Protein AF-0000000076747155 (afdb_homodimer)

Nearest PDB structures (foldseek):
  7u9k-assembly1_B  TM=6.143E-01  e=4.375E-09  Staphylococcus aureus subsp. aureus NCTC 8325
  5dou-assembly1_A  TM=6.707E-01  e=1.818E-07  Homo sapiens
  5dou-assembly1_B  TM=6.317E-01  e=6.961E-08  Homo sapiens
  5dou-assembly2_C  TM=6.311E-01  e=9.769E-08  Homo sapiens
  5dou-assembly2_D  TM=6.463E-01  e=2.699E-07  Homo sapiens

Structure (mmCIF, N/CA/C/O backbone):
data_AF-0000000076747155-model_v1
#
loop_
_entity.id
_entity.type
_entity.pdbx_description
1 polymer 'D-alanine--D-alanine ligase'
#
loop_
_atom_site.group_PDB
_atom_site.id
_atom_site.type_symbol
_atom_site.label_atom_id
_atom_site.label_alt_id
_atom_site.label_comp_id
_atom_site.label_asym_id
_atom_site.label_entity_id
_atom_site.label_seq_id
_atom_site.pdbx_PDB_ins_code
_atom_site.Cartn_x
_atom_site.Cartn_y
_atom_site.Cartn_z
_atom_site.occupancy
_atom_site.B_iso_or_equiv
_atom_site.auth_seq_id
_atom_site.auth_comp_id
_atom_site.auth_asym_id
_atom_site.auth_atom_id
_atom_site.pdbx_PDB_model_num
ATOM 1 N N . MET A 1 1 ? -10.875 -39.125 1.447 1 32.69 1 MET A N 1
ATOM 2 C CA . MET A 1 1 ? -10.25 -39.188 0.128 1 32.69 1 MET A CA 1
ATOM 3 C C . MET A 1 1 ? -11.305 -39.125 -0.975 1 32.69 1 MET A C 1
ATOM 5 O O . MET A 1 1 ? -12.125 -40.031 -1.113 1 32.69 1 MET A O 1
ATOM 9 N N . THR A 1 2 ? -11.859 -37.906 -1.202 1 40.81 2 THR A N 1
ATOM 10 C CA . THR A 1 2 ? -13.016 -37.844 -2.096 1 40.81 2 THR A CA 1
ATOM 11 C C . THR A 1 2 ? -12.758 -38.688 -3.352 1 40.81 2 THR A C 1
ATOM 13 O O . THR A 1 2 ? -11.695 -38.562 -3.969 1 40.81 2 THR A O 1
ATOM 16 N N . GLN A 1 3 ? -13.211 -39.75 -3.434 1 43.75 3 GLN A N 1
ATOM 17 C CA . GLN A 1 3 ? -13.328 -40.5 -4.691 1 43.75 3 GLN A CA 1
ATOM 18 C C . GLN A 1 3 ? -13.461 -39.531 -5.875 1 43.75 3 GLN A C 1
ATOM 20 O O . GLN A 1 3 ? -14.555 -39.062 -6.164 1 43.75 3 GLN A O 1
ATOM 25 N N . LEU A 1 4 ? -12.5 -38.594 -6.105 1 50.91 4 LEU A N 1
ATOM 26 C CA . LEU A 1 4 ? -12.555 -37.375 -6.875 1 50.91 4 LEU A CA 1
ATOM 27 C C . LEU A 1 4 ? -12.672 -37.656 -8.367 1 50.91 4 LEU A C 1
ATOM 29 O O . LEU A 1 4 ? -12.039 -37 -9.188 1 50.91 4 LEU A O 1
ATOM 33 N N . ALA A 1 5 ? -12.992 -38.875 -8.898 1 58.16 5 ALA A N 1
ATOM 34 C CA . ALA A 1 5 ? -12.906 -39.281 -10.289 1 58.16 5 ALA A CA 1
ATOM 35 C C . ALA A 1 5 ? -13.758 -38.406 -11.195 1 58.16 5 ALA A C 1
ATOM 37 O O . ALA A 1 5 ? -13.43 -38.219 -12.367 1 58.16 5 ALA A O 1
ATOM 38 N N . ASN A 1 6 ? -14.633 -37.688 -10.625 1 78.25 6 ASN A N 1
ATOM 39 C CA . ASN A 1 6 ? -15.32 -36.969 -11.688 1 78.25 6 ASN A CA 1
ATOM 40 C C . ASN A 1 6 ? -15.867 -35.625 -11.188 1 78.25 6 ASN A C 1
ATOM 42 O O . ASN A 1 6 ? -17.078 -35.5 -10.992 1 78.25 6 ASN A O 1
ATOM 46 N N . VAL A 1 7 ? -14.875 -34.719 -10.969 1 90.38 7 VAL A N 1
ATOM 47 C CA . VAL A 1 7 ? -15.281 -33.375 -10.547 1 90.38 7 VAL A CA 1
ATOM 48 C C . VAL A 1 7 ? -15.883 -32.625 -11.727 1 90.38 7 VAL A C 1
ATOM 50 O O . VAL A 1 7 ? -15.328 -32.656 -12.828 1 90.38 7 VAL A O 1
ATOM 53 N N . GLU A 1 8 ? -17.062 -32.156 -11.516 1 94.31 8 GLU A N 1
ATOM 54 C CA . GLU A 1 8 ? -17.641 -31.297 -12.547 1 94.31 8 GLU A CA 1
ATOM 55 C C . GLU A 1 8 ? -16.766 -30.094 -12.844 1 94.31 8 GLU A C 1
ATOM 57 O O . GLU A 1 8 ? -16.266 -29.438 -11.922 1 94.31 8 GLU A O 1
ATOM 62 N N . MET A 1 9 ? -16.562 -29.906 -14.133 1 95.56 9 MET A N 1
ATOM 63 C CA . MET A 1 9 ? -15.641 -28.844 -14.523 1 95.56 9 MET A CA 1
ATOM 64 C C . MET A 1 9 ? -16.328 -27.844 -15.453 1 95.56 9 MET A C 1
ATOM 66 O O . MET A 1 9 ? -17.297 -28.203 -16.125 1 95.56 9 MET A O 1
ATOM 70 N N . ILE A 1 10 ? -15.875 -26.672 -15.484 1 96.19 10 ILE A N 1
ATOM 71 C CA . ILE A 1 10 ? -16.328 -25.656 -16.438 1 96.19 10 ILE A CA 1
ATOM 72 C C . ILE A 1 10 ? -15.906 -26.062 -17.844 1 96.19 10 ILE A C 1
ATOM 74 O O . ILE A 1 10 ? -14.742 -26.391 -18.078 1 96.19 10 ILE A O 1
ATOM 78 N N . PRO A 1 11 ? -16.766 -26 -18.781 1 94.5 11 PRO A N 1
ATOM 79 C CA . PRO A 1 11 ? -16.484 -26.531 -20.109 1 94.5 11 PRO A CA 1
ATOM 80 C C . PRO A 1 11 ? -15.477 -25.703 -20.891 1 94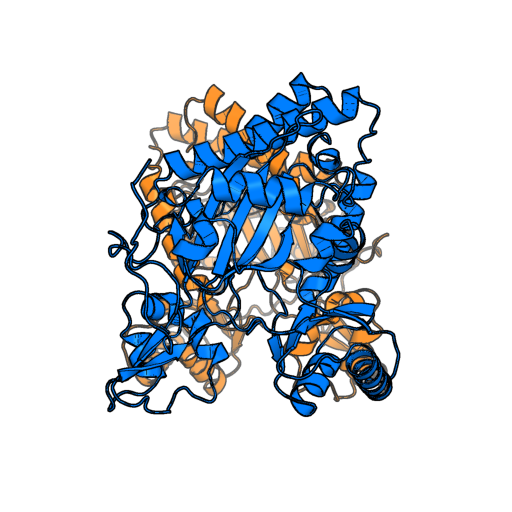.5 11 PRO A C 1
ATOM 82 O O . PRO A 1 11 ? -15.266 -24.531 -20.578 1 94.5 11 PRO A O 1
ATOM 85 N N . GLN A 1 12 ? -14.922 -26.297 -21.891 1 92.62 12 GLN A N 1
ATOM 86 C CA . GLN A 1 12 ? -13.984 -25.641 -22.797 1 92.62 12 GLN A CA 1
ATOM 87 C C . GLN A 1 12 ? -14.656 -24.469 -23.516 1 92.62 12 GLN A C 1
ATOM 89 O O . GLN A 1 12 ? -15.852 -24.5 -23.797 1 92.62 12 GLN A O 1
ATOM 94 N N . GLY A 1 13 ? -13.859 -23.422 -23.766 1 90.62 13 GLY A N 1
ATOM 95 C CA . GLY A 1 13 ? -14.383 -22.25 -24.453 1 90.62 13 GLY A CA 1
ATOM 96 C C . GLY A 1 13 ? -14.805 -21.156 -23.484 1 90.62 13 GLY A C 1
ATOM 97 O O . GLY A 1 13 ? -14.984 -20 -23.906 1 90.62 13 GLY A O 1
ATOM 98 N N . LYS A 1 14 ? -14.977 -21.5 -22.281 1 94.38 14 LYS A N 1
ATOM 99 C CA . LYS A 1 14 ? -15.305 -20.516 -21.266 1 94.38 14 LYS A CA 1
ATOM 100 C C . LYS A 1 14 ? -14.039 -19.891 -20.672 1 94.38 14 LYS A C 1
ATOM 102 O O . LYS A 1 14 ? -12.945 -20.438 -20.828 1 94.38 14 LYS A O 1
ATOM 107 N N . VAL A 1 15 ? -14.172 -18.844 -20 1 95.19 15 VAL A N 1
ATOM 108 C CA . VAL A 1 15 ? -13.062 -18.062 -19.453 1 95.19 15 VAL A CA 1
ATOM 109 C C . VAL A 1 15 ? -12.281 -18.906 -18.453 1 95.19 15 VAL A C 1
ATOM 111 O O . VAL A 1 15 ? -11.047 -18.891 -18.422 1 95.19 15 VAL A O 1
ATOM 114 N N . ASN A 1 16 ? -13.008 -19.688 -17.656 1 97.56 16 ASN A N 1
ATOM 115 C CA . ASN A 1 16 ? -12.398 -20.516 -16.625 1 97.56 16 ASN A CA 1
ATOM 116 C C . ASN A 1 16 ? -12.5 -22 -16.953 1 97.56 16 ASN A C 1
ATOM 118 O O . ASN A 1 16 ? -12.766 -22.828 -16.078 1 97.56 16 ASN A O 1
ATOM 122 N N . ALA A 1 17 ? -12.273 -22.328 -18.188 1 97.19 17 ALA A N 1
ATOM 123 C CA . ALA A 1 17 ? -12.352 -23.719 -18.625 1 97.19 17 ALA A CA 1
ATOM 124 C C . ALA A 1 17 ? -11.383 -24.594 -17.844 1 97.19 17 ALA A C 1
ATOM 126 O O . ALA A 1 17 ? -10.234 -24.203 -17.625 1 97.19 17 ALA A O 1
ATOM 127 N N . GLY A 1 18 ? -11.883 -25.797 -17.438 1 97.44 18 GLY A N 1
ATOM 128 C CA . GLY A 1 18 ? -11.055 -26.766 -16.734 1 97.44 18 GLY A CA 1
ATOM 129 C C . GLY A 1 18 ? -11.102 -26.609 -15.234 1 97.44 18 GLY A C 1
ATOM 130 O O . GLY A 1 18 ? -10.703 -27.531 -14.5 1 97.44 18 GLY A O 1
ATOM 131 N N . MET A 1 19 ? -11.57 -25.453 -14.727 1 98.25 19 MET A N 1
ATOM 132 C CA . MET A 1 19 ? -11.727 -25.234 -13.289 1 98.25 19 MET A CA 1
ATOM 133 C C . MET A 1 19 ? -12.891 -26.047 -12.742 1 98.25 19 MET A C 1
ATOM 135 O O . MET A 1 19 ? -13.883 -26.281 -13.438 1 98.25 19 MET A O 1
ATOM 139 N N . PRO A 1 20 ? -12.828 -26.5 -11.547 1 97.44 20 PRO A N 1
ATOM 140 C CA . PRO A 1 20 ? -13.984 -27.188 -10.961 1 97.44 20 PRO A CA 1
ATOM 141 C C . PRO A 1 20 ? -15.164 -26.25 -10.727 1 97.44 20 PRO A C 1
ATOM 143 O O . PRO A 1 20 ? -14.977 -25.078 -10.383 1 97.44 20 PRO A O 1
ATOM 146 N N . VAL A 1 21 ? -16.344 -26.734 -10.945 1 95.19 21 VAL A N 1
ATOM 147 C CA . VAL A 1 21 ? -17.562 -26 -10.586 1 95.19 21 VAL A CA 1
ATOM 148 C C . VAL A 1 21 ? -17.766 -26.062 -9.07 1 95.19 21 VAL A C 1
ATOM 150 O O . VAL A 1 21 ? -17.953 -27.156 -8.508 1 95.19 21 VAL A O 1
ATOM 153 N N . LEU A 1 22 ? -17.672 -24.922 -8.445 1 91.88 22 LEU A N 1
ATOM 154 C CA . LEU A 1 22 ? -17.812 -24.859 -6.992 1 91.88 22 LEU A CA 1
ATOM 155 C C . LEU A 1 22 ? -19.156 -24.219 -6.613 1 91.88 22 LEU A C 1
ATOM 157 O O . LEU A 1 22 ? -19.766 -23.516 -7.426 1 91.88 22 LEU A O 1
ATOM 161 N N . HIS A 1 23 ? -19.5 -24.5 -5.441 1 89.62 23 HIS A N 1
ATOM 162 C CA . HIS A 1 23 ? -20.688 -23.844 -4.914 1 89.62 23 HIS A CA 1
ATOM 163 C C . HIS A 1 23 ? -20.438 -22.344 -4.742 1 89.62 23 HIS A C 1
ATOM 165 O O . HIS A 1 23 ? -19.312 -21.922 -4.438 1 89.62 23 HIS A O 1
ATOM 171 N N . GLU A 1 24 ? -21.5 -21.594 -4.914 1 89 24 GLU A N 1
ATOM 172 C CA . GLU A 1 24 ? -21.406 -20.156 -4.691 1 89 24 GLU A CA 1
ATOM 173 C C . GLU A 1 24 ? -21.047 -19.844 -3.238 1 89 24 GLU A C 1
ATOM 175 O O . GLU A 1 24 ? -21.594 -20.453 -2.318 1 89 24 GLU A O 1
ATOM 180 N N . PRO A 1 25 ? -20.141 -19.062 -3.109 1 88.81 25 PRO A N 1
ATOM 181 C CA . PRO A 1 25 ? -19.797 -18.703 -1.728 1 88.81 25 PRO A CA 1
ATOM 182 C C . PRO A 1 25 ? -20.938 -17.984 -1.01 1 88.81 25 PRO A C 1
ATOM 184 O O . PRO A 1 25 ? -21.844 -17.438 -1.659 1 88.81 25 PRO A O 1
ATOM 187 N N . LYS A 1 26 ? -20.906 -18.094 0.301 1 87.62 26 LYS A N 1
ATOM 188 C CA . LYS A 1 26 ? -21.891 -17.391 1.114 1 87.62 26 LYS A CA 1
ATOM 189 C C . LYS A 1 26 ? -21.734 -15.875 0.982 1 87.62 26 LYS A C 1
ATOM 191 O O . LYS A 1 26 ? -22.719 -15.133 1.061 1 87.62 26 LYS A O 1
ATOM 196 N N . ARG A 1 27 ? -20.516 -15.438 0.771 1 85.69 27 ARG A N 1
ATOM 197 C CA . ARG A 1 27 ? -20.203 -14.023 0.634 1 85.69 27 ARG A CA 1
ATOM 198 C C . ARG A 1 27 ? -19.547 -13.734 -0.714 1 85.69 27 ARG A C 1
ATOM 200 O O . ARG A 1 27 ? -18.656 -14.477 -1.154 1 85.69 27 ARG A O 1
ATOM 207 N N . VAL A 1 28 ? -19.969 -12.602 -1.253 1 80.56 28 VAL A N 1
ATOM 208 C CA . VAL A 1 28 ? -19.438 -12.219 -2.551 1 80.56 28 VAL A CA 1
ATOM 209 C C . VAL A 1 28 ? -18.016 -11.656 -2.375 1 80.56 28 VAL A C 1
ATOM 211 O O . VAL A 1 28 ? -17.125 -11.969 -3.162 1 80.56 28 VAL A O 1
ATOM 214 N N . ILE A 1 29 ? -17.859 -10.922 -1.313 1 80.12 29 ILE A N 1
ATOM 215 C CA . ILE A 1 29 ? -16.547 -10.367 -0.972 1 80.12 29 ILE A CA 1
ATOM 216 C C . ILE A 1 29 ? -16.234 -10.672 0.49 1 80.12 29 ILE A C 1
ATOM 218 O O . ILE A 1 29 ? -17.094 -10.562 1.358 1 80.12 29 ILE A O 1
ATOM 222 N N . SER A 1 30 ? -15.008 -11.102 0.656 1 82.12 30 SER A N 1
ATOM 223 C CA . SER A 1 30 ? -14.586 -11.383 2.023 1 82.12 30 SER A CA 1
ATOM 224 C C . SER A 1 30 ? -14.578 -10.109 2.873 1 82.12 30 SER A C 1
ATOM 226 O O . SER A 1 30 ? -14.133 -9.055 2.42 1 82.12 30 SER A O 1
ATOM 228 N N . PRO A 1 31 ? -15.156 -10.234 4.059 1 74.25 31 PRO A N 1
ATOM 229 C CA . PRO A 1 31 ? -15.039 -9.078 4.953 1 74.25 31 PRO A CA 1
ATOM 230 C C . PRO A 1 31 ? -13.602 -8.781 5.359 1 74.25 31 PRO A C 1
ATOM 232 O O . PRO A 1 31 ? -13.312 -7.711 5.898 1 74.25 31 PRO A O 1
ATOM 235 N N . PHE A 1 32 ? -12.703 -9.703 5.035 1 76.44 32 PHE A N 1
ATOM 236 C CA . PHE A 1 32 ? -11.336 -9.586 5.527 1 76.44 32 PHE A CA 1
ATOM 237 C C . PHE A 1 32 ? -10.383 -9.219 4.398 1 76.44 32 PHE A C 1
ATOM 239 O O . PHE A 1 32 ? -9.188 -9.031 4.625 1 76.44 32 PHE A O 1
ATOM 246 N N . GLU A 1 33 ? -10.953 -9.203 3.227 1 74.5 33 GLU A N 1
ATOM 247 C CA . GLU A 1 33 ? -10.117 -8.883 2.072 1 74.5 33 GLU A CA 1
ATOM 248 C C . GLU A 1 33 ? -9.57 -7.457 2.16 1 74.5 33 GLU A C 1
ATOM 250 O O . GLU A 1 33 ? -8.562 -7.137 1.537 1 74.5 33 GLU A O 1
ATOM 255 N N . PHE A 1 34 ? -10.211 -6.684 3.059 1 71.12 34 PHE A N 1
ATOM 256 C CA . PHE A 1 34 ? -9.828 -5.277 3.098 1 71.12 34 PHE A CA 1
ATOM 257 C C . PHE A 1 34 ? -9.141 -4.941 4.414 1 71.12 34 PHE A C 1
ATOM 259 O O . PHE A 1 34 ? -8.867 -3.771 4.695 1 71.12 34 PHE A O 1
ATOM 266 N N . LEU A 1 35 ? -8.891 -6.023 5.125 1 76.19 35 LEU A N 1
ATOM 267 C CA . LEU A 1 35 ? -8.148 -5.781 6.355 1 76.19 35 LEU A CA 1
ATOM 268 C C . LEU A 1 35 ? -6.746 -5.27 6.051 1 76.19 35 LEU A C 1
ATOM 270 O O . LEU A 1 35 ? -6.109 -5.723 5.098 1 76.19 35 LEU A O 1
ATOM 274 N N . PRO A 1 36 ? -6.34 -4.328 6.891 1 73 36 PRO A N 1
ATOM 275 C CA . PRO A 1 36 ? -4.953 -3.904 6.688 1 73 36 PRO A CA 1
ATOM 276 C C . PRO A 1 36 ? -3.951 -5.031 6.93 1 73 36 PRO A C 1
ATOM 278 O O . PRO A 1 36 ? -4.16 -5.871 7.812 1 73 36 PRO A O 1
ATOM 281 N N . ALA A 1 37 ? -2.941 -4.984 6.16 1 76.06 37 ALA A N 1
ATOM 282 C CA . ALA A 1 37 ? -1.93 -6.039 6.207 1 76.06 37 ALA A CA 1
ATOM 283 C C . ALA A 1 37 ? -1.33 -6.156 7.605 1 76.06 37 ALA A C 1
ATOM 285 O O . ALA A 1 37 ? -1.067 -7.266 8.086 1 76.06 37 ALA A O 1
ATOM 286 N N . TRP A 1 38 ? -1.154 -5.023 8.273 1 72.81 38 TRP A N 1
ATOM 287 C CA . TRP A 1 38 ? -0.52 -5.074 9.586 1 72.81 38 TRP A CA 1
ATOM 288 C C . TRP A 1 38 ? -1.377 -5.852 10.578 1 72.81 38 TRP A C 1
ATOM 290 O O . TRP A 1 38 ? -0.851 -6.523 11.469 1 72.81 38 TRP A O 1
ATOM 300 N N . PHE A 1 39 ? -2.691 -5.73 10.523 1 77.31 39 PHE A N 1
ATOM 301 C CA . PHE A 1 39 ? -3.584 -6.457 11.414 1 77.31 39 PHE A CA 1
ATOM 302 C C . PHE A 1 39 ? -3.531 -7.953 11.133 1 77.31 39 PHE A C 1
ATOM 304 O O . PHE A 1 39 ? -3.447 -8.766 12.062 1 77.31 39 PHE A O 1
ATOM 311 N N . VAL A 1 40 ? -3.514 -8.211 9.844 1 84.62 40 VAL A N 1
ATOM 312 C CA . VAL A 1 40 ? -3.537 -9.609 9.438 1 84.62 40 VAL A CA 1
ATOM 313 C C . VAL A 1 40 ? -2.232 -10.289 9.844 1 84.62 40 VAL A C 1
ATOM 315 O O . VAL A 1 40 ? -2.234 -11.453 10.258 1 84.62 40 VAL A O 1
ATOM 318 N N . TYR A 1 41 ? -1.173 -9.531 9.867 1 89.19 41 TYR A N 1
ATOM 319 C CA . TYR A 1 41 ? 0.127 -10.156 10.078 1 89.19 41 TYR A CA 1
ATOM 320 C C . TYR A 1 41 ? 0.636 -9.891 11.492 1 89.19 41 TYR A C 1
ATOM 322 O O . TYR A 1 41 ? 1.714 -10.359 11.867 1 89.19 41 TYR A O 1
ATOM 330 N N . ALA A 1 42 ? -0.103 -9.164 12.242 1 87.31 42 ALA A N 1
ATOM 331 C CA . ALA A 1 42 ? 0.329 -8.844 13.602 1 87.31 42 ALA A CA 1
ATOM 332 C C . ALA A 1 42 ? 0.668 -10.117 14.383 1 87.31 42 ALA A C 1
ATOM 334 O O . ALA A 1 42 ? 1.747 -10.219 14.969 1 87.31 42 ALA A O 1
ATOM 335 N N . PRO A 1 43 ? -0.22 -11.141 14.383 1 91.75 43 PRO A N 1
ATOM 336 C CA . PRO A 1 43 ? 0.136 -12.367 15.102 1 91.75 43 PRO A CA 1
ATOM 337 C C . PRO A 1 43 ? 1.399 -13.023 14.555 1 91.75 43 PRO A C 1
ATOM 339 O O . PRO A 1 43 ? 2.172 -13.609 15.312 1 91.75 43 PRO A O 1
ATOM 342 N N . VAL A 1 44 ? 1.608 -12.922 13.289 1 93.69 44 VAL A N 1
ATOM 343 C CA . VAL A 1 44 ? 2.787 -13.492 12.648 1 93.69 44 VAL A CA 1
ATOM 344 C C . VAL A 1 44 ? 4.043 -12.773 13.133 1 93.69 44 VAL A C 1
ATOM 346 O O . VAL A 1 44 ? 5.055 -13.414 13.43 1 93.69 44 VAL A O 1
ATOM 349 N N . VAL A 1 45 ? 3.934 -11.477 13.273 1 91.56 45 VAL A N 1
ATOM 350 C CA . VAL A 1 45 ? 5.066 -10.68 13.734 1 91.56 45 VAL A CA 1
ATOM 351 C C . VAL A 1 45 ? 5.406 -11.055 15.172 1 91.56 45 VAL A C 1
ATOM 353 O O . VAL A 1 45 ? 6.578 -11.25 15.508 1 91.56 45 VAL A O 1
ATOM 356 N N . VAL A 1 46 ? 4.461 -11.234 15.992 1 92.06 46 VAL A N 1
ATOM 357 C CA . VAL A 1 46 ? 4.66 -11.586 17.391 1 92.06 46 VAL A CA 1
ATOM 358 C C . VAL A 1 46 ? 5.273 -12.984 17.484 1 92.06 46 VAL A C 1
ATOM 360 O O . VAL A 1 46 ? 6.258 -13.188 18.203 1 92.06 46 VAL A O 1
ATOM 363 N N . GLN A 1 47 ? 4.715 -13.867 16.766 1 94.88 47 GLN A N 1
ATOM 364 C CA . GLN A 1 47 ? 5.266 -15.219 16.75 1 94.88 47 GLN A CA 1
ATOM 365 C C . GLN A 1 47 ? 6.699 -15.219 16.219 1 94.88 47 GLN A C 1
ATOM 367 O O . GLN A 1 47 ? 7.559 -15.922 16.766 1 94.88 47 GLN A O 1
ATOM 372 N N . SER A 1 48 ? 6.898 -14.516 15.172 1 93.75 48 SER A N 1
ATOM 373 C CA . SER A 1 48 ? 8.234 -14.453 14.586 1 93.75 48 SER A CA 1
ATOM 374 C C . SER A 1 48 ? 9.25 -13.891 15.578 1 93.75 48 SER A C 1
ATOM 376 O O . SER A 1 48 ? 10.398 -14.344 15.625 1 93.75 48 SER A O 1
ATOM 378 N N . ALA A 1 49 ? 8.844 -12.922 16.359 1 91.19 49 ALA A N 1
ATOM 379 C CA . ALA A 1 49 ? 9.711 -12.391 17.406 1 91.19 49 ALA A CA 1
ATOM 380 C C . ALA A 1 49 ? 10.039 -13.461 18.453 1 91.19 49 ALA A C 1
ATOM 382 O O . ALA A 1 49 ? 11.195 -13.625 18.844 1 91.19 49 ALA A O 1
ATOM 383 N N . ALA A 1 50 ? 9.055 -14.195 18.844 1 94 50 ALA A N 1
ATOM 384 C CA . ALA A 1 50 ? 9.25 -15.266 19.828 1 94 50 ALA A CA 1
ATOM 385 C C . ALA A 1 50 ? 10.164 -16.359 19.266 1 94 50 ALA A C 1
ATOM 387 O O . ALA A 1 50 ? 11.078 -16.812 19.953 1 94 50 ALA A O 1
ATOM 388 N N . LEU A 1 51 ? 9.922 -16.734 18.031 1 96.31 51 LEU A N 1
ATOM 389 C CA . LEU A 1 51 ? 10.727 -17.766 17.391 1 96.31 51 LEU A CA 1
ATOM 390 C C . LEU A 1 51 ? 12.164 -17.281 17.188 1 96.31 51 LEU A C 1
ATOM 392 O O . LEU A 1 51 ? 13.109 -18.062 17.328 1 96.31 51 LEU A O 1
ATOM 396 N N . SER A 1 52 ? 12.266 -16.062 16.859 1 94.44 52 SER A N 1
ATOM 397 C CA . SER A 1 52 ? 13.594 -15.484 16.719 1 94.44 52 SER A CA 1
ATOM 398 C C . SER A 1 52 ? 14.375 -15.555 18.031 1 94.44 52 SER A C 1
ATOM 400 O O . SER A 1 52 ? 15.57 -15.859 18.031 1 94.44 52 SER A O 1
ATOM 402 N N . LEU A 1 53 ? 13.727 -15.258 19.094 1 93.56 53 LEU A N 1
ATOM 403 C CA . LEU A 1 53 ? 14.352 -15.336 20.406 1 93.56 53 LEU A CA 1
ATOM 404 C C . LEU A 1 53 ? 14.695 -16.781 20.766 1 93.56 53 LEU A C 1
ATOM 406 O O . LEU A 1 53 ? 15.797 -17.062 21.25 1 93.56 53 LEU A O 1
ATOM 410 N N . TYR A 1 54 ? 13.789 -17.656 20.484 1 95.69 54 TYR A N 1
ATOM 411 C CA . TYR A 1 54 ? 13.969 -19.062 20.797 1 95.69 54 TYR A CA 1
ATOM 412 C C . TYR A 1 54 ? 15.156 -19.641 20.047 1 95.69 54 TYR A C 1
ATOM 414 O O . TYR A 1 54 ? 15.984 -20.344 20.641 1 95.69 54 TYR A O 1
ATOM 422 N N . HIS A 1 55 ? 15.258 -19.328 18.75 1 96.12 55 HIS A N 1
ATOM 423 C CA . HIS A 1 55 ? 16.312 -19.875 17.922 1 96.12 55 HIS A CA 1
ATOM 424 C C . HIS A 1 55 ? 17.562 -19 17.953 1 96.12 55 HIS A C 1
ATOM 426 O O . HIS A 1 55 ? 18.594 -19.359 17.359 1 96.12 55 HIS A O 1
ATOM 432 N N . ARG A 1 56 ? 17.375 -17.766 18.562 1 95.06 56 ARG A N 1
ATOM 433 C CA . ARG A 1 56 ? 18.453 -16.797 18.656 1 95.06 56 ARG A CA 1
ATOM 434 C C . ARG A 1 56 ? 18.953 -16.359 17.281 1 95.06 56 ARG A C 1
ATOM 436 O O . ARG A 1 56 ? 20.156 -16.219 17.062 1 95.06 56 ARG A O 1
ATOM 443 N N . ASP A 1 57 ? 18.031 -16.375 16.359 1 95.88 57 ASP A N 1
ATOM 444 C CA . ASP A 1 57 ? 18.328 -15.977 15 1 95.88 57 ASP A CA 1
ATOM 445 C C . ASP A 1 57 ? 17.078 -15.5 14.273 1 95.88 57 ASP A C 1
ATOM 447 O O . ASP A 1 57 ? 16.219 -16.297 13.906 1 95.88 57 ASP A O 1
ATOM 451 N N . TRP A 1 58 ? 17 -14.25 13.945 1 91.75 58 TRP A N 1
ATOM 452 C CA . TRP A 1 58 ? 15.812 -13.648 13.336 1 91.75 58 TRP A CA 1
ATOM 453 C C . TRP A 1 58 ? 15.773 -13.93 11.836 1 91.75 58 TRP A C 1
ATOM 455 O O . TRP A 1 58 ? 14.727 -13.797 11.203 1 91.75 58 TRP A O 1
ATOM 465 N N . ALA A 1 59 ? 16.891 -14.352 11.219 1 95.88 59 ALA A N 1
ATOM 466 C CA . ALA A 1 59 ? 17.031 -14.391 9.766 1 95.88 59 ALA A CA 1
ATOM 467 C C . ALA A 1 59 ? 16.859 -15.812 9.242 1 95.88 59 ALA A C 1
ATOM 469 O O . ALA A 1 59 ? 17.156 -16.094 8.078 1 95.88 59 ALA A O 1
ATOM 470 N N . LEU A 1 60 ? 16.344 -16.703 10.07 1 97.19 60 LEU A N 1
ATOM 471 C CA . LEU A 1 60 ? 16.188 -18.109 9.688 1 97.19 60 LEU A CA 1
ATOM 472 C C . LEU A 1 60 ? 15.305 -18.25 8.461 1 97.19 60 LEU A C 1
ATOM 474 O O . LEU A 1 60 ? 15.617 -19.016 7.547 1 97.19 60 LEU A O 1
ATOM 478 N N . PRO A 1 61 ? 14.203 -17.438 8.328 1 96.94 61 PRO A N 1
ATOM 479 C CA . PRO A 1 61 ? 13.359 -17.547 7.141 1 96.94 61 PRO A CA 1
ATOM 480 C C . PRO A 1 61 ? 14.109 -17.219 5.848 1 96.94 61 PRO A C 1
ATOM 482 O O . PRO A 1 61 ? 13.695 -17.656 4.77 1 96.94 61 PRO A O 1
ATOM 485 N N . LEU A 1 62 ? 15.242 -16.578 5.934 1 96.81 62 LEU A N 1
ATOM 486 C CA . LEU A 1 62 ? 15.969 -16.109 4.762 1 96.81 62 LEU A CA 1
ATOM 487 C C . LEU A 1 62 ? 16.891 -17.188 4.215 1 96.81 62 LEU A C 1
ATOM 489 O O . LEU A 1 62 ? 17.531 -17 3.184 1 96.81 62 LEU A O 1
ATOM 493 N N . ILE A 1 63 ? 16.844 -18.328 4.855 1 97.69 63 ILE A N 1
ATOM 494 C CA . ILE A 1 63 ? 17.656 -19.438 4.344 1 97.69 63 ILE A CA 1
ATOM 495 C C . ILE A 1 63 ? 16.797 -20.688 4.234 1 97.69 63 ILE A C 1
ATOM 497 O O . ILE A 1 63 ? 17.312 -21.812 4.223 1 97.69 63 ILE A O 1
ATOM 501 N N . ALA A 1 64 ? 15.484 -20.531 4.195 1 97.94 64 ALA A N 1
ATOM 502 C CA . ALA A 1 64 ? 14.57 -21.672 4.062 1 97.94 64 ALA A CA 1
ATOM 503 C C . ALA A 1 64 ? 14.703 -22.312 2.686 1 97.94 64 ALA A C 1
ATOM 505 O O . ALA A 1 64 ? 14.383 -23.484 2.512 1 97.94 64 ALA A O 1
ATOM 506 N N . ASN A 1 65 ? 15.008 -21.531 1.68 1 97.81 65 ASN A N 1
ATOM 507 C CA . ASN A 1 65 ? 15.359 -21.984 0.337 1 97.81 65 ASN A CA 1
ATOM 508 C C . ASN A 1 65 ? 16.781 -21.562 -0.034 1 97.81 65 ASN A C 1
ATOM 510 O O . ASN A 1 65 ? 16.984 -20.578 -0.738 1 97.81 65 ASN A O 1
ATOM 514 N N . PRO A 1 66 ? 17.734 -22.359 0.282 1 96.19 66 PRO A N 1
ATOM 515 C CA . PRO A 1 66 ? 19.109 -21.969 0.014 1 96.19 66 PRO A CA 1
ATOM 516 C C . PRO A 1 66 ? 19.375 -21.703 -1.467 1 96.19 66 PRO A C 1
ATOM 518 O O . PRO A 1 66 ? 20.297 -20.969 -1.811 1 96.19 66 PRO A O 1
ATOM 521 N N . ALA A 1 67 ? 18.609 -22.266 -2.334 1 94.56 67 ALA A N 1
ATOM 522 C CA . ALA A 1 67 ? 18.797 -22.125 -3.775 1 94.56 67 ALA A CA 1
ATOM 523 C C . ALA A 1 67 ? 18.359 -20.734 -4.246 1 94.56 67 ALA A C 1
ATOM 525 O O . ALA A 1 67 ? 18.688 -20.312 -5.363 1 94.56 67 ALA A O 1
ATOM 526 N N . ILE A 1 68 ? 17.609 -20.016 -3.449 1 94.88 68 ILE A N 1
ATOM 527 C CA . ILE A 1 68 ? 17.016 -18.75 -3.832 1 94.88 68 ILE A CA 1
ATOM 528 C C . ILE A 1 68 ? 17.562 -17.641 -2.936 1 94.88 68 ILE A C 1
ATOM 530 O O . ILE A 1 68 ? 17.594 -17.781 -1.712 1 94.88 68 ILE A O 1
ATOM 534 N N . LYS A 1 69 ? 17.984 -16.531 -3.559 1 93.31 69 LYS A N 1
ATOM 535 C CA . LYS A 1 69 ? 18.484 -15.383 -2.795 1 93.31 69 LYS A CA 1
ATOM 536 C C . LYS A 1 69 ? 17.484 -14.969 -1.714 1 93.31 69 LYS A C 1
ATOM 538 O O . LYS A 1 69 ? 16.312 -14.727 -2 1 93.31 69 LYS A O 1
ATOM 543 N N . LEU A 1 70 ? 17.953 -14.93 -0.45 1 95.12 70 LEU A N 1
ATOM 544 C CA . LEU A 1 70 ? 17.141 -14.578 0.71 1 95.12 70 LEU A CA 1
ATOM 545 C C . LEU A 1 70 ? 15.891 -15.445 0.781 1 95.12 70 LEU A C 1
ATOM 547 O O . LEU A 1 70 ? 14.836 -14.992 1.234 1 95.12 70 LEU A O 1
ATOM 551 N N . SER A 1 71 ? 15.953 -16.594 0.199 1 96.44 71 SER A N 1
ATOM 552 C CA . SER A 1 71 ? 14.891 -17.594 0.162 1 96.44 71 SER A CA 1
ATOM 553 C C . SER A 1 71 ? 13.68 -17.094 -0.608 1 96.44 71 SER A C 1
ATOM 555 O O . SER A 1 71 ? 12.617 -17.719 -0.583 1 96.44 71 SER A O 1
ATOM 557 N N . GLY A 1 72 ? 13.812 -15.922 -1.236 1 93.81 72 GLY A N 1
ATOM 558 C CA . GLY A 1 72 ? 12.688 -15.359 -1.961 1 93.81 72 GLY A CA 1
ATOM 559 C C . GLY A 1 72 ? 11.781 -14.508 -1.089 1 93.81 72 GLY A C 1
ATOM 560 O O . GLY A 1 72 ? 10.617 -14.289 -1.421 1 93.81 72 GLY A O 1
ATOM 561 N N . MET A 1 73 ? 12.312 -14.07 0.004 1 91.38 73 MET A N 1
ATOM 562 C CA . MET A 1 73 ? 11.531 -13.219 0.9 1 91.38 73 MET A CA 1
ATOM 563 C C . MET A 1 73 ? 11.375 -11.82 0.321 1 91.38 73 MET A C 1
ATOM 565 O O . MET A 1 73 ? 10.32 -11.195 0.461 1 91.38 73 MET A O 1
ATOM 569 N N . VAL A 1 74 ? 12.477 -11.375 -0.281 1 86.94 74 VAL A N 1
ATOM 570 C CA . VAL A 1 74 ? 12.484 -10.039 -0.872 1 86.94 74 VAL A CA 1
ATOM 571 C C . VAL A 1 74 ? 13.273 -10.062 -2.178 1 86.94 74 VAL A C 1
ATOM 573 O O . VAL A 1 74 ? 14.25 -10.805 -2.309 1 86.94 74 VAL A O 1
ATOM 576 N N . GLY A 1 75 ? 12.805 -9.25 -3.088 1 82.94 75 GLY A N 1
ATOM 577 C CA . GLY A 1 75 ? 13.562 -9.117 -4.32 1 82.94 75 GLY A CA 1
ATOM 578 C C . GLY A 1 75 ? 13.664 -10.406 -5.105 1 82.94 75 GLY A C 1
ATOM 579 O O . GLY A 1 75 ? 14.742 -10.773 -5.582 1 82.94 75 GLY A O 1
ATOM 580 N N . GLU A 1 76 ? 12.609 -11.07 -5.148 1 88.19 76 GLU A N 1
ATOM 581 C CA . GLU A 1 76 ? 12.578 -12.352 -5.855 1 88.19 76 GLU A CA 1
ATOM 582 C C . GLU A 1 76 ? 12.695 -12.148 -7.363 1 88.19 76 GLU A C 1
ATOM 584 O O . GLU A 1 76 ? 11.828 -11.523 -7.98 1 88.19 76 GLU A O 1
ATOM 589 N N . SER A 1 77 ? 13.766 -12.664 -7.895 1 91.62 77 SER A N 1
ATOM 590 C CA . SER A 1 77 ? 13.977 -12.641 -9.336 1 91.62 77 SER A CA 1
ATOM 591 C C . SER A 1 77 ? 13.367 -13.867 -10.008 1 91.62 77 SER A C 1
ATOM 593 O O . SER A 1 77 ? 13.828 -14.992 -9.781 1 91.62 77 SER A O 1
ATOM 595 N N . LYS A 1 78 ? 12.43 -13.641 -10.867 1 94.5 78 LYS A N 1
ATOM 596 C CA . LYS A 1 78 ? 11.812 -14.742 -11.594 1 94.5 78 LYS A CA 1
ATOM 597 C C . LYS A 1 78 ? 12.844 -15.492 -12.43 1 94.5 78 LYS A C 1
ATOM 599 O O . LYS A 1 78 ? 12.883 -16.719 -12.422 1 94.5 78 LYS A O 1
ATOM 604 N N . HIS A 1 79 ? 13.68 -14.766 -13.039 1 93.44 79 HIS A N 1
ATOM 605 C CA . HIS A 1 79 ? 14.734 -15.344 -13.859 1 93.44 79 HIS A CA 1
ATOM 606 C C . HIS A 1 79 ? 15.688 -16.188 -13.023 1 93.44 79 HIS A C 1
ATOM 608 O O . HIS A 1 79 ? 16.016 -17.312 -13.398 1 93.44 79 HIS A O 1
ATOM 614 N N . ASP A 1 80 ? 16.109 -15.672 -11.922 1 92.88 80 ASP A N 1
ATOM 615 C CA . ASP A 1 80 ? 17.078 -16.375 -11.094 1 92.88 80 ASP A CA 1
ATOM 616 C C . ASP A 1 80 ? 16.484 -17.672 -10.531 1 92.88 80 ASP A C 1
ATOM 618 O O . ASP A 1 80 ? 17.188 -18.688 -10.453 1 92.88 80 ASP A O 1
ATOM 622 N N . ILE A 1 81 ? 15.281 -17.609 -10.188 1 94.56 81 ILE A N 1
ATOM 623 C CA . ILE A 1 81 ? 14.633 -18.797 -9.656 1 94.56 81 ILE A CA 1
ATOM 624 C C . ILE A 1 81 ? 14.492 -19.844 -10.75 1 94.56 81 ILE A C 1
ATOM 626 O O . ILE A 1 81 ? 14.805 -21.031 -10.539 1 94.56 81 ILE A O 1
ATOM 630 N N . PHE A 1 82 ? 14.023 -19.438 -11.922 1 94.81 82 PHE A N 1
ATOM 631 C CA . PHE A 1 82 ? 13.898 -20.359 -13.047 1 94.81 82 PHE A CA 1
ATOM 632 C C . PHE A 1 82 ? 15.258 -20.953 -13.414 1 94.81 82 PHE A C 1
ATOM 634 O O . PHE A 1 82 ? 15.359 -22.141 -13.727 1 94.81 82 PHE A O 1
ATOM 641 N N . SER A 1 83 ? 16.25 -20.172 -13.328 1 91 83 SER A N 1
ATOM 642 C CA . SER A 1 83 ? 17.594 -20.609 -13.695 1 91 83 SER A CA 1
ATOM 643 C C . SER A 1 83 ? 18.172 -21.562 -12.648 1 91 83 SER A C 1
ATOM 645 O O . SER A 1 83 ? 19 -22.422 -12.969 1 91 83 SER A O 1
ATOM 647 N N . ALA A 1 84 ? 17.734 -21.391 -11.445 1 92.62 84 ALA A N 1
ATOM 648 C CA . ALA A 1 84 ? 18.219 -22.234 -10.352 1 92.62 84 ALA A CA 1
ATOM 649 C C . ALA A 1 84 ? 17.531 -23.594 -10.359 1 92.62 84 ALA A C 1
ATOM 651 O O . ALA A 1 84 ? 17.984 -24.531 -9.711 1 92.62 84 ALA A O 1
ATOM 652 N N . ALA A 1 85 ? 16.516 -23.625 -11.133 1 93.5 85 ALA A N 1
ATOM 653 C CA . ALA A 1 85 ? 15.742 -24.875 -11.172 1 93.5 85 ALA A CA 1
ATOM 654 C C . ALA A 1 85 ? 16.516 -25.969 -11.906 1 93.5 85 ALA A C 1
ATOM 656 O O . ALA A 1 85 ? 17.312 -25.672 -12.797 1 93.5 85 ALA A O 1
ATOM 657 N N . GLY A 1 86 ? 16.375 -27.219 -11.523 1 91.5 86 GLY A N 1
ATOM 658 C CA . GLY A 1 86 ? 16.984 -28.344 -12.195 1 91.5 86 GLY A CA 1
ATOM 659 C C . GLY A 1 86 ? 16.406 -28.625 -13.562 1 91.5 86 GLY A C 1
ATOM 660 O O . GLY A 1 86 ? 15.398 -28.016 -13.953 1 91.5 86 GLY A O 1
ATOM 661 N N . ASP A 1 87 ? 16.984 -29.516 -14.234 1 93.88 87 ASP A N 1
ATOM 662 C CA . ASP A 1 87 ? 16.594 -29.844 -15.609 1 93.88 87 ASP A CA 1
ATOM 663 C C . ASP A 1 87 ? 15.172 -30.375 -15.672 1 93.88 87 ASP A C 1
ATOM 665 O O . ASP A 1 87 ? 14.406 -30.016 -16.578 1 93.88 87 ASP A O 1
ATOM 669 N N . ILE A 1 88 ? 14.875 -31.156 -14.75 1 95.5 88 ILE A N 1
ATOM 670 C CA . ILE A 1 88 ? 13.539 -31.75 -14.742 1 95.5 88 ILE A CA 1
ATOM 671 C C . ILE A 1 88 ? 12.492 -30.656 -14.516 1 95.5 88 ILE A C 1
ATOM 673 O O . ILE A 1 88 ? 11.5 -30.578 -15.25 1 95.5 88 ILE A O 1
ATOM 677 N N . THR A 1 89 ? 12.75 -29.828 -13.531 1 96 89 THR A N 1
ATOM 678 C CA . THR A 1 89 ? 11.82 -28.75 -13.211 1 96 89 THR A CA 1
ATOM 679 C C . THR A 1 89 ? 11.648 -27.812 -14.406 1 96 89 THR A C 1
ATOM 681 O O . THR A 1 89 ? 10.531 -27.375 -14.711 1 96 89 THR A O 1
ATOM 684 N N . ARG A 1 90 ? 12.68 -27.531 -15.094 1 95.12 90 ARG A N 1
ATOM 685 C CA . ARG A 1 90 ? 12.672 -26.594 -16.203 1 95.12 90 ARG A CA 1
ATOM 686 C C . ARG A 1 90 ? 11.758 -27.062 -17.328 1 95.12 90 ARG A C 1
ATOM 688 O O . ARG A 1 90 ? 11.18 -26.266 -18.047 1 95.12 90 ARG A O 1
ATOM 695 N N . GLN A 1 91 ? 11.625 -28.359 -17.438 1 95.06 91 GLN A N 1
ATOM 696 C CA . GLN A 1 91 ? 10.773 -28.922 -18.469 1 95.06 91 GLN A CA 1
ATOM 697 C C . GLN A 1 91 ? 9.305 -28.594 -18.219 1 95.06 91 GLN A C 1
ATOM 699 O O . GLN A 1 91 ? 8.484 -28.641 -19.141 1 95.06 91 GLN A O 1
ATOM 704 N N . TRP A 1 92 ? 9.039 -28.281 -17.047 1 97.06 92 TRP A N 1
ATOM 705 C CA . TRP A 1 92 ? 7.656 -28.016 -16.672 1 97.06 92 TRP A CA 1
ATOM 706 C C . TRP A 1 92 ? 7.387 -26.516 -16.641 1 97.06 92 TRP A C 1
ATOM 708 O O . TRP A 1 92 ? 6.238 -26.078 -16.5 1 97.06 92 TRP A O 1
ATOM 718 N N . ILE A 1 93 ? 8.422 -25.672 -16.703 1 97.31 93 ILE A N 1
ATOM 719 C CA . ILE A 1 93 ? 8.289 -24.219 -16.766 1 97.31 93 ILE A CA 1
ATOM 720 C C . ILE A 1 93 ? 8.047 -23.797 -18.203 1 97.31 93 ILE A C 1
ATOM 722 O O . ILE A 1 93 ? 8.758 -24.219 -19.125 1 97.31 93 ILE A O 1
ATOM 726 N N . LEU A 1 94 ? 7.098 -22.969 -18.453 1 97.38 94 LEU A N 1
ATOM 727 C CA . LEU A 1 94 ? 6.855 -22.469 -19.797 1 97.38 94 LEU A CA 1
ATOM 728 C C . LEU A 1 94 ? 8.078 -21.734 -20.328 1 97.38 94 LEU A C 1
ATOM 730 O O . LEU A 1 94 ? 8.719 -20.969 -19.594 1 97.38 94 LEU A O 1
ATOM 734 N N . PRO A 1 95 ? 8.414 -21.953 -21.562 1 96.94 95 PRO A N 1
ATOM 735 C CA . PRO A 1 95 ? 9.586 -21.281 -22.141 1 96.94 95 PRO A CA 1
ATOM 736 C C . PRO A 1 95 ? 9.5 -19.766 -22.031 1 96.94 95 PRO A C 1
ATOM 738 O O . PRO A 1 95 ? 8.414 -19.188 -22.141 1 96.94 95 PRO A O 1
ATOM 741 N N . PHE A 1 96 ? 10.648 -19.188 -21.844 1 97.62 96 PHE A N 1
ATOM 742 C CA . PHE A 1 96 ? 10.703 -17.734 -21.719 1 97.62 96 PHE A CA 1
ATOM 743 C C . PHE A 1 96 ? 12.07 -17.203 -22.141 1 97.62 96 PHE A C 1
ATOM 745 O O . PHE A 1 96 ? 13.023 -17.984 -22.281 1 97.62 96 PHE A O 1
ATOM 752 N N . ILE A 1 97 ? 12.156 -15.922 -22.391 1 97.69 97 ILE A N 1
ATOM 753 C CA . ILE A 1 97 ? 13.422 -15.203 -22.531 1 97.69 97 ILE A CA 1
ATOM 754 C C . ILE A 1 97 ? 13.461 -14.047 -21.531 1 97.69 97 ILE A C 1
ATOM 756 O O . ILE A 1 97 ? 12.43 -13.625 -21.016 1 97.69 97 ILE A O 1
ATOM 760 N N . THR A 1 98 ? 14.648 -13.594 -21.234 1 96.75 98 THR A N 1
ATOM 761 C CA . THR A 1 98 ? 14.852 -12.469 -20.328 1 96.75 98 THR A CA 1
ATOM 762 C C . THR A 1 98 ? 15.57 -11.32 -21.031 1 96.75 98 THR A C 1
ATOM 764 O O . THR A 1 98 ? 16.547 -11.547 -21.75 1 96.75 98 THR A O 1
ATOM 767 N N . LEU A 1 99 ? 15.023 -10.141 -20.844 1 95.69 99 LEU A N 1
ATOM 768 C CA . LEU A 1 99 ? 15.602 -8.945 -21.438 1 95.69 99 LEU A CA 1
ATOM 769 C C . LEU A 1 99 ? 15.906 -7.895 -20.375 1 95.69 99 LEU A C 1
ATOM 771 O O . LEU A 1 99 ? 15.156 -7.758 -19.406 1 95.69 99 LEU A O 1
ATOM 775 N N . GLU A 1 100 ? 16.969 -7.219 -20.562 1 92.31 100 GLU A N 1
ATOM 776 C CA . GLU A 1 100 ? 17.344 -6.098 -19.703 1 92.31 100 GLU A CA 1
ATOM 777 C C . GLU A 1 100 ? 17.328 -4.785 -20.484 1 92.31 100 GLU A C 1
ATOM 779 O O . GLU A 1 100 ? 17.938 -4.684 -21.547 1 92.31 100 GLU A O 1
ATOM 784 N N . LYS A 1 101 ? 16.562 -3.889 -19.953 1 88.62 101 LYS A N 1
ATOM 785 C CA . LYS A 1 101 ? 16.531 -2.588 -20.625 1 88.62 101 LYS A CA 1
ATOM 786 C C . LYS A 1 101 ? 17.656 -1.687 -20.125 1 88.62 101 LYS A C 1
ATOM 788 O O . LYS A 1 101 ? 17.719 -1.358 -18.938 1 88.62 101 LYS A O 1
ATOM 793 N N . SER A 1 102 ? 18.625 -1.531 -20.844 1 77.75 102 SER A N 1
ATOM 794 C CA . SER A 1 102 ? 19.688 -0.582 -20.562 1 77.75 102 SER A CA 1
ATOM 795 C C . SER A 1 102 ? 19.422 0.765 -21.219 1 77.75 102 SER A C 1
ATOM 797 O O . SER A 1 102 ? 18.375 0.963 -21.828 1 77.75 102 SER A O 1
ATOM 799 N N . ASP A 1 103 ? 20.344 1.699 -20.984 1 71 103 ASP A N 1
ATOM 800 C CA . ASP A 1 103 ? 20.25 3.002 -21.641 1 71 103 ASP A CA 1
ATOM 801 C C . ASP A 1 103 ? 20.25 2.855 -23.156 1 71 103 ASP A C 1
ATOM 803 O O . ASP A 1 103 ? 20.391 3.844 -23.875 1 71 103 ASP A O 1
ATOM 807 N N . THR A 1 104 ? 20 1.697 -23.547 1 66.44 104 THR A N 1
ATOM 808 C CA . THR A 1 104 ? 19.984 1.433 -24.969 1 66.44 104 THR A CA 1
ATOM 809 C C . THR A 1 104 ? 18.719 1.978 -25.625 1 66.44 104 THR A C 1
ATOM 811 O O . THR A 1 104 ? 17.766 2.324 -24.922 1 66.44 104 THR A O 1
ATOM 814 N N . ASN A 1 105 ? 18.75 2.025 -26.891 1 80.5 105 ASN A N 1
ATOM 815 C CA . ASN A 1 105 ? 17.656 2.447 -27.75 1 80.5 105 ASN A CA 1
ATOM 816 C C . ASN A 1 105 ? 16.516 1.421 -27.75 1 80.5 105 ASN A C 1
ATOM 818 O O . ASN A 1 105 ? 16.766 0.223 -27.891 1 80.5 105 ASN A O 1
ATOM 822 N N . GLU A 1 106 ? 15.375 1.726 -27.469 1 89.94 106 GLU A N 1
ATOM 823 C CA . GLU A 1 106 ? 14.164 0.907 -27.484 1 89.94 106 GLU A CA 1
ATOM 824 C C . GLU A 1 106 ? 14.086 0.039 -28.734 1 89.94 106 GLU A C 1
ATOM 826 O O . GLU A 1 106 ? 13.672 -1.121 -28.672 1 89.94 106 GLU A O 1
ATOM 831 N N . GLU A 1 107 ? 14.562 0.529 -29.781 1 92.88 107 GLU A N 1
ATOM 832 C CA . GLU A 1 107 ? 14.531 -0.216 -31.047 1 92.88 107 GLU A CA 1
ATOM 833 C C . GLU A 1 107 ? 15.531 -1.372 -31.031 1 92.88 107 GLU A C 1
ATOM 835 O O . GLU A 1 107 ? 15.25 -2.447 -31.562 1 92.88 107 GLU A O 1
ATOM 840 N N . GLN A 1 108 ? 16.625 -1.155 -30.5 1 94 108 GLN A N 1
ATOM 841 C CA . GLN A 1 108 ? 17.625 -2.207 -30.391 1 94 108 GLN A CA 1
ATOM 842 C C . GLN A 1 108 ? 17.141 -3.34 -29.5 1 94 108 GLN A C 1
ATOM 844 O O . GLN A 1 108 ? 17.375 -4.516 -29.797 1 94 108 GLN A O 1
ATOM 849 N N . LEU A 1 109 ? 16.531 -2.951 -28.469 1 94.94 109 LEU A N 1
ATOM 850 C CA . LEU A 1 109 ? 16.016 -3.961 -27.547 1 94.94 109 LEU A CA 1
ATOM 851 C C . LEU A 1 109 ? 14.914 -4.781 -28.203 1 94.94 109 LEU A C 1
ATOM 853 O O . LEU A 1 109 ? 14.82 -5.992 -27.984 1 94.94 109 LEU A O 1
ATOM 857 N N . PHE A 1 110 ? 14.094 -4.125 -28.984 1 96.88 110 PHE A N 1
ATOM 858 C CA . PHE A 1 110 ? 13.047 -4.828 -29.719 1 96.88 110 PHE A CA 1
ATOM 859 C C . PHE A 1 110 ? 13.648 -5.852 -30.672 1 96.88 110 PHE A C 1
ATOM 861 O O . PHE A 1 110 ? 13.203 -6.996 -30.734 1 96.88 110 PHE A O 1
ATOM 868 N N . THR A 1 111 ? 14.633 -5.418 -31.359 1 96.56 111 THR A N 1
ATOM 869 C CA . THR A 1 111 ? 15.305 -6.305 -32.312 1 96.56 111 THR A CA 1
ATOM 870 C C . THR A 1 111 ? 15.93 -7.492 -31.594 1 96.56 111 THR A C 1
ATOM 872 O O . THR A 1 111 ? 15.828 -8.633 -32.031 1 96.56 111 THR A O 1
ATOM 875 N N . GLN A 1 112 ? 16.531 -7.234 -30.547 1 96.19 112 GLN A N 1
ATOM 876 C CA . GLN A 1 112 ? 17.109 -8.289 -29.734 1 96.19 112 GLN A CA 1
ATOM 877 C C . GLN A 1 112 ? 16.062 -9.281 -29.25 1 96.19 112 GLN A C 1
ATOM 879 O O . GLN A 1 112 ? 16.281 -10.492 -29.266 1 96.19 112 GLN A O 1
ATOM 884 N N . ALA A 1 113 ? 14.984 -8.742 -28.812 1 97.62 113 ALA A N 1
ATOM 885 C CA . ALA A 1 113 ? 13.883 -9.586 -28.359 1 97.62 113 ALA A CA 1
ATOM 886 C C . ALA A 1 113 ? 13.406 -10.516 -29.469 1 97.62 113 ALA A C 1
ATOM 888 O O . ALA A 1 113 ? 13.258 -11.719 -29.266 1 97.62 113 ALA A O 1
ATOM 889 N N . LYS A 1 114 ? 13.25 -9.969 -30.609 1 97.88 114 LYS A N 1
ATOM 890 C CA . LYS A 1 114 ? 12.773 -10.742 -31.75 1 97.88 114 LYS A CA 1
ATOM 891 C C . LYS A 1 114 ? 13.766 -11.844 -32.125 1 97.88 114 LYS A C 1
ATOM 893 O O . LYS A 1 114 ? 13.359 -12.961 -32.438 1 97.88 114 LYS A O 1
ATOM 898 N N . GLU A 1 115 ? 14.953 -11.516 -32.125 1 97.81 115 GLU A N 1
ATOM 899 C CA . GLU A 1 115 ? 15.992 -12.484 -32.438 1 97.81 115 GLU A CA 1
ATOM 900 C C . GLU A 1 115 ? 16.016 -13.633 -31.438 1 97.81 115 GLU A C 1
ATOM 902 O O . GLU A 1 115 ? 16.078 -14.805 -31.828 1 97.81 115 GLU A O 1
ATOM 907 N N . GLN A 1 116 ? 15.938 -13.305 -30.234 1 97.69 116 GLN A N 1
ATOM 908 C CA . GLN A 1 116 ? 15.961 -14.328 -29.188 1 97.69 116 GLN A CA 1
ATOM 909 C C . GLN A 1 116 ? 14.711 -15.203 -29.25 1 97.69 116 GLN A C 1
ATOM 911 O O . GLN A 1 116 ? 14.797 -16.422 -29.078 1 97.69 116 GLN A O 1
ATOM 916 N N . LEU A 1 117 ? 13.625 -14.57 -29.422 1 98 117 LEU A N 1
ATOM 917 C CA . LEU A 1 117 ? 12.383 -15.32 -29.562 1 98 117 LEU A CA 1
ATOM 918 C C . LEU A 1 117 ? 12.469 -16.312 -30.719 1 98 117 LEU A C 1
ATOM 920 O O . LEU A 1 117 ? 12.102 -17.484 -30.578 1 98 117 LEU A O 1
ATOM 924 N N . LYS A 1 118 ? 12.977 -15.852 -31.812 1 97.31 118 LYS A N 1
ATOM 925 C CA . LYS A 1 118 ? 13.141 -16.703 -33 1 97.31 118 LYS A CA 1
ATOM 926 C C . LYS A 1 118 ? 14.086 -17.859 -32.688 1 97.31 118 LYS A C 1
ATOM 928 O O . LYS A 1 118 ? 13.797 -19 -33.062 1 97.31 118 LYS A O 1
ATOM 933 N N . GLN A 1 119 ? 15.117 -17.594 -32.094 1 97.38 119 GLN A N 1
ATOM 934 C CA . GLN A 1 119 ? 16.109 -18.609 -31.766 1 97.38 119 GLN A CA 1
ATOM 935 C C . GLN A 1 119 ? 15.523 -19.688 -30.875 1 97.38 119 GLN A C 1
ATOM 937 O O . GLN A 1 119 ? 15.898 -20.859 -30.984 1 97.38 119 GLN A O 1
ATOM 942 N N . GLN A 1 120 ? 14.562 -19.312 -30.047 1 96.06 120 GLN A N 1
ATOM 943 C CA . GLN A 1 120 ? 13.977 -20.266 -29.109 1 96.06 120 GLN A CA 1
ATOM 944 C C . GLN A 1 120 ? 12.68 -20.844 -29.656 1 96.06 120 GLN A C 1
ATOM 946 O O . GLN A 1 120 ? 12.031 -21.656 -28.984 1 96.06 120 GLN A O 1
ATOM 951 N N . GLY A 1 121 ? 12.297 -20.375 -30.75 1 96.25 121 GLY A N 1
ATOM 952 C CA . GLY A 1 121 ? 11.07 -20.859 -31.359 1 96.25 121 GLY A CA 1
ATOM 953 C C . GLY A 1 121 ? 9.82 -20.422 -30.625 1 96.25 121 GLY A C 1
ATOM 954 O O . GLY A 1 121 ? 8.836 -21.156 -30.562 1 96.25 121 GLY A O 1
ATOM 955 N N . ILE A 1 122 ? 9.844 -19.312 -29.953 1 96.94 122 ILE A N 1
ATOM 956 C CA . ILE A 1 122 ? 8.719 -18.766 -29.203 1 96.94 122 ILE A CA 1
ATOM 957 C C . ILE A 1 122 ? 7.98 -17.75 -30.062 1 96.94 122 ILE A C 1
ATOM 959 O O . ILE A 1 122 ? 8.602 -16.875 -30.672 1 96.94 122 ILE A O 1
ATOM 963 N N . THR A 1 123 ? 6.68 -17.891 -30.094 1 96.88 123 THR A N 1
ATOM 964 C CA . THR A 1 123 ? 5.855 -16.984 -30.891 1 96.88 123 THR A CA 1
ATOM 965 C C . THR A 1 123 ? 4.754 -16.359 -30.047 1 96.88 123 THR A C 1
ATOM 967 O O . THR A 1 123 ? 4.547 -16.766 -28.891 1 96.88 123 THR A O 1
ATOM 970 N N . TYR A 1 124 ? 4.102 -15.344 -30.609 1 96.94 124 TYR A N 1
ATOM 971 C CA . TYR A 1 124 ? 2.949 -14.742 -29.953 1 96.94 124 TYR A CA 1
ATOM 972 C C . TYR A 1 124 ? 1.812 -15.742 -29.812 1 96.94 124 TYR A C 1
ATOM 974 O O . TYR A 1 124 ? 1.684 -16.672 -30.609 1 96.94 124 TYR A O 1
ATOM 982 N N . PRO A 1 125 ? 0.993 -15.586 -28.828 1 96.94 125 PRO A N 1
ATOM 983 C CA . PRO A 1 125 ? 0.99 -14.555 -27.781 1 96.94 125 PRO A CA 1
ATOM 984 C C . PRO A 1 125 ? 2.008 -14.82 -26.688 1 96.94 125 PRO A C 1
ATOM 986 O O . PRO A 1 125 ? 2.385 -15.977 -26.453 1 96.94 125 PRO A O 1
ATOM 989 N N . LEU A 1 126 ? 2.453 -13.766 -26.031 1 97.62 126 LEU A N 1
ATOM 990 C CA . LEU A 1 126 ? 3.428 -13.828 -24.953 1 97.62 126 LEU A CA 1
ATOM 991 C C . LEU A 1 126 ? 2.896 -13.125 -23.703 1 97.62 126 LEU A C 1
ATOM 993 O O . LEU A 1 126 ? 1.976 -12.312 -23.781 1 97.62 126 LEU A O 1
ATOM 997 N N . VAL A 1 127 ? 3.395 -13.5 -22.625 1 96.31 127 VAL A N 1
ATOM 998 C CA . VAL A 1 127 ? 3.17 -12.773 -21.391 1 96.31 127 VAL A CA 1
ATOM 999 C C . VAL A 1 127 ? 4.438 -12.016 -21 1 96.31 127 VAL A C 1
ATOM 1001 O O . VAL A 1 127 ? 5.48 -12.633 -20.75 1 96.31 127 VAL A O 1
ATOM 1004 N N . ALA A 1 128 ? 4.367 -10.742 -20.984 1 95.94 128 ALA A N 1
ATOM 1005 C CA . ALA A 1 128 ? 5.465 -9.906 -20.5 1 95.94 128 ALA A CA 1
ATOM 1006 C C . ALA A 1 128 ? 5.324 -9.617 -19.016 1 95.94 128 ALA A C 1
ATOM 1008 O O . ALA A 1 128 ? 4.258 -9.211 -18.547 1 95.94 128 ALA A O 1
ATOM 1009 N N . LYS A 1 129 ? 6.34 -9.875 -18.266 1 94.38 129 LYS A N 1
ATOM 1010 C CA . LYS A 1 129 ? 6.281 -9.625 -16.828 1 94.38 129 LYS A CA 1
ATOM 1011 C C . LYS A 1 129 ? 7.633 -9.164 -16.297 1 94.38 129 LYS A C 1
ATOM 1013 O O . LYS A 1 129 ? 8.672 -9.688 -16.703 1 94.38 129 LYS A O 1
ATOM 1018 N N . PRO A 1 130 ? 7.668 -8.227 -15.414 1 93.38 130 PRO A N 1
ATOM 1019 C CA . PRO A 1 130 ? 8.922 -7.789 -14.805 1 93.38 130 PRO A CA 1
ATOM 1020 C C . PRO A 1 130 ? 9.625 -8.906 -14.039 1 93.38 130 PRO A C 1
ATOM 1022 O O . PRO A 1 130 ? 8.969 -9.766 -13.453 1 93.38 130 PRO A O 1
ATOM 1025 N N . ASP A 1 131 ? 10.914 -8.859 -14.055 1 93.56 131 ASP A N 1
ATOM 1026 C CA . ASP A 1 131 ? 11.711 -9.852 -13.328 1 93.56 131 ASP A CA 1
ATOM 1027 C C . ASP A 1 131 ? 11.508 -9.727 -11.82 1 93.56 131 ASP A C 1
ATOM 1029 O O . ASP A 1 131 ? 11.266 -10.719 -11.133 1 93.56 131 ASP A O 1
ATOM 1033 N N . LEU A 1 132 ? 11.586 -8.453 -11.414 1 87.75 132 LEU A N 1
ATOM 1034 C CA . LEU A 1 132 ? 11.297 -8.148 -10.016 1 87.75 132 LEU A CA 1
ATOM 1035 C C . LEU A 1 132 ? 9.891 -7.594 -9.867 1 87.75 132 LEU A C 1
ATOM 1037 O O . LEU A 1 132 ? 9.461 -6.75 -10.656 1 87.75 132 LEU A O 1
ATOM 1041 N N . GLY A 1 133 ? 9.203 -8.055 -8.945 1 80.31 133 GLY A N 1
ATOM 1042 C CA . GLY A 1 133 ? 7.852 -7.562 -8.711 1 80.31 133 GLY A CA 1
ATOM 1043 C C . GLY A 1 133 ? 6.93 -8.609 -8.125 1 80.31 133 GLY A C 1
ATOM 1044 O O . GLY A 1 133 ? 7.199 -9.812 -8.219 1 80.31 133 GLY A O 1
ATOM 1045 N N . CYS A 1 134 ? 5.848 -8.102 -7.539 1 74.88 134 CYS A N 1
ATOM 1046 C CA . CYS A 1 134 ? 4.863 -8.969 -6.895 1 74.88 134 CYS A CA 1
ATOM 1047 C C . CYS A 1 134 ? 3.445 -8.562 -7.273 1 74.88 134 CYS A C 1
ATOM 1049 O O . CYS A 1 134 ? 3.244 -7.547 -7.941 1 74.88 134 CYS A O 1
ATOM 1051 N N . ARG A 1 135 ? 2.598 -9.422 -7.105 1 77.88 135 ARG A N 1
ATOM 1052 C CA . ARG A 1 135 ? 1.17 -9.133 -7.184 1 77.88 135 ARG A CA 1
ATOM 1053 C C . ARG A 1 135 ? 0.765 -8.773 -8.609 1 77.88 135 ARG A C 1
ATOM 1055 O O . ARG A 1 135 ? -0.056 -7.875 -8.812 1 77.88 135 ARG A O 1
ATOM 1062 N N . GLY A 1 136 ? 1.498 -9.242 -9.516 1 80.88 136 GLY A N 1
ATOM 1063 C CA . GLY A 1 136 ? 1.095 -9.094 -10.906 1 80.88 136 GLY A CA 1
ATOM 1064 C C . GLY A 1 136 ? 1.456 -7.742 -11.492 1 80.88 136 GLY A C 1
ATOM 1065 O O . GLY A 1 136 ? 1.032 -7.41 -12.602 1 80.88 136 GLY A O 1
ATOM 1066 N N . VAL A 1 137 ? 2.223 -6.945 -10.82 1 80.12 137 VAL A N 1
ATOM 1067 C CA . VAL A 1 137 ? 2.562 -5.605 -11.281 1 80.12 137 VAL A CA 1
ATOM 1068 C C . VAL A 1 137 ? 3.344 -5.695 -12.594 1 80.12 137 VAL A C 1
ATOM 1070 O O . VAL A 1 137 ? 4.289 -6.48 -12.703 1 80.12 137 VAL A O 1
ATOM 1073 N N . GLY A 1 138 ? 2.863 -5.047 -13.602 1 85.56 138 GLY A N 1
ATOM 1074 C CA . GLY A 1 138 ? 3.576 -4.91 -14.859 1 85.56 138 GLY A CA 1
ATOM 1075 C C . GLY A 1 138 ? 3.344 -6.074 -15.805 1 85.56 138 GLY A C 1
ATOM 1076 O O . GLY A 1 138 ? 3.953 -6.145 -16.875 1 85.56 138 GLY A O 1
ATOM 1077 N N . VAL A 1 139 ? 2.482 -6.984 -15.445 1 90.38 139 VAL A N 1
ATOM 1078 C CA . VAL A 1 139 ? 2.223 -8.141 -16.297 1 90.38 139 VAL A CA 1
ATOM 1079 C C . VAL A 1 139 ? 1.269 -7.754 -17.422 1 90.38 139 VAL A C 1
ATOM 1081 O O . VAL A 1 139 ? 0.228 -7.137 -17.188 1 90.38 139 VAL A O 1
ATOM 1084 N N . LYS A 1 140 ? 1.612 -8.109 -18.672 1 90.94 140 LYS A N 1
ATOM 1085 C CA . LYS A 1 140 ? 0.778 -7.797 -19.828 1 90.94 140 LYS A CA 1
ATOM 1086 C C . LYS A 1 140 ? 0.771 -8.945 -20.828 1 90.94 140 LYS A C 1
ATOM 1088 O O . LYS A 1 140 ? 1.782 -9.633 -21 1 90.94 140 LYS A O 1
ATOM 1093 N N . LEU A 1 141 ? -0.362 -9.078 -21.453 1 92.12 141 LEU A N 1
ATOM 1094 C CA . LEU A 1 141 ? -0.461 -9.961 -22.609 1 92.12 141 LEU A CA 1
ATOM 1095 C C . LEU A 1 141 ? -0.006 -9.242 -23.875 1 92.12 141 LEU A C 1
ATOM 1097 O O . LEU A 1 141 ? -0.439 -8.125 -24.156 1 92.12 141 LEU A O 1
ATOM 1101 N N . VAL A 1 142 ? 0.875 -9.828 -24.641 1 94.88 142 VAL A N 1
ATOM 1102 C CA . VAL A 1 142 ? 1.449 -9.258 -25.844 1 94.88 142 VAL A CA 1
ATOM 1103 C C . VAL A 1 142 ? 1.072 -10.125 -27.047 1 94.88 142 VAL A C 1
ATOM 1105 O O . VAL A 1 142 ? 1.552 -11.25 -27.188 1 94.88 142 VAL A O 1
ATOM 1108 N N . ASN A 1 143 ? 0.345 -9.57 -27.953 1 95.62 143 ASN A N 1
ATOM 1109 C CA . ASN A 1 143 ? -0.19 -10.352 -29.047 1 95.62 143 ASN A CA 1
ATOM 1110 C C . ASN A 1 143 ? 0.557 -10.07 -30.359 1 95.62 143 ASN A C 1
ATOM 1112 O O . ASN A 1 143 ? 0.315 -10.734 -31.359 1 95.62 143 ASN A O 1
ATOM 1116 N N . GLY A 1 144 ? 1.482 -9.102 -30.312 1 97.06 144 GLY A N 1
ATOM 1117 C CA . GLY A 1 144 ? 2.188 -8.758 -31.531 1 97.06 144 GLY A CA 1
ATOM 1118 C C . GLY A 1 144 ? 3.297 -7.742 -31.328 1 97.06 144 GLY A C 1
ATOM 1119 O O . GLY A 1 144 ? 3.578 -7.352 -30.188 1 97.06 144 GLY A O 1
ATOM 1120 N N . ASP A 1 145 ? 3.84 -7.312 -32.438 1 97.44 145 ASP A N 1
ATOM 1121 C CA . ASP A 1 145 ? 5.035 -6.473 -32.406 1 97.44 145 ASP A CA 1
ATOM 1122 C C . ASP A 1 145 ? 4.738 -5.113 -31.781 1 97.44 145 ASP A C 1
ATOM 1124 O O . ASP A 1 145 ? 5.523 -4.609 -30.969 1 97.44 145 ASP A O 1
ATOM 1128 N N . GLN A 1 146 ? 3.67 -4.574 -32.156 1 96.62 146 GLN A N 1
ATOM 1129 C CA . GLN A 1 146 ? 3.369 -3.232 -31.672 1 96.62 146 GLN A CA 1
ATOM 1130 C C . GLN A 1 146 ? 3.209 -3.223 -30.141 1 96.62 146 GLN A C 1
ATOM 1132 O O . GLN A 1 146 ? 3.732 -2.338 -29.469 1 96.62 146 GLN A O 1
ATOM 1137 N N . GLN A 1 147 ? 2.498 -4.188 -29.641 1 94.31 147 GLN A N 1
ATOM 1138 C CA . GLN A 1 147 ? 2.316 -4.277 -28.203 1 94.31 147 GLN A CA 1
ATOM 1139 C C . GLN A 1 147 ? 3.648 -4.512 -27.484 1 94.31 147 GLN A C 1
ATOM 1141 O O . GLN A 1 147 ? 3.861 -4.02 -26.375 1 94.31 147 GLN A O 1
ATOM 1146 N N . LEU A 1 148 ? 4.473 -5.305 -28.125 1 96.81 148 LEU A N 1
ATOM 1147 C CA . LEU A 1 148 ? 5.797 -5.531 -27.562 1 96.81 148 LEU A CA 1
ATOM 1148 C C . LEU A 1 148 ? 6.598 -4.238 -27.516 1 96.81 148 LEU A C 1
ATOM 1150 O O . LEU A 1 148 ? 7.223 -3.92 -26.5 1 96.81 148 LEU A O 1
ATOM 1154 N N . LYS A 1 149 ? 6.543 -3.477 -28.562 1 95.81 149 LYS A N 1
ATOM 1155 C CA . LYS A 1 149 ? 7.223 -2.188 -28.609 1 95.81 149 LYS A CA 1
ATOM 1156 C C . LYS A 1 149 ? 6.699 -1.244 -27.531 1 95.81 149 LYS A C 1
ATOM 1158 O O . LYS A 1 149 ? 7.477 -0.558 -26.875 1 95.81 149 LYS A O 1
ATOM 1163 N N . ASP A 1 150 ? 5.395 -1.259 -27.391 1 91.62 150 ASP A N 1
ATOM 1164 C CA . ASP A 1 150 ? 4.777 -0.42 -26.375 1 91.62 150 ASP A CA 1
ATOM 1165 C C . ASP A 1 150 ? 5.266 -0.807 -24.984 1 91.62 150 ASP A C 1
ATOM 1167 O O . ASP A 1 150 ? 5.551 0.062 -24.156 1 91.62 150 ASP A O 1
ATOM 1171 N N . TYR A 1 151 ? 5.324 -2.07 -24.75 1 91.88 151 TYR A N 1
ATOM 1172 C CA . TYR A 1 151 ? 5.777 -2.549 -23.438 1 91.88 151 TYR A CA 1
ATOM 1173 C C . TYR A 1 151 ? 7.211 -2.109 -23.172 1 91.88 151 TYR A C 1
ATOM 1175 O O . TYR A 1 151 ? 7.523 -1.631 -22.078 1 91.88 151 TYR A O 1
ATOM 1183 N N . ILE A 1 152 ? 8.055 -2.291 -24.172 1 92.94 152 ILE A N 1
ATOM 1184 C CA . ILE A 1 152 ? 9.453 -1.916 -24.047 1 92.94 152 ILE A CA 1
ATOM 1185 C C . ILE A 1 152 ? 9.57 -0.418 -23.766 1 92.94 152 ILE A C 1
ATOM 1187 O O . ILE A 1 152 ? 10.344 0.004 -22.906 1 92.94 152 ILE A O 1
ATOM 1191 N N . ALA A 1 153 ? 8.758 0.299 -24.406 1 87 153 ALA A N 1
ATOM 1192 C CA . ALA A 1 153 ? 8.805 1.752 -24.266 1 87 153 ALA A CA 1
ATOM 1193 C C . ALA A 1 153 ? 8.383 2.186 -22.859 1 87 153 ALA A C 1
ATOM 1195 O O . ALA A 1 153 ? 8.945 3.127 -22.297 1 87 153 ALA A O 1
ATOM 1196 N N . GLN A 1 154 ? 7.457 1.511 -22.328 1 82.94 154 GLN A N 1
ATOM 1197 C CA . GLN A 1 154 ? 6.895 1.9 -21.031 1 82.94 154 GLN A CA 1
ATOM 1198 C C . GLN A 1 154 ? 7.723 1.347 -19.875 1 82.94 154 GLN A C 1
ATOM 1200 O O . GLN A 1 154 ? 7.621 1.829 -18.75 1 82.94 154 GLN A O 1
ATOM 1205 N N . PHE A 1 155 ? 8.453 0.347 -20.125 1 87.19 155 PHE A N 1
ATOM 1206 C CA . PHE A 1 155 ? 9.219 -0.309 -19.062 1 87.19 155 PHE A CA 1
ATOM 1207 C C . PHE A 1 155 ? 10.375 0.567 -18.609 1 87.19 155 PHE A C 1
ATOM 1209 O O . PHE A 1 155 ? 11.016 1.235 -19.422 1 87.19 155 PHE A O 1
ATOM 1216 N N . PRO A 1 156 ? 10.68 0.575 -17.359 1 79.81 156 PRO A N 1
ATOM 1217 C CA . PRO A 1 156 ? 11.734 1.46 -16.859 1 79.81 156 PRO A CA 1
ATOM 1218 C C . PRO A 1 156 ? 13.125 1.043 -17.328 1 79.81 156 PRO A C 1
ATOM 1220 O O . PRO A 1 156 ? 13.391 -0.149 -17.5 1 79.81 156 PRO A O 1
ATOM 1223 N N . SER A 1 157 ? 13.93 2.041 -17.375 1 79.19 157 SER A N 1
ATOM 1224 C CA . SER A 1 157 ? 15.328 1.773 -17.688 1 79.19 157 SER A CA 1
ATOM 1225 C C . SER A 1 157 ? 16.016 1.036 -16.547 1 79.19 157 SER A C 1
ATOM 1227 O O . SER A 1 157 ? 15.68 1.231 -15.375 1 79.19 157 SER A O 1
ATOM 1229 N N . GLN A 1 158 ? 16.906 0.137 -16.891 1 77.12 158 GLN A N 1
ATOM 1230 C CA . GLN A 1 158 ? 17.719 -0.658 -15.977 1 77.12 158 GLN A CA 1
ATOM 1231 C C . GLN A 1 158 ? 16.906 -1.777 -15.336 1 77.12 158 GLN A C 1
ATOM 1233 O O . GLN A 1 158 ? 17.344 -2.412 -14.383 1 77.12 158 GLN A O 1
ATOM 1238 N N . GLY A 1 159 ? 15.734 -1.839 -15.773 1 86.38 159 GLY A N 1
ATOM 1239 C CA . GLY A 1 159 ? 14.938 -2.973 -15.328 1 86.38 159 GLY A CA 1
ATOM 1240 C C . GLY A 1 159 ? 15.062 -4.18 -16.234 1 86.38 159 GLY A C 1
ATOM 1241 O O . GLY A 1 159 ? 15.555 -4.07 -17.359 1 86.38 159 GLY A O 1
ATOM 1242 N N . ARG A 1 160 ? 14.734 -5.355 -15.75 1 93.06 160 ARG A N 1
ATOM 1243 C CA . ARG A 1 160 ? 14.703 -6.625 -16.469 1 93.06 160 ARG A CA 1
ATOM 1244 C C . ARG A 1 160 ? 13.289 -7.195 -16.516 1 93.06 160 ARG A C 1
ATOM 1246 O O . ARG A 1 160 ? 12.547 -7.105 -15.539 1 93.06 160 ARG A O 1
ATOM 1253 N N . PHE A 1 161 ? 12.898 -7.66 -17.672 1 94.75 161 PHE A N 1
ATOM 1254 C CA . PHE A 1 161 ? 11.594 -8.297 -17.781 1 94.75 161 PHE A CA 1
ATOM 1255 C C . PHE A 1 161 ? 11.695 -9.594 -18.578 1 94.75 161 PHE A C 1
ATOM 1257 O O . PHE A 1 161 ? 12.695 -9.836 -19.266 1 94.75 161 PHE A O 1
ATOM 1264 N N . LEU A 1 162 ? 10.719 -10.438 -18.422 1 96.94 162 LEU A N 1
ATOM 1265 C CA . LEU A 1 162 ? 10.617 -11.719 -19.109 1 96.94 162 LEU A CA 1
ATOM 1266 C C . LEU A 1 162 ? 9.516 -11.68 -20.172 1 96.94 162 LEU A C 1
ATOM 1268 O O . LEU A 1 162 ? 8.484 -11.031 -19.969 1 96.94 162 LEU A O 1
ATOM 1272 N N . LEU A 1 163 ? 9.758 -12.328 -21.25 1 97.88 163 LEU A N 1
ATOM 1273 C CA . LEU A 1 163 ? 8.742 -12.719 -22.234 1 97.88 163 LEU A CA 1
ATOM 1274 C C . LEU A 1 163 ? 8.531 -14.227 -22.219 1 97.88 163 LEU A C 1
ATOM 1276 O O . LEU A 1 163 ? 9.422 -14.984 -22.594 1 97.88 163 LEU A O 1
ATOM 1280 N N . GLN A 1 164 ? 7.348 -14.602 -21.812 1 97.69 164 GLN A N 1
ATOM 1281 C CA . GLN A 1 164 ? 7.051 -16.016 -21.625 1 97.69 164 GLN A CA 1
ATOM 1282 C C . GLN A 1 164 ? 5.898 -16.453 -22.531 1 97.69 164 GLN A C 1
ATOM 1284 O O . GLN A 1 164 ? 4.945 -15.711 -22.734 1 97.69 164 GLN A O 1
ATOM 1289 N N . VAL A 1 165 ? 6.02 -17.672 -22.984 1 97.56 165 VAL A N 1
ATOM 1290 C CA . VAL A 1 165 ? 4.934 -18.266 -23.75 1 97.56 165 VAL A CA 1
ATOM 1291 C C . VAL A 1 165 ? 3.645 -18.25 -22.938 1 97.56 165 VAL A C 1
ATOM 1293 O O . VAL A 1 165 ? 3.658 -18.547 -21.734 1 97.56 165 VAL A O 1
ATOM 1296 N N . ARG A 1 166 ? 2.586 -17.859 -23.594 1 96.62 166 ARG A N 1
ATOM 1297 C CA . ARG A 1 166 ? 1.287 -17.969 -22.938 1 96.62 166 ARG A CA 1
ATOM 1298 C C . ARG A 1 166 ? 0.828 -19.422 -22.891 1 96.62 166 ARG A C 1
ATOM 1300 O O . ARG A 1 166 ? 0.849 -20.125 -23.906 1 96.62 166 ARG A O 1
ATOM 1307 N N . SER A 1 167 ? 0.411 -19.875 -21.75 1 97.06 167 SER A N 1
ATOM 1308 C CA . SER A 1 167 ? -0.115 -21.234 -21.641 1 97.06 167 SER A CA 1
ATOM 1309 C C . SER A 1 167 ? -1.365 -21.422 -22.5 1 97.06 167 SER A C 1
ATOM 1311 O O . SER A 1 167 ? -2.18 -20.5 -22.609 1 97.06 167 SER A O 1
ATOM 1313 N N . ASP A 1 168 ? -1.575 -22.609 -22.938 1 95.38 168 ASP A N 1
ATOM 1314 C CA . ASP A 1 168 ? -2.783 -22.938 -23.688 1 95.38 168 ASP A CA 1
ATOM 1315 C C . ASP A 1 168 ? -3.943 -23.25 -22.75 1 95.38 168 ASP A C 1
ATOM 1317 O O . ASP A 1 168 ? -5.09 -23.359 -23.188 1 95.38 168 ASP A O 1
ATOM 1321 N N . TYR A 1 169 ? -3.645 -23.375 -21.484 1 96.88 169 TYR A N 1
ATOM 1322 C CA . TYR A 1 169 ? -4.676 -23.719 -20.516 1 96.88 169 TYR A CA 1
ATOM 1323 C C . TYR A 1 169 ? -5.293 -22.453 -19.922 1 96.88 169 TYR A C 1
ATOM 1325 O O . TYR A 1 169 ? -4.621 -21.438 -19.781 1 96.88 169 TYR A O 1
ATOM 1333 N N . SER A 1 170 ? -6.559 -22.547 -19.547 1 96.44 170 SER A N 1
ATOM 1334 C CA . SER A 1 170 ? -7.27 -21.438 -18.922 1 96.44 170 SER A CA 1
ATOM 1335 C C . SER A 1 170 ? -7.238 -21.531 -17.406 1 96.44 170 SER A C 1
ATOM 1337 O O . SER A 1 170 ? -7.125 -20.516 -16.719 1 96.44 170 SER A O 1
ATOM 1339 N N . ALA A 1 171 ? -7.289 -22.766 -16.922 1 98 171 ALA A N 1
ATOM 1340 C CA . ALA A 1 171 ? -7.379 -22.969 -15.477 1 98 171 ALA A CA 1
ATOM 1341 C C . ALA A 1 171 ? -6.062 -22.625 -14.789 1 98 171 ALA A C 1
ATOM 1343 O O . ALA A 1 171 ? -4.984 -22.922 -15.312 1 98 171 ALA A O 1
ATOM 1344 N N . GLU A 1 172 ? -6.18 -21.984 -13.617 1 98.25 172 GLU A N 1
ATOM 1345 C CA . GLU A 1 172 ? -5 -21.516 -12.898 1 98.25 172 GLU A CA 1
ATOM 1346 C C . GLU A 1 172 ? -5.117 -21.781 -11.406 1 98.25 172 GLU A C 1
ATOM 1348 O O . GLU A 1 172 ? -6.215 -21.75 -10.844 1 98.25 172 GLU A O 1
ATOM 1353 N N . ALA A 1 173 ? -4.004 -22.141 -10.766 1 98.62 173 ALA A N 1
ATOM 1354 C CA . ALA A 1 173 ? -3.963 -22.359 -9.328 1 98.62 173 ALA A CA 1
ATOM 1355 C C . ALA A 1 173 ? -2.596 -22 -8.758 1 98.62 173 ALA A C 1
ATOM 1357 O O . ALA A 1 173 ? -1.597 -21.984 -9.477 1 98.62 173 ALA A O 1
ATOM 1358 N N . GLY A 1 174 ? -2.605 -21.594 -7.547 1 98.5 174 GLY A N 1
ATOM 1359 C CA . GLY A 1 174 ? -1.399 -21.562 -6.734 1 98.5 174 GLY A CA 1
ATOM 1360 C C . GLY A 1 174 ? -1.266 -22.781 -5.828 1 98.5 174 GLY A C 1
ATOM 1361 O O . GLY A 1 174 ? -2.15 -23.047 -5.016 1 98.5 174 GLY A O 1
ATOM 1362 N N . ILE A 1 175 ? -0.17 -23.5 -5.98 1 98.81 175 ILE A N 1
ATOM 1363 C CA . ILE A 1 175 ? 0.069 -24.703 -5.191 1 98.81 175 ILE A CA 1
ATOM 1364 C C . ILE A 1 175 ? 1.252 -24.484 -4.254 1 98.81 175 ILE A C 1
ATOM 1366 O O . ILE A 1 175 ? 2.385 -24.297 -4.703 1 98.81 175 ILE A O 1
ATOM 1370 N N . PHE A 1 176 ? 0.944 -24.531 -2.984 1 98.75 176 PHE A N 1
ATOM 1371 C CA . PHE A 1 176 ? 1.986 -24.312 -1.989 1 98.75 176 PHE A CA 1
ATOM 1372 C C . PHE A 1 176 ? 2.607 -25.641 -1.554 1 98.75 176 PHE A C 1
ATOM 1374 O O . PHE A 1 176 ? 1.927 -26.484 -0.982 1 98.75 176 PHE A O 1
ATOM 1381 N N . TYR A 1 177 ? 3.879 -25.797 -1.799 1 98.31 177 TYR A N 1
ATOM 1382 C CA . TYR A 1 177 ? 4.625 -27.031 -1.555 1 98.31 177 TYR A CA 1
ATOM 1383 C C . TYR A 1 177 ? 5.703 -26.812 -0.497 1 98.31 177 TYR A C 1
ATOM 1385 O O . TYR A 1 177 ? 6.395 -25.781 -0.508 1 98.31 177 TYR A O 1
ATOM 1393 N N . VAL A 1 178 ? 5.789 -27.75 0.426 1 98.38 178 VAL A N 1
ATOM 1394 C CA . VAL A 1 178 ? 6.805 -27.703 1.471 1 98.38 178 VAL A CA 1
ATOM 1395 C C . VAL A 1 178 ? 7.48 -29.078 1.589 1 98.38 178 VAL A C 1
ATOM 1397 O O . VAL A 1 178 ? 6.812 -30.109 1.554 1 98.38 178 VAL A O 1
ATOM 1400 N N . ARG A 1 179 ? 8.75 -29.031 1.689 1 97.62 179 ARG A N 1
ATOM 1401 C CA . ARG A 1 179 ? 9.531 -30.234 1.95 1 97.62 179 ARG A CA 1
ATOM 1402 C C . ARG A 1 179 ? 10.617 -29.969 2.988 1 97.62 179 ARG A C 1
ATOM 1404 O O . ARG A 1 179 ? 11.438 -29.062 2.816 1 97.62 179 ARG A O 1
ATOM 1411 N N . GLN A 1 180 ? 10.594 -30.75 4.023 1 96.75 180 GLN A N 1
ATOM 1412 C CA . GLN A 1 180 ? 11.602 -30.578 5.066 1 96.75 180 GLN A CA 1
ATOM 1413 C C . GLN A 1 180 ? 12.977 -31.016 4.57 1 96.75 180 GLN A C 1
ATOM 1415 O O . GLN A 1 180 ? 13.102 -31.984 3.838 1 96.75 180 GLN A O 1
ATOM 1420 N N . PRO A 1 181 ? 13.953 -30.234 5.023 1 96 181 PRO A N 1
ATOM 1421 C CA . PRO A 1 181 ? 15.297 -30.688 4.668 1 96 181 PRO A CA 1
ATOM 1422 C C . PRO A 1 181 ? 15.57 -32.125 5.094 1 96 181 PRO A C 1
ATOM 1424 O O . PRO A 1 181 ? 15.281 -32.5 6.234 1 96 181 PRO A O 1
ATOM 1427 N N . GLY A 1 182 ? 16.031 -32.906 4.211 1 90.38 182 GLY A N 1
ATOM 1428 C CA . GLY A 1 182 ? 16.375 -34.281 4.52 1 90.38 182 GLY A CA 1
ATOM 1429 C C . GLY A 1 182 ? 15.25 -35.25 4.215 1 90.38 182 GLY A C 1
ATOM 1430 O O . GLY A 1 182 ? 15.453 -36.469 4.246 1 90.38 182 GLY A O 1
ATOM 1431 N N . GLU A 1 183 ? 14.117 -34.75 3.928 1 93.44 183 GLU A N 1
ATOM 1432 C CA . GLU A 1 183 ? 12.992 -35.625 3.588 1 93.44 183 GLU A CA 1
ATOM 1433 C C . GLU A 1 183 ? 12.883 -35.812 2.08 1 93.44 183 GLU A C 1
ATOM 1435 O O . GLU A 1 183 ? 13.195 -34.906 1.306 1 93.44 183 GLU A O 1
ATOM 1440 N N . GLU A 1 184 ? 12.398 -36.969 1.706 1 90.5 184 GLU A N 1
ATOM 1441 C CA . GLU A 1 184 ? 12.266 -37.312 0.287 1 90.5 184 GLU A CA 1
ATOM 1442 C C . GLU A 1 184 ? 10.93 -36.812 -0.267 1 90.5 184 GLU A C 1
ATOM 1444 O O . GLU A 1 184 ? 10.82 -36.531 -1.457 1 90.5 184 GLU A O 1
ATOM 1449 N N . ARG A 1 185 ? 10.055 -36.781 0.632 1 95.44 185 ARG A N 1
ATOM 1450 C CA . ARG A 1 185 ? 8.711 -36.438 0.212 1 95.44 185 ARG A CA 1
ATOM 1451 C C . ARG A 1 185 ? 8.281 -35.094 0.837 1 95.44 185 ARG A C 1
ATOM 1453 O O . ARG A 1 185 ? 8.586 -34.844 2.002 1 95.44 185 ARG A O 1
ATOM 1460 N N . GLY A 1 186 ? 7.699 -34.25 0.032 1 97.31 186 GLY A N 1
ATOM 1461 C CA . GLY A 1 186 ? 7.102 -33.031 0.521 1 97.31 186 GLY A CA 1
ATOM 1462 C C . GLY A 1 186 ? 5.59 -33.094 0.626 1 97.31 186 GLY A C 1
ATOM 1463 O O . GLY A 1 186 ? 5.004 -34.156 0.5 1 97.31 186 GLY A O 1
ATOM 1464 N N . LYS A 1 187 ? 4.98 -32 0.984 1 97.88 187 LYS A N 1
ATOM 1465 C CA . LYS A 1 187 ? 3.533 -31.891 1.135 1 97.88 187 LYS A CA 1
ATOM 1466 C C . LYS A 1 187 ? 3.006 -30.609 0.493 1 97.88 187 LYS A C 1
ATOM 1468 O O . LYS A 1 187 ? 3.699 -29.594 0.468 1 97.88 187 LYS A O 1
ATOM 1473 N N . VAL A 1 188 ? 1.844 -30.766 -0.038 1 98.5 188 VAL A N 1
ATOM 1474 C CA . VAL A 1 188 ? 1.093 -29.594 -0.458 1 98.5 188 VAL A CA 1
ATOM 1475 C C . VAL A 1 188 ? 0.247 -29.078 0.704 1 98.5 188 VAL A C 1
ATOM 1477 O O . VAL A 1 188 ? -0.595 -29.797 1.237 1 98.5 188 VAL A O 1
ATOM 1480 N N . ILE A 1 189 ? 0.451 -27.812 1.045 1 98.19 189 ILE A N 1
ATOM 1481 C CA . ILE A 1 189 ? -0.248 -27.328 2.232 1 98.19 189 ILE A CA 1
ATOM 1482 C C . ILE A 1 189 ? -1.362 -26.375 1.82 1 98.19 189 ILE A C 1
ATOM 1484 O O . ILE A 1 189 ? -2.182 -25.969 2.65 1 98.19 189 ILE A O 1
ATOM 1488 N N . SER A 1 190 ? -1.388 -26 0.632 1 98.69 190 SER A N 1
ATOM 1489 C CA . SER A 1 190 ? -2.426 -25.094 0.143 1 98.69 190 SER A CA 1
ATOM 1490 C C . SER A 1 190 ? -2.6 -25.219 -1.366 1 98.69 190 SER A C 1
ATOM 1492 O O . SER A 1 190 ? -1.616 -25.297 -2.105 1 98.69 190 SER A O 1
ATOM 1494 N N . ILE A 1 191 ? -3.773 -25.312 -1.839 1 98.75 191 ILE A N 1
ATOM 1495 C CA . ILE A 1 191 ? -4.148 -25.078 -3.229 1 98.75 191 ILE A CA 1
ATOM 1496 C C . ILE A 1 191 ? -5.129 -23.906 -3.303 1 98.75 191 ILE A C 1
ATOM 1498 O O . ILE A 1 191 ? -6.184 -23.938 -2.664 1 98.75 191 ILE A O 1
ATOM 1502 N N . THR A 1 192 ? -4.766 -22.906 -3.957 1 98.62 192 THR A N 1
ATOM 1503 C CA . THR A 1 192 ? -5.641 -21.766 -4.227 1 98.62 192 THR A CA 1
ATOM 1504 C C . THR A 1 192 ? -6.113 -21.781 -5.68 1 98.62 192 THR A C 1
ATOM 1506 O O . THR A 1 192 ? -5.305 -21.672 -6.602 1 98.62 192 THR A O 1
ATOM 1509 N N . LEU A 1 193 ? -7.367 -21.938 -5.883 1 98.44 193 LEU A N 1
ATOM 1510 C CA . LEU A 1 193 ? -7.941 -21.828 -7.219 1 98.44 193 LEU A CA 1
ATOM 1511 C C . LEU A 1 193 ? -8.148 -20.359 -7.605 1 98.44 193 LEU A C 1
ATOM 1513 O O . LEU A 1 193 ? -8.75 -19.594 -6.848 1 98.44 193 LEU A O 1
ATOM 1517 N N . LYS A 1 194 ? -7.652 -20.031 -8.727 1 97.75 194 LYS A N 1
ATOM 1518 C CA . LYS A 1 194 ? -7.738 -18.656 -9.188 1 97.75 194 LYS A CA 1
ATOM 1519 C C . LYS A 1 194 ? -8.734 -18.516 -10.336 1 97.75 194 LYS A C 1
ATOM 1521 O O . LYS A 1 194 ? -8.438 -18.891 -11.469 1 97.75 194 LYS A O 1
ATOM 1526 N N . TYR A 1 195 ? -9.859 -17.984 -10.094 1 96.75 195 TYR A N 1
ATOM 1527 C CA . TYR A 1 195 ? -10.867 -17.781 -11.125 1 96.75 195 TYR A CA 1
ATOM 1528 C C . TYR A 1 195 ? -10.773 -16.359 -11.703 1 96.75 195 TYR A C 1
ATOM 1530 O O . TYR A 1 195 ? -10.758 -15.383 -10.953 1 96.75 195 TYR A O 1
ATOM 1538 N N . SER A 1 196 ? -10.695 -16.312 -12.977 1 95.31 196 SER A N 1
ATOM 1539 C CA . SER A 1 196 ? -10.734 -15.016 -13.633 1 95.31 196 SER A CA 1
ATOM 1540 C C . SER A 1 196 ? -12.117 -14.391 -13.531 1 95.31 196 SER A C 1
ATOM 1542 O O . SER A 1 196 ? -13.125 -15.031 -13.836 1 95.31 196 SER A O 1
ATOM 1544 N N . PRO A 1 197 ? -12.141 -13.148 -13.078 1 94.06 197 PRO A N 1
ATOM 1545 C CA . PRO A 1 197 ? -13.438 -12.469 -13.094 1 94.06 197 PRO A CA 1
ATOM 1546 C C . PRO A 1 197 ? -13.984 -12.266 -14.5 1 94.06 197 PRO A C 1
ATOM 1548 O O . PRO A 1 197 ? -13.219 -11.992 -15.43 1 94.06 197 PRO A O 1
ATOM 1551 N N . ARG A 1 198 ? -15.336 -12.422 -14.633 1 95 198 ARG A N 1
ATOM 1552 C CA . ARG A 1 198 ? -15.953 -12.32 -15.953 1 95 198 ARG A CA 1
ATOM 1553 C C . ARG A 1 198 ? -17.406 -11.859 -15.844 1 95 198 ARG A C 1
ATOM 1555 O O . ARG A 1 198 ? -18 -11.922 -14.766 1 95 198 ARG A O 1
ATOM 1562 N N . VAL A 1 199 ? -17.828 -11.297 -16.859 1 95.94 199 VAL A N 1
ATOM 1563 C CA . VAL A 1 199 ? -19.25 -11.008 -17.031 1 95.94 199 VAL A CA 1
ATOM 1564 C C . VAL A 1 199 ? -19.781 -11.719 -18.281 1 95.94 199 VAL A C 1
ATOM 1566 O O . VAL A 1 199 ? -19 -12.055 -19.188 1 95.94 199 VAL A O 1
ATOM 1569 N N . THR A 1 200 ? -21.062 -12.016 -18.266 1 96.12 200 THR A N 1
ATOM 1570 C CA . THR A 1 200 ? -21.703 -12.656 -19.406 1 96.12 200 THR A CA 1
ATOM 1571 C C . THR A 1 200 ? -22.641 -11.688 -20.109 1 96.12 200 THR A C 1
ATOM 1573 O O . THR A 1 200 ? -23.469 -11.031 -19.469 1 96.12 200 THR A O 1
ATOM 1576 N N . GLY A 1 201 ? -22.469 -11.688 -21.375 1 96.25 201 GLY A N 1
ATOM 1577 C CA . GLY A 1 201 ? -23.312 -10.797 -22.172 1 96.25 201 GLY A CA 1
ATOM 1578 C C . GLY A 1 201 ? -24.766 -11.219 -22.203 1 96.25 201 GLY A C 1
ATOM 1579 O O . GLY A 1 201 ? -25.078 -12.406 -22.203 1 96.25 201 GLY A O 1
ATOM 1580 N N . ASP A 1 202 ? -25.625 -10.195 -22.281 1 96.69 202 ASP A N 1
ATOM 1581 C CA . ASP A 1 202 ? -27.047 -10.438 -22.438 1 96.69 202 ASP A CA 1
ATOM 1582 C C . ASP A 1 202 ? -27.547 -9.93 -23.797 1 96.69 202 ASP A C 1
ATOM 1584 O O . ASP A 1 202 ? -28.75 -9.945 -24.062 1 96.69 202 ASP A O 1
ATOM 1588 N N . GLY A 1 203 ? -26.656 -9.375 -24.531 1 96.44 203 GLY A N 1
ATOM 1589 C CA . GLY A 1 203 ? -26.984 -8.914 -25.859 1 96.44 203 GLY A CA 1
ATOM 1590 C C . GLY A 1 203 ? -27.531 -7.496 -25.891 1 96.44 203 GLY A C 1
ATOM 1591 O O . GLY A 1 203 ? -27.812 -6.953 -26.969 1 96.44 203 GLY A O 1
ATOM 1592 N N . ARG A 1 204 ? -27.75 -6.789 -24.812 1 96.94 204 ARG A N 1
ATOM 1593 C CA . ARG A 1 204 ? -28.344 -5.457 -24.75 1 96.94 204 ARG A CA 1
ATOM 1594 C C . ARG A 1 204 ? -27.469 -4.508 -23.938 1 96.94 204 ARG A C 1
ATOM 1596 O O . ARG A 1 204 ? -27.297 -3.34 -24.297 1 96.94 204 ARG A O 1
ATOM 1603 N N . SER A 1 205 ? -26.812 -4.973 -22.922 1 97.12 205 SER A N 1
ATOM 1604 C CA . SER A 1 205 ? -26.062 -4.145 -22 1 97.12 205 SER A CA 1
ATOM 1605 C C . SER A 1 205 ? -24.609 -3.955 -22.469 1 97.12 205 SER A C 1
ATOM 1607 O O . SER A 1 205 ? -24.031 -4.867 -23.047 1 97.12 205 SER A O 1
ATOM 1609 N N . SER A 1 206 ? -24.109 -2.814 -22.188 1 97.5 206 SER A N 1
ATOM 1610 C CA . SER A 1 206 ? -22.688 -2.545 -22.438 1 97.5 206 SER A CA 1
ATOM 1611 C C . SER A 1 206 ? -21.812 -3.232 -21.406 1 97.5 206 SER A C 1
ATOM 1613 O O . SER A 1 206 ? -22.297 -3.684 -20.359 1 97.5 206 SER A O 1
ATOM 1615 N N . LEU A 1 207 ? -20.562 -3.35 -21.75 1 96.94 207 LEU A N 1
ATOM 1616 C CA . LEU A 1 207 ? -19.609 -3.916 -20.797 1 96.94 207 LEU A CA 1
ATOM 1617 C C . LEU A 1 207 ? -19.656 -3.166 -19.469 1 96.94 207 LEU A C 1
ATOM 1619 O O . LEU A 1 207 ? -19.656 -3.785 -18.406 1 96.94 207 LEU A O 1
ATOM 1623 N N . LYS A 1 208 ? -19.688 -1.849 -19.516 1 95.56 208 LYS A N 1
ATOM 1624 C CA . LYS A 1 208 ? -19.766 -1.026 -18.312 1 95.56 208 LYS A CA 1
ATOM 1625 C C . LYS A 1 208 ? -20.984 -1.4 -17.469 1 95.56 208 LYS A C 1
ATOM 1627 O O . LYS A 1 208 ? -20.875 -1.609 -16.266 1 95.56 208 LYS A O 1
ATOM 1632 N N . GLN A 1 209 ? -22.109 -1.482 -18.109 1 94.94 209 GLN A N 1
ATOM 1633 C CA . GLN A 1 209 ? -23.344 -1.814 -17.406 1 94.94 209 GLN A CA 1
ATOM 1634 C C . GLN A 1 209 ? -23.266 -3.213 -16.797 1 94.94 209 GLN A C 1
ATOM 1636 O O . GLN A 1 209 ? -23.719 -3.428 -15.68 1 94.94 209 GLN A O 1
ATOM 1641 N N . LEU A 1 210 ? -22.734 -4.125 -17.609 1 96.44 210 LEU A N 1
ATOM 1642 C CA . LEU A 1 210 ? -22.594 -5.488 -17.109 1 96.44 210 LEU A CA 1
ATOM 1643 C C . LEU A 1 210 ? -21.719 -5.527 -15.859 1 96.44 210 LEU A C 1
ATOM 1645 O O . LEU A 1 210 ? -22.047 -6.23 -14.898 1 96.44 210 LEU A O 1
ATOM 1649 N N . ILE A 1 211 ? -20.609 -4.82 -15.844 1 94.44 211 ILE A N 1
ATOM 1650 C CA . ILE A 1 211 ? -19.703 -4.758 -14.695 1 94.44 211 ILE A CA 1
ATOM 1651 C C . ILE A 1 211 ? -20.438 -4.137 -13.5 1 94.44 211 ILE A C 1
ATOM 1653 O O . ILE A 1 211 ? -20.406 -4.684 -12.398 1 94.44 211 ILE A O 1
ATOM 1657 N N . GLU A 1 212 ? -21.141 -3.061 -13.719 1 91.44 212 GLU A N 1
ATOM 1658 C CA . GLU A 1 212 ? -21.828 -2.33 -12.664 1 91.44 212 GLU A CA 1
ATOM 1659 C C . GLU A 1 212 ? -22.906 -3.191 -12.008 1 91.44 212 GLU A C 1
ATOM 1661 O O . GLU A 1 212 ? -23.172 -3.072 -10.812 1 91.44 212 GLU A O 1
ATOM 1666 N N . HIS A 1 213 ? -23.484 -4.078 -12.766 1 91.75 213 HIS A N 1
ATOM 1667 C CA . HIS A 1 213 ? -24.609 -4.867 -12.273 1 91.75 213 HIS A CA 1
ATOM 1668 C C . HIS A 1 213 ? -24.141 -6.18 -11.664 1 91.75 213 HIS A C 1
ATOM 1670 O O . HIS A 1 213 ? -24.891 -6.859 -10.961 1 91.75 213 HIS A O 1
ATOM 1676 N N . CYS A 1 214 ? -22.938 -6.508 -11.961 1 92.06 214 CYS A N 1
ATOM 1677 C CA . CYS A 1 214 ? -22.375 -7.734 -11.398 1 92.06 214 CYS A CA 1
ATOM 1678 C C . CYS A 1 214 ? -22.219 -7.625 -9.891 1 92.06 214 CYS A C 1
ATOM 1680 O O . CYS A 1 214 ? -21.688 -6.637 -9.383 1 92.06 214 CYS A O 1
ATOM 1682 N N . PRO A 1 215 ? -22.703 -8.586 -9.211 1 87.38 215 PRO A N 1
ATOM 1683 C CA . PRO A 1 215 ? -22.672 -8.516 -7.75 1 87.38 215 PRO A CA 1
ATOM 1684 C C . PRO A 1 215 ? -21.266 -8.289 -7.203 1 87.38 215 PRO A C 1
ATOM 1686 O O . PRO A 1 215 ? -21.078 -7.535 -6.246 1 87.38 215 PRO A O 1
ATOM 1689 N N . ARG A 1 216 ? -20.25 -8.883 -7.754 1 87.38 216 ARG A N 1
ATOM 1690 C CA . ARG A 1 216 ? -18.891 -8.75 -7.246 1 87.38 216 ARG A CA 1
ATOM 1691 C C . ARG A 1 216 ? -18.141 -7.641 -7.977 1 87.38 216 ARG A C 1
ATOM 1693 O O . ARG A 1 216 ? -17.641 -6.703 -7.352 1 87.38 216 ARG A O 1
ATOM 1700 N N . ALA A 1 217 ? -18.156 -7.684 -9.289 1 88.69 217 ALA A N 1
ATOM 1701 C CA . ALA A 1 217 ? -17.375 -6.723 -10.078 1 88.69 217 ALA A CA 1
ATOM 1702 C C . ALA A 1 217 ? -17.906 -5.305 -9.875 1 88.69 217 ALA A C 1
ATOM 1704 O O . ALA A 1 217 ? -17.125 -4.34 -9.938 1 88.69 217 ALA A O 1
ATOM 1705 N N . GLY A 1 218 ? -19.172 -5.262 -9.617 1 87 218 GLY A N 1
ATOM 1706 C CA . GLY A 1 218 ? -19.75 -3.949 -9.375 1 87 218 GLY A CA 1
ATOM 1707 C C . GLY A 1 218 ? -19.156 -3.258 -8.156 1 87 218 GLY A C 1
ATOM 1708 O O . GLY A 1 218 ? -19.031 -2.033 -8.133 1 87 218 GLY A O 1
ATOM 1709 N N . LYS A 1 219 ? -18.812 -4.07 -7.23 1 81.5 219 LYS A N 1
ATOM 1710 C CA . LYS A 1 219 ? -18.25 -3.533 -5.992 1 81.5 219 LYS A CA 1
ATOM 1711 C C . LYS A 1 219 ? -16.781 -3.215 -6.156 1 81.5 219 LYS A C 1
ATOM 1713 O O . LYS A 1 219 ? -16.172 -2.559 -5.301 1 81.5 219 LYS A O 1
ATOM 1718 N N . LEU A 1 220 ? -16.219 -3.674 -7.258 1 82 220 LEU A N 1
ATOM 1719 C CA . LEU A 1 220 ? -14.797 -3.475 -7.535 1 82 220 LEU A CA 1
ATOM 1720 C C . LEU A 1 220 ? -14.602 -2.789 -8.883 1 82 220 LEU A C 1
ATOM 1722 O O . LEU A 1 220 ? -13.641 -3.084 -9.602 1 82 220 LEU A O 1
ATOM 1726 N N . GLN A 1 221 ? -15.438 -1.964 -9.234 1 83.62 221 GLN A N 1
ATOM 1727 C CA . GLN A 1 221 ? -15.43 -1.311 -10.539 1 83.62 221 GLN A CA 1
ATOM 1728 C C . GLN A 1 221 ? -14.125 -0.557 -10.773 1 83.62 221 GLN A C 1
ATOM 1730 O O . GLN A 1 221 ? -13.641 -0.469 -11.906 1 83.62 221 GLN A O 1
ATOM 1735 N N . HIS A 1 222 ? -13.531 -0.085 -9.742 1 76.31 222 HIS A N 1
ATOM 1736 C CA . HIS A 1 222 ? -12.312 0.711 -9.844 1 76.31 222 HIS A CA 1
ATOM 1737 C C . HIS A 1 222 ? -11.156 -0.123 -10.375 1 76.31 222 HIS A C 1
ATOM 1739 O O . HIS A 1 222 ? -10.195 0.422 -10.93 1 76.31 222 HIS A O 1
ATOM 1745 N N . LEU A 1 223 ? -11.25 -1.348 -10.203 1 77.56 223 LEU A N 1
ATOM 1746 C CA . LEU A 1 223 ? -10.195 -2.238 -10.672 1 77.56 223 LEU A CA 1
ATOM 1747 C C . LEU A 1 223 ? -10.383 -2.576 -12.141 1 77.56 223 LEU A C 1
ATOM 1749 O O . LEU A 1 223 ? -9.406 -2.779 -12.867 1 77.56 223 LEU A O 1
ATOM 1753 N N . TYR A 1 224 ? -11.633 -2.625 -12.531 1 86.31 224 TYR A N 1
ATOM 1754 C CA . TYR A 1 224 ? -11.914 -3.232 -13.828 1 86.31 224 TYR A CA 1
ATOM 1755 C C . TYR A 1 224 ? -12.141 -2.166 -14.891 1 86.31 224 TYR A C 1
ATOM 1757 O O . TYR A 1 224 ? -11.664 -2.299 -16.031 1 86.31 224 TYR A O 1
ATOM 1765 N N . LEU A 1 225 ? -12.805 -1.094 -14.602 1 86.44 225 LEU A N 1
ATOM 1766 C CA . LEU A 1 225 ? -13.234 -0.112 -15.594 1 86.44 225 LEU A CA 1
ATOM 1767 C C . LEU A 1 225 ? -12.039 0.538 -16.266 1 86.44 225 LEU A C 1
ATOM 1769 O O . LEU A 1 225 ? -11.977 0.606 -17.5 1 86.44 225 LEU A O 1
ATOM 1773 N N . PRO A 1 226 ? -11.039 0.929 -15.469 1 77.38 226 PRO A N 1
ATOM 1774 C CA . PRO A 1 226 ? -9.906 1.59 -16.125 1 77.38 226 PRO A CA 1
ATOM 1775 C C . PRO A 1 226 ? -9.164 0.667 -17.094 1 77.38 226 PRO A C 1
ATOM 1777 O O . PRO A 1 226 ? -8.586 1.134 -18.078 1 77.38 226 PRO A O 1
ATOM 1780 N N . ARG A 1 227 ? -9.195 -0.57 -16.891 1 81.31 227 ARG A N 1
ATOM 1781 C CA . ARG A 1 227 ? -8.469 -1.545 -17.703 1 81.31 227 ARG A CA 1
ATOM 1782 C C . ARG A 1 227 ? -9.125 -1.729 -19.062 1 81.31 227 ARG A C 1
ATOM 1784 O O . ARG A 1 227 ? -8.477 -2.18 -20.016 1 81.31 227 ARG A O 1
ATOM 1791 N N . HIS A 1 228 ? -10.406 -1.421 -19.094 1 87.25 228 HIS A N 1
ATOM 1792 C CA . HIS A 1 228 ? -11.164 -1.665 -20.312 1 87.25 228 HIS A CA 1
ATOM 1793 C C . HIS A 1 228 ? -11.812 -0.384 -20.828 1 87.25 228 HIS A C 1
ATOM 1795 O O . HIS A 1 228 ? -12.922 -0.421 -21.375 1 87.25 228 HIS A O 1
ATOM 1801 N N . SER A 1 229 ? -11.203 0.702 -20.578 1 83.81 229 SER A N 1
ATOM 1802 C CA . SER A 1 229 ? -11.75 2.01 -20.922 1 83.81 229 SER A CA 1
ATOM 1803 C C . SER A 1 229 ? -12.164 2.068 -22.391 1 83.81 229 SER A C 1
ATOM 1805 O O . SER A 1 229 ? -13.164 2.705 -22.734 1 83.81 229 SER A O 1
ATOM 1807 N N . GLU A 1 230 ? -11.516 1.37 -23.219 1 86.81 230 GLU A N 1
ATOM 1808 C CA . GLU A 1 230 ? -11.766 1.432 -24.656 1 86.81 230 GLU A CA 1
ATOM 1809 C C . GLU A 1 230 ? -12.938 0.539 -25.047 1 86.81 230 GLU A C 1
ATOM 1811 O O . GLU A 1 230 ? -13.461 0.651 -26.156 1 86.81 230 GLU A O 1
ATOM 1816 N N . HIS A 1 231 ? -13.391 -0.288 -24.172 1 90.62 231 HIS A N 1
ATOM 1817 C CA . HIS A 1 231 ? -14.398 -1.276 -24.516 1 90.62 231 HIS A CA 1
ATOM 1818 C C . HIS A 1 231 ? -15.664 -1.098 -23.688 1 90.62 231 HIS A C 1
ATOM 1820 O O . HIS A 1 231 ? -16.594 -1.898 -23.781 1 90.62 231 HIS A O 1
ATOM 1826 N N . LEU A 1 232 ? -15.727 -0.113 -22.938 1 92.62 232 LEU A N 1
ATOM 1827 C CA . LEU A 1 232 ? -16.781 0.006 -21.922 1 92.62 232 LEU A CA 1
ATOM 1828 C C . LEU A 1 232 ? -18.141 0.155 -22.578 1 92.62 232 LEU A C 1
ATOM 1830 O O . LEU A 1 232 ? -19.156 -0.255 -22.016 1 92.62 232 LEU A O 1
ATOM 1834 N N . ASP A 1 233 ? -18.203 0.69 -23.797 1 94.69 233 ASP A N 1
ATOM 1835 C CA . ASP A 1 233 ? -19.484 0.963 -24.438 1 94.69 233 ASP A CA 1
ATOM 1836 C C . ASP A 1 233 ? -19.891 -0.183 -25.359 1 94.69 233 ASP A C 1
ATOM 1838 O O . ASP A 1 233 ? -20.984 -0.167 -25.938 1 94.69 233 ASP A O 1
ATOM 1842 N N . VAL A 1 234 ? -19.109 -1.186 -25.5 1 95.44 234 VAL A N 1
ATOM 1843 C CA . VAL A 1 234 ? -19.375 -2.322 -26.375 1 95.44 234 VAL A CA 1
ATOM 1844 C C . VAL A 1 234 ? -20.453 -3.211 -25.75 1 95.44 234 VAL A C 1
ATOM 1846 O O . VAL A 1 234 ? -20.391 -3.508 -24.547 1 95.44 234 VAL A O 1
ATOM 1849 N N . VAL A 1 235 ? -21.359 -3.57 -26.547 1 97 235 VAL A N 1
ATOM 1850 C CA . VAL A 1 235 ? -22.391 -4.512 -26.109 1 97 235 VAL A CA 1
ATOM 1851 C C . VAL A 1 235 ? -21.875 -5.941 -26.281 1 97 235 VAL A C 1
ATOM 1853 O O . VAL A 1 235 ? -21.5 -6.348 -27.375 1 97 235 VAL A O 1
ATOM 1856 N N . ILE A 1 236 ? -21.891 -6.684 -25.25 1 96.25 236 ILE A N 1
ATOM 1857 C CA . ILE A 1 236 ? -21.422 -8.062 -25.281 1 96.25 236 ILE A CA 1
ATOM 1858 C C . ILE A 1 236 ? -22.547 -8.992 -25.719 1 96.25 236 ILE A C 1
ATOM 1860 O O . ILE A 1 236 ? -23.625 -8.992 -25.125 1 96.25 236 ILE A O 1
ATOM 1864 N N . PRO A 1 237 ? -22.328 -9.836 -26.766 1 96.31 237 PRO A N 1
ATOM 1865 C CA . PRO A 1 237 ? -23.375 -10.734 -27.25 1 96.31 237 PRO A CA 1
ATOM 1866 C C . PRO A 1 237 ? -23.891 -11.695 -26.188 1 96.31 237 PRO A C 1
ATOM 1868 O O . PRO A 1 237 ? -23.141 -12.047 -25.266 1 96.31 237 PRO A O 1
ATOM 1871 N N . GLU A 1 238 ? -25.125 -12.125 -26.391 1 96.94 238 GLU A N 1
ATOM 1872 C CA . GLU A 1 238 ? -25.766 -13.016 -25.438 1 96.94 238 GLU A CA 1
ATOM 1873 C C . GLU A 1 238 ? -24.984 -14.32 -25.297 1 96.94 238 GLU A C 1
ATOM 1875 O O . GLU A 1 238 ? -24.656 -14.969 -26.281 1 96.94 238 GLU A O 1
ATOM 1880 N N . GLY A 1 239 ? -24.625 -14.609 -24.078 1 94.44 239 GLY A N 1
ATOM 1881 C CA . GLY A 1 239 ? -23.969 -15.875 -23.797 1 94.44 239 GLY A CA 1
ATOM 1882 C C . GLY A 1 239 ? -22.469 -15.797 -23.844 1 94.44 239 GLY A C 1
ATOM 1883 O O . GLY A 1 239 ? -21.766 -16.672 -23.312 1 94.44 239 GLY A O 1
ATOM 1884 N N . ASP A 1 240 ? -21.922 -14.773 -24.484 1 95.44 240 ASP A N 1
ATOM 1885 C CA . ASP A 1 240 ? -20.484 -14.617 -24.547 1 95.44 240 ASP A CA 1
ATOM 1886 C C . ASP A 1 240 ? -19.922 -14.102 -23.234 1 95.44 240 ASP A C 1
ATOM 1888 O O . ASP A 1 240 ? -20.516 -13.242 -22.578 1 95.44 240 ASP A O 1
ATOM 1892 N N . GLU A 1 241 ? -18.734 -14.633 -22.891 1 96.12 241 GLU A N 1
ATOM 1893 C CA . GLU A 1 241 ? -18.062 -14.188 -21.672 1 96.12 241 GLU A CA 1
ATOM 1894 C C . GLU A 1 241 ? -16.953 -13.18 -21.984 1 96.12 241 GLU A C 1
ATOM 1896 O O . GLU A 1 241 ? -16.266 -13.312 -22.984 1 96.12 241 GLU A O 1
ATOM 1901 N N . PHE A 1 242 ? -16.906 -12.219 -21.156 1 95.12 242 PHE A N 1
ATOM 1902 C CA . PHE A 1 242 ? -15.82 -11.242 -21.219 1 95.12 242 PHE A CA 1
ATOM 1903 C C . PHE A 1 242 ? -14.961 -11.289 -19.969 1 95.12 242 PHE A C 1
ATOM 1905 O O . PHE A 1 242 ? -15.461 -11.07 -18.859 1 95.12 242 PHE A O 1
ATOM 1912 N N . GLN A 1 243 ? -13.719 -11.594 -20.188 1 94 243 GLN A N 1
ATOM 1913 C CA . GLN A 1 243 ? -12.773 -11.688 -19.078 1 94 243 GLN A CA 1
ATOM 1914 C C . GLN A 1 243 ? -12.336 -10.305 -18.609 1 94 243 GLN A C 1
ATOM 1916 O O . GLN A 1 243 ? -11.836 -9.5 -19.406 1 94 243 GLN A O 1
ATOM 1921 N N . LEU A 1 244 ? -12.422 -10.023 -17.297 1 92.69 244 LEU A N 1
ATOM 1922 C CA . LEU A 1 244 ? -12.227 -8.68 -16.766 1 92.69 244 LEU A CA 1
ATOM 1923 C C . LEU A 1 244 ? -10.781 -8.477 -16.328 1 92.69 244 LEU A C 1
ATOM 1925 O O . LEU A 1 244 ? -10.344 -7.336 -16.141 1 92.69 244 LEU A O 1
ATOM 1929 N N . ALA A 1 245 ? -10.102 -9.578 -16.078 1 88.5 245 ALA A N 1
ATOM 1930 C CA . ALA A 1 245 ? -8.703 -9.484 -15.664 1 88.5 245 ALA A CA 1
ATOM 1931 C C . ALA A 1 245 ? -7.898 -10.672 -16.188 1 88.5 245 ALA A C 1
ATOM 1933 O O . ALA A 1 245 ? -8.344 -11.812 -16.078 1 88.5 245 ALA A O 1
ATOM 1934 N N . PHE A 1 246 ? -6.707 -10.367 -16.625 1 84.25 246 PHE A N 1
ATOM 1935 C CA . PHE A 1 246 ? -5.824 -11.414 -17.141 1 84.25 246 PHE A CA 1
ATOM 1936 C C . PHE A 1 246 ? -4.887 -11.906 -16.031 1 84.25 246 PHE A C 1
ATOM 1938 O O . PHE A 1 246 ? -4.668 -13.109 -15.891 1 84.25 246 PHE A O 1
ATOM 1945 N N . ALA A 1 247 ? -4.387 -10.969 -15.195 1 83 247 ALA A N 1
ATOM 1946 C CA . ALA A 1 247 ? -3.436 -11.336 -14.156 1 83 247 ALA A CA 1
ATOM 1947 C C . ALA A 1 247 ? -4.109 -12.172 -13.07 1 83 247 ALA A C 1
ATOM 1949 O O . ALA A 1 247 ? -5.219 -11.852 -12.633 1 83 247 ALA A O 1
ATOM 1950 N N . GLY A 1 248 ? -3.494 -13.164 -12.641 1 87.62 248 GLY A N 1
ATOM 1951 C CA . GLY A 1 248 ? -3.979 -14.047 -11.594 1 87.62 248 GLY A CA 1
ATOM 1952 C C . GLY A 1 248 ? -3.643 -13.555 -10.195 1 87.62 248 GLY A C 1
ATOM 1953 O O . GLY A 1 248 ? -3.15 -14.312 -9.367 1 87.62 248 GLY A O 1
ATOM 1954 N N . SER A 1 249 ? -3.898 -12.336 -9.922 1 86.5 249 SER A N 1
ATOM 1955 C CA . SER A 1 249 ? -3.621 -11.727 -8.625 1 86.5 249 SER A CA 1
ATOM 1956 C C . SER A 1 249 ? -4.906 -11.273 -7.941 1 86.5 249 SER A C 1
ATOM 1958 O O . SER A 1 249 ? -5.742 -10.602 -8.555 1 86.5 249 SER A O 1
ATOM 1960 N N . HIS A 1 250 ? -4.984 -11.586 -6.734 1 87.12 250 HIS A N 1
ATOM 1961 C CA . HIS A 1 250 ? -6.168 -11.227 -5.961 1 87.12 250 HIS A CA 1
ATOM 1962 C C . HIS A 1 250 ? -6.336 -9.711 -5.879 1 87.12 250 HIS A C 1
ATOM 1964 O O . HIS A 1 250 ? -7.449 -9.195 -6.012 1 87.12 250 HIS A O 1
ATOM 1970 N N . SER A 1 251 ? -5.242 -9.094 -5.699 1 79.25 251 SER A N 1
ATOM 1971 C CA . SER A 1 251 ? -5.27 -7.641 -5.559 1 79.25 251 SER A CA 1
ATOM 1972 C C . SER A 1 251 ? -5.68 -6.965 -6.863 1 79.25 251 SER A C 1
ATOM 1974 O O . SER A 1 251 ? -6.055 -5.789 -6.871 1 79.25 251 SER A O 1
ATOM 1976 N N . ARG A 1 252 ? -5.648 -7.711 -7.898 1 79.88 252 ARG A N 1
ATOM 1977 C CA . ARG A 1 252 ? -6.012 -7.16 -9.203 1 79.88 252 ARG A CA 1
ATOM 1978 C C . ARG A 1 252 ? -7.395 -7.633 -9.633 1 79.88 252 ARG A C 1
ATOM 1980 O O . ARG A 1 252 ? -7.781 -7.469 -10.789 1 79.88 252 ARG A O 1
ATOM 1987 N N . GLY A 1 253 ? -8.07 -8.32 -8.719 1 85.06 253 GLY A N 1
ATOM 1988 C CA . GLY A 1 253 ? -9.469 -8.625 -8.969 1 85.06 253 GLY A CA 1
ATOM 1989 C C . GLY A 1 253 ? -9.727 -10.109 -9.164 1 85.06 253 GLY A C 1
ATOM 1990 O O . GLY A 1 253 ? -10.883 -10.539 -9.234 1 85.06 253 GLY A O 1
ATOM 1991 N N . CYS A 1 254 ? -8.695 -10.875 -9.289 1 91.06 254 CYS A N 1
ATOM 1992 C CA . CYS A 1 254 ? -8.883 -12.312 -9.422 1 91.06 254 CYS A CA 1
ATOM 1993 C C . CYS A 1 254 ? -9.609 -12.891 -8.219 1 91.06 254 CYS A C 1
ATOM 1995 O O . CYS A 1 254 ? -9.492 -12.367 -7.105 1 91.06 254 CYS A O 1
ATOM 1997 N N . ILE A 1 255 ? -10.383 -13.906 -8.492 1 93.62 255 ILE A N 1
ATOM 1998 C CA . ILE A 1 255 ? -11.164 -14.523 -7.43 1 93.62 255 ILE A CA 1
ATOM 1999 C C . ILE A 1 255 ? -10.445 -15.781 -6.93 1 93.62 255 ILE A C 1
ATOM 2001 O O . ILE A 1 255 ? -10.219 -16.719 -7.699 1 93.62 255 ILE A O 1
ATOM 2005 N N . PHE A 1 256 ? -10.141 -15.766 -5.672 1 95.88 256 PHE A N 1
ATOM 2006 C CA . PHE A 1 256 ? -9.477 -16.906 -5.066 1 95.88 256 PHE A CA 1
ATOM 2007 C C . PHE A 1 256 ? -10.469 -17.781 -4.324 1 95.88 256 PHE A C 1
ATOM 2009 O O . PHE A 1 256 ? -11.367 -17.281 -3.641 1 95.88 256 PHE A O 1
ATOM 2016 N N . ARG A 1 257 ? -10.375 -19.062 -4.523 1 96.88 257 ARG A N 1
ATOM 2017 C CA . ARG A 1 257 ? -11.18 -20.047 -3.816 1 96.88 257 ARG A CA 1
ATOM 2018 C C . ARG A 1 257 ? -10.297 -21.109 -3.16 1 96.88 257 ARG A C 1
ATOM 2020 O O . ARG A 1 257 ? -9.234 -21.438 -3.678 1 96.88 257 ARG A O 1
ATOM 2027 N N . ASP A 1 258 ? -10.836 -21.609 -2.037 1 97.69 258 ASP A N 1
ATOM 2028 C CA . ASP A 1 258 ? -10.117 -22.672 -1.333 1 97.69 258 ASP A CA 1
ATOM 2029 C C . ASP A 1 258 ? -10.18 -23.984 -2.107 1 97.69 258 ASP A C 1
ATOM 2031 O O . ASP A 1 258 ? -11.266 -24.547 -2.299 1 97.69 258 ASP A O 1
ATOM 2035 N N . GLY A 1 259 ? -9.039 -24.484 -2.547 1 98.06 259 GLY A N 1
ATOM 2036 C CA . GLY A 1 259 ? -8.969 -25.719 -3.305 1 98.06 259 GLY A CA 1
ATOM 2037 C C . GLY A 1 259 ? -8.312 -26.859 -2.537 1 98.06 259 GLY A C 1
ATOM 2038 O O . GLY A 1 259 ? -7.891 -27.844 -3.127 1 98.06 259 GLY A O 1
ATOM 2039 N N . ASN A 1 260 ? -8.203 -26.766 -1.246 1 98.06 260 ASN A N 1
ATOM 2040 C CA . ASN A 1 260 ? -7.488 -27.766 -0.457 1 98.06 260 ASN A CA 1
ATOM 2041 C C . ASN A 1 260 ? -8.133 -29.141 -0.582 1 98.06 260 ASN A C 1
ATOM 2043 O O . ASN A 1 260 ? -7.469 -30.156 -0.399 1 98.06 260 ASN A O 1
ATOM 2047 N N . GLN A 1 261 ? -9.406 -29.188 -0.896 1 97 261 GLN A N 1
ATOM 2048 C CA . GLN A 1 261 ? -10.078 -30.469 -1.06 1 97 261 GLN A CA 1
ATOM 2049 C C . GLN A 1 261 ? -9.531 -31.234 -2.264 1 97 261 GLN A C 1
ATOM 2051 O O . GLN A 1 261 ? -9.781 -32.438 -2.412 1 97 261 GLN A O 1
ATOM 2056 N N . PHE A 1 262 ? -8.781 -30.578 -3.117 1 97.88 262 PHE A N 1
ATOM 2057 C CA . PHE A 1 262 ? -8.289 -31.203 -4.336 1 97.88 262 PHE A CA 1
ATOM 2058 C C . PHE A 1 262 ? -6.832 -31.641 -4.176 1 97.88 262 PHE A C 1
ATOM 2060 O O . PHE A 1 262 ? -6.188 -32.031 -5.145 1 97.88 262 PHE A O 1
ATOM 2067 N N . ILE A 1 263 ? -6.281 -31.516 -3.025 1 98.44 263 ILE A N 1
ATOM 2068 C CA . ILE A 1 263 ? -4.949 -32.062 -2.75 1 98.44 263 ILE A CA 1
ATOM 2069 C C . ILE A 1 263 ? -4.984 -33.562 -2.766 1 98.44 263 ILE A C 1
ATOM 2071 O O . ILE A 1 263 ? -5.809 -34.188 -2.09 1 98.44 263 ILE A O 1
ATOM 2075 N N . THR A 1 264 ? -4.086 -34.156 -3.564 1 97.75 264 THR A N 1
ATOM 2076 C CA . THR A 1 264 ? -4.012 -35.625 -3.646 1 97.75 264 THR A CA 1
ATOM 2077 C C . THR A 1 264 ? -2.574 -36.094 -3.465 1 97.75 264 THR A C 1
ATOM 2079 O O . THR A 1 264 ? -1.629 -35.344 -3.668 1 97.75 264 THR A O 1
ATOM 2082 N N . GLU A 1 265 ? -2.473 -37.312 -3.131 1 97.56 265 GLU A N 1
ATOM 2083 C CA . GLU A 1 265 ? -1.153 -37.938 -3.031 1 97.56 265 GLU A CA 1
ATOM 2084 C C . GLU A 1 265 ? -0.457 -37.969 -4.387 1 97.56 265 GLU A C 1
ATOM 2086 O O . GLU A 1 265 ? 0.758 -37.781 -4.473 1 97.56 265 GLU A O 1
ATOM 2091 N N . ALA A 1 266 ? -1.231 -38.188 -5.398 1 97.69 266 ALA A N 1
ATOM 2092 C CA . ALA A 1 266 ? -0.677 -38.25 -6.75 1 97.69 266 ALA A CA 1
ATOM 2093 C C . ALA A 1 266 ? -0.05 -36.906 -7.141 1 97.69 266 ALA A C 1
ATOM 2095 O O . ALA A 1 266 ? 1.042 -36.875 -7.711 1 97.69 266 ALA A O 1
ATOM 2096 N N . LEU A 1 267 ? -0.744 -35.875 -6.84 1 98.12 267 LEU A N 1
ATOM 2097 C CA . LEU A 1 267 ? -0.207 -34.531 -7.121 1 98.12 267 LEU A CA 1
ATOM 2098 C C . LEU A 1 267 ? 1.067 -34.281 -6.324 1 98.12 267 LEU A C 1
ATOM 2100 O O . LEU A 1 267 ? 2.059 -33.781 -6.867 1 98.12 267 LEU A O 1
ATOM 2104 N N . GLU A 1 268 ? 1.089 -34.656 -5.055 1 98.31 268 GLU A N 1
ATOM 2105 C CA . GLU A 1 268 ? 2.266 -34.469 -4.211 1 98.31 268 GLU A CA 1
ATOM 2106 C C . GLU A 1 268 ? 3.453 -35.281 -4.75 1 98.31 268 GLU A C 1
ATOM 2108 O O . GLU A 1 268 ? 4.57 -34.75 -4.812 1 98.31 268 GLU A O 1
ATOM 2113 N N . GLN A 1 269 ? 3.17 -36.469 -5.129 1 97.62 269 GLN A N 1
ATOM 2114 C CA . GLN A 1 269 ? 4.23 -37.281 -5.676 1 97.62 269 GLN A CA 1
ATOM 2115 C C . GLN A 1 269 ? 4.805 -36.688 -6.957 1 97.62 269 GLN A C 1
ATOM 2117 O O . GLN A 1 269 ? 6.02 -36.719 -7.164 1 97.62 269 GLN A O 1
ATOM 2122 N N . LYS A 1 270 ? 3.945 -36.25 -7.758 1 97.81 270 LYS A N 1
ATOM 2123 C CA . LYS A 1 270 ? 4.418 -35.656 -8.992 1 97.81 270 LYS A CA 1
ATOM 2124 C C . LYS A 1 270 ? 5.27 -34.406 -8.703 1 97.81 270 LYS A C 1
ATOM 2126 O O . LYS A 1 270 ? 6.305 -34.219 -9.336 1 97.81 270 LYS A O 1
ATOM 2131 N N . LEU A 1 271 ? 4.836 -33.594 -7.766 1 98.12 271 LEU A N 1
ATOM 2132 C CA . LEU A 1 271 ? 5.609 -32.406 -7.414 1 98.12 271 LEU A CA 1
ATOM 2133 C C . LEU A 1 271 ? 6.961 -32.812 -6.82 1 98.12 271 LEU A C 1
ATOM 2135 O O . LEU A 1 271 ? 7.957 -32.094 -7.039 1 98.12 271 LEU A O 1
ATOM 2139 N N . ASP A 1 272 ? 7.004 -33.938 -6.07 1 97.69 272 ASP A N 1
ATOM 2140 C CA . ASP A 1 272 ? 8.281 -34.469 -5.59 1 97.69 272 ASP A CA 1
ATOM 2141 C C . ASP A 1 272 ? 9.219 -34.75 -6.754 1 97.69 272 ASP A C 1
ATOM 2143 O O . ASP A 1 272 ? 10.414 -34.469 -6.684 1 97.69 272 ASP A O 1
ATOM 2147 N N . GLU A 1 273 ? 8.641 -35.281 -7.738 1 96.94 273 GLU A N 1
ATOM 2148 C CA . GLU A 1 273 ? 9.438 -35.625 -8.914 1 96.94 273 GLU A CA 1
ATOM 2149 C C . GLU A 1 273 ? 9.883 -34.375 -9.656 1 96.94 273 GLU A C 1
ATOM 2151 O O . GLU A 1 273 ? 11.062 -34.219 -9.977 1 96.94 273 GLU A O 1
ATOM 2156 N N . VAL A 1 274 ? 8.961 -33.5 -9.898 1 96.94 274 VAL A N 1
ATOM 2157 C CA . VAL A 1 274 ? 9.188 -32.281 -10.68 1 96.94 274 VAL A CA 1
ATOM 2158 C C . VAL A 1 274 ? 10.203 -31.391 -9.969 1 96.94 274 VAL A C 1
ATOM 2160 O O . VAL A 1 274 ? 11.102 -30.828 -10.602 1 96.94 274 VAL A O 1
ATOM 2163 N N . LEU A 1 275 ? 10.133 -31.312 -8.609 1 96.56 275 LEU A N 1
ATOM 2164 C CA . LEU A 1 275 ? 10.969 -30.391 -7.852 1 96.56 275 LEU A CA 1
ATOM 2165 C C . LEU A 1 275 ? 12.156 -31.109 -7.234 1 96.56 275 LEU A C 1
ATOM 2167 O O . LEU A 1 275 ? 12.938 -30.516 -6.484 1 96.56 275 LEU A O 1
ATOM 2171 N N . GLY A 1 276 ? 12.266 -32.375 -7.551 1 91.19 276 GLY A N 1
ATOM 2172 C CA . GLY A 1 276 ? 13.281 -33.219 -6.945 1 91.19 276 GLY A CA 1
ATOM 2173 C C . GLY A 1 276 ? 14.695 -32.781 -7.242 1 91.19 276 GLY A C 1
ATOM 2174 O O . GLY A 1 276 ? 15.594 -32.906 -6.406 1 91.19 276 GLY A O 1
ATOM 2175 N N . ASP A 1 277 ? 14.891 -32.188 -8.391 1 91.19 277 ASP A N 1
ATOM 2176 C CA . ASP A 1 277 ? 16.25 -31.781 -8.742 1 91.19 277 ASP A CA 1
ATOM 2177 C C . ASP A 1 277 ? 16.438 -30.281 -8.523 1 91.19 277 ASP A C 1
ATOM 2179 O O . ASP A 1 277 ? 17.422 -29.703 -9.008 1 91.19 277 ASP A O 1
ATOM 2183 N N . PHE A 1 278 ? 15.492 -29.609 -8.023 1 94.62 278 PHE A N 1
ATOM 2184 C CA . PHE A 1 278 ? 15.641 -28.219 -7.582 1 94.62 278 PHE A CA 1
ATOM 2185 C C . PHE A 1 278 ? 16.281 -28.172 -6.199 1 94.62 278 PHE A C 1
ATOM 2187 O O . PHE A 1 278 ? 15.625 -27.797 -5.223 1 94.62 278 PHE A O 1
ATOM 2194 N N . ASP A 1 279 ? 17.562 -28.422 -6.227 1 91.94 279 ASP A N 1
ATOM 2195 C CA . ASP A 1 279 ? 18.297 -28.516 -4.977 1 91.94 279 ASP A CA 1
ATOM 2196 C C . ASP A 1 279 ? 18.266 -27.203 -4.203 1 91.94 279 ASP A C 1
ATOM 2198 O O . ASP A 1 279 ? 18.609 -26.156 -4.742 1 91.94 279 ASP A O 1
ATOM 2202 N N . GLY A 1 280 ? 17.75 -27.312 -2.953 1 94.81 280 GLY A N 1
ATOM 2203 C CA . GLY A 1 280 ? 17.703 -26.141 -2.098 1 94.81 280 GLY A CA 1
ATOM 2204 C C . GLY A 1 280 ? 16.344 -25.453 -2.105 1 94.81 280 GLY A C 1
ATOM 2205 O O . GLY A 1 280 ? 16.188 -24.391 -1.516 1 94.81 280 GLY A O 1
ATOM 2206 N N . PHE A 1 281 ? 15.422 -26.016 -2.797 1 96.88 281 PHE A N 1
ATOM 2207 C CA . PHE A 1 281 ? 14.055 -25.5 -2.744 1 96.88 281 PHE A CA 1
ATOM 2208 C C . PHE A 1 281 ? 13.203 -26.344 -1.792 1 96.88 281 PHE A C 1
ATOM 2210 O O . PHE A 1 281 ? 12.938 -27.516 -2.057 1 96.88 281 PHE A O 1
ATOM 2217 N N . ASN A 1 282 ? 12.703 -25.75 -0.688 1 98.06 282 ASN A N 1
ATOM 2218 C CA . ASN A 1 282 ? 11.992 -26.484 0.347 1 98.06 282 ASN A CA 1
ATOM 2219 C C . ASN A 1 282 ? 10.617 -25.875 0.625 1 98.06 282 ASN A C 1
ATOM 2221 O O . ASN A 1 282 ? 9.766 -26.516 1.235 1 98.06 282 ASN A O 1
ATOM 2225 N N . TYR A 1 283 ? 10.43 -24.734 0.168 1 98 283 TYR A N 1
ATOM 2226 C CA . TYR A 1 283 ? 9.289 -23.938 0.606 1 98 283 TYR A CA 1
ATOM 2227 C C . TYR A 1 283 ? 8.875 -22.938 -0.467 1 98 283 TYR A C 1
ATOM 2229 O O . TYR A 1 283 ? 9.648 -22.047 -0.819 1 98 283 TYR A O 1
ATOM 2237 N N . GLY A 1 284 ? 7.641 -23.094 -0.895 1 97.56 284 GLY A N 1
ATOM 2238 C CA . GLY A 1 284 ? 7.23 -22.078 -1.853 1 97.56 284 GLY A CA 1
ATOM 2239 C C . GLY A 1 284 ? 5.941 -22.422 -2.57 1 97.56 284 GLY A C 1
ATOM 2240 O O . GLY A 1 284 ? 5.375 -23.5 -2.357 1 97.56 284 GLY A O 1
ATOM 2241 N N . ARG A 1 285 ? 5.48 -21.5 -3.354 1 98.06 285 ARG A N 1
ATOM 2242 C CA . ARG A 1 285 ? 4.234 -21.641 -4.098 1 98.06 285 ARG A CA 1
ATOM 2243 C C . ARG A 1 285 ? 4.496 -21.656 -5.602 1 98.06 285 ARG A C 1
ATOM 2245 O O . ARG A 1 285 ? 5.207 -20.797 -6.129 1 98.06 285 ARG A O 1
ATOM 2252 N N . LEU A 1 286 ? 3.934 -22.609 -6.285 1 98.19 286 LEU A N 1
ATOM 2253 C CA . LEU A 1 286 ? 3.939 -22.688 -7.742 1 98.19 286 LEU A CA 1
ATOM 2254 C C . LEU A 1 286 ? 2.646 -22.141 -8.32 1 98.19 286 LEU A C 1
ATOM 2256 O O . LEU A 1 286 ? 1.557 -22.609 -7.996 1 98.19 286 LEU A O 1
ATOM 2260 N N . ASP A 1 287 ? 2.787 -21.141 -9.086 1 97.81 287 ASP A N 1
ATOM 2261 C CA . ASP A 1 287 ? 1.646 -20.719 -9.891 1 97.81 287 ASP A CA 1
ATOM 2262 C C . ASP A 1 287 ? 1.588 -21.484 -11.211 1 97.81 287 ASP A C 1
ATOM 2264 O O . ASP A 1 287 ? 2.523 -21.422 -12.008 1 97.81 287 ASP A O 1
ATOM 2268 N N . VAL A 1 288 ? 0.456 -22.188 -11.422 1 98.5 288 VAL A N 1
ATOM 2269 C CA . VAL A 1 288 ? 0.404 -23.109 -12.562 1 98.5 288 VAL A CA 1
ATOM 2270 C C . VAL A 1 288 ? -0.88 -22.875 -13.352 1 98.5 288 VAL A C 1
ATOM 2272 O O . VAL A 1 288 ? -1.89 -22.438 -12.797 1 98.5 288 VAL A O 1
ATOM 2275 N N . LYS A 1 289 ? -0.802 -23.094 -14.562 1 98.44 289 LYS A N 1
ATOM 2276 C CA . LYS A 1 289 ? -1.966 -23.344 -15.406 1 98.44 289 LYS A CA 1
ATOM 2277 C C . LYS A 1 289 ? -2.119 -24.828 -15.695 1 98.44 289 LYS A C 1
ATOM 2279 O O . LYS A 1 289 ? -1.126 -25.562 -15.781 1 98.44 289 LYS A O 1
ATOM 2284 N N . PHE A 1 290 ? -3.367 -25.266 -15.836 1 98.44 290 PHE A N 1
ATOM 2285 C CA . PHE A 1 290 ? -3.562 -26.703 -16 1 98.44 290 PHE A CA 1
ATOM 2286 C C . PHE A 1 290 ? -4.762 -26.984 -16.891 1 98.44 290 PHE A C 1
ATOM 2288 O O . PHE A 1 290 ? -5.613 -26.109 -17.094 1 98.44 290 PHE A O 1
ATOM 2295 N N . LYS A 1 291 ? -4.801 -28.141 -17.422 1 97.75 291 LYS A N 1
ATOM 2296 C CA . LYS A 1 291 ? -5.824 -28.531 -18.391 1 97.75 291 LYS A CA 1
ATOM 2297 C C . LYS A 1 291 ? -7.203 -28.594 -17.734 1 97.75 291 LYS A C 1
ATOM 2299 O O . LYS A 1 291 ? -8.148 -27.953 -18.219 1 97.75 291 LYS A O 1
ATOM 2304 N N . ASP A 1 292 ? -7.293 -29.344 -16.703 1 97.19 292 ASP A N 1
ATOM 2305 C CA . ASP A 1 292 ? -8.5 -29.438 -15.891 1 97.19 292 ASP A CA 1
ATOM 2306 C C . ASP A 1 292 ? -8.18 -30 -14.508 1 97.19 292 ASP A C 1
ATOM 2308 O O . ASP A 1 292 ? -7.098 -30.531 -14.281 1 97.19 292 ASP A O 1
ATOM 2312 N N . ILE A 1 293 ? -9.141 -29.875 -13.617 1 98 293 ILE A N 1
ATOM 2313 C CA . ILE A 1 293 ? -8.891 -30.156 -12.211 1 98 293 ILE A CA 1
ATOM 2314 C C . ILE A 1 293 ? -8.617 -31.656 -12.023 1 98 293 ILE A C 1
ATOM 2316 O O . ILE A 1 293 ? -7.832 -32.031 -11.156 1 98 293 ILE A O 1
ATOM 2320 N N . ASN A 1 294 ? -9.203 -32.469 -12.82 1 97.12 294 ASN A N 1
ATOM 2321 C CA . ASN A 1 294 ? -8.969 -33.906 -12.719 1 97.12 294 ASN A CA 1
ATOM 2322 C C . ASN A 1 294 ? -7.535 -34.281 -13.094 1 97.12 294 ASN A C 1
ATOM 2324 O O . ASN A 1 294 ? -6.879 -35.031 -12.391 1 97.12 294 ASN A O 1
ATOM 2328 N N . ALA A 1 295 ? -7.117 -33.719 -14.18 1 97.44 295 ALA A N 1
ATOM 2329 C CA . ALA A 1 295 ? -5.738 -33.938 -14.602 1 97.44 295 ALA A CA 1
ATOM 2330 C C . ALA A 1 295 ? -4.75 -33.406 -13.57 1 97.44 295 ALA A C 1
ATOM 2332 O O . ALA A 1 295 ? -3.758 -34.062 -13.258 1 97.44 295 ALA A O 1
ATOM 2333 N N . LEU A 1 296 ? -4.988 -32.281 -12.992 1 98.12 296 LEU A N 1
ATOM 2334 C CA . LEU A 1 296 ? -4.105 -31.719 -11.984 1 98.12 296 LEU A CA 1
ATOM 2335 C C . LEU A 1 296 ? -4.008 -32.625 -10.766 1 98.12 296 LEU A C 1
ATOM 2337 O O . LEU A 1 296 ? -2.916 -32.875 -10.242 1 98.12 296 LEU A O 1
ATOM 2341 N N . MET A 1 297 ? -5.113 -33.156 -10.328 1 98 297 MET A N 1
ATOM 2342 C CA . MET A 1 297 ? -5.16 -34.031 -9.164 1 98 297 MET A CA 1
ATOM 2343 C C . MET A 1 297 ? -4.309 -35.25 -9.375 1 98 297 MET A C 1
ATOM 2345 O O . MET A 1 297 ? -3.807 -35.844 -8.414 1 98 297 MET A O 1
ATOM 2349 N N . ARG A 1 298 ? -4.105 -35.594 -10.641 1 97 298 ARG A N 1
ATOM 2350 C CA . ARG A 1 298 ? -3.283 -36.75 -10.977 1 97 298 ARG A CA 1
ATOM 2351 C C . ARG A 1 298 ? -1.834 -36.344 -11.219 1 97 298 ARG A C 1
ATOM 2353 O O . ARG A 1 298 ? -1.009 -37.156 -11.617 1 97 298 ARG A O 1
ATOM 2360 N N . GLY A 1 299 ? -1.614 -35.062 -11.094 1 97.5 299 GLY A N 1
ATOM 2361 C CA . GLY A 1 299 ? -0.27 -34.562 -11.328 1 97.5 299 GLY A CA 1
ATOM 2362 C C . GLY A 1 299 ? 0.098 -34.5 -12.797 1 97.5 299 GLY A C 1
ATOM 2363 O O . GLY A 1 299 ? 1.256 -34.719 -13.156 1 97.5 299 GLY A O 1
ATOM 2364 N N . GLU A 1 300 ? -0.966 -34.281 -13.578 1 97.31 300 GLU A N 1
ATOM 2365 C CA . GLU A 1 300 ? -0.749 -34.312 -15.023 1 97.31 300 GLU A CA 1
ATOM 2366 C C . GLU A 1 300 ? -1.186 -32.969 -15.656 1 97.31 300 GLU A C 1
ATOM 2368 O O . GLU A 1 300 ? -2.029 -32.281 -15.102 1 97.31 300 GLU A O 1
ATOM 2373 N N . ALA A 1 301 ? -0.563 -32.656 -16.781 1 97.25 301 ALA A N 1
ATOM 2374 C CA . ALA A 1 301 ? -1.009 -31.641 -17.719 1 97.25 301 ALA A CA 1
ATOM 2375 C C . ALA A 1 301 ? -1.106 -30.266 -17.062 1 97.25 301 ALA A C 1
ATOM 2377 O O . ALA A 1 301 ? -2.16 -29.625 -17.094 1 97.25 301 ALA A O 1
ATOM 2378 N N . PHE A 1 302 ? -0.072 -29.828 -16.484 1 98.06 302 PHE A N 1
ATOM 2379 C CA . PHE A 1 302 ? 0.004 -28.469 -15.969 1 98.06 302 PHE A CA 1
ATOM 2380 C C . PHE A 1 302 ? 1.313 -27.812 -16.391 1 98.06 302 PHE A C 1
ATOM 2382 O O . PHE A 1 302 ? 2.271 -28.5 -16.75 1 98.06 302 PHE A O 1
ATOM 2389 N N . ASP A 1 303 ? 1.314 -26.484 -16.438 1 98.06 303 ASP A N 1
ATOM 2390 C CA . ASP A 1 303 ? 2.457 -25.625 -16.75 1 98.06 303 ASP A CA 1
ATOM 2391 C C . ASP A 1 303 ? 2.814 -24.734 -15.562 1 98.06 303 ASP A C 1
ATOM 2393 O O . ASP A 1 303 ? 1.938 -24.109 -14.969 1 98.06 303 ASP A O 1
ATOM 2397 N N . ILE A 1 304 ? 4.062 -24.703 -15.234 1 98.12 304 ILE A N 1
ATOM 2398 C CA . ILE A 1 304 ? 4.504 -23.781 -14.188 1 98.12 304 ILE A CA 1
ATOM 2399 C C . ILE A 1 304 ? 4.742 -22.391 -14.797 1 98.12 304 ILE A C 1
ATOM 2401 O O . ILE A 1 304 ? 5.531 -22.25 -15.727 1 98.12 304 ILE A O 1
ATOM 2405 N N . LEU A 1 305 ? 4.062 -21.438 -14.258 1 97.25 305 LEU A N 1
ATOM 2406 C CA . LEU A 1 305 ? 4.191 -20.047 -14.695 1 97.25 305 LEU A CA 1
ATOM 2407 C C . LEU A 1 305 ? 5.254 -19.312 -13.883 1 97.25 305 LEU A C 1
ATOM 2409 O O . LEU A 1 305 ? 6.012 -18.516 -14.422 1 97.25 305 LEU A O 1
ATOM 2413 N N . GLU A 1 306 ? 5.191 -19.594 -12.617 1 96.62 306 GLU A N 1
ATOM 2414 C CA . GLU A 1 306 ? 6.047 -18.891 -11.656 1 96.62 306 GLU A CA 1
ATOM 2415 C C . GLU A 1 306 ? 6.289 -19.734 -10.414 1 96.62 306 GLU A C 1
ATOM 2417 O O . GLU A 1 306 ? 5.449 -20.562 -10.039 1 96.62 306 GLU A O 1
ATOM 2422 N N . ILE A 1 307 ? 7.43 -19.625 -9.883 1 96.5 307 ILE A N 1
ATOM 2423 C CA . ILE A 1 307 ? 7.777 -20.219 -8.594 1 96.5 307 ILE A CA 1
ATOM 2424 C C . ILE A 1 307 ? 8.117 -19.109 -7.602 1 96.5 307 ILE A C 1
ATOM 2426 O O . ILE A 1 307 ? 8.992 -18.281 -7.863 1 96.5 307 ILE A O 1
ATOM 2430 N N . ASN A 1 308 ? 7.387 -19.094 -6.504 1 95.88 308 ASN A N 1
ATOM 2431 C CA . ASN A 1 308 ? 7.598 -18.109 -5.453 1 95.88 308 ASN A CA 1
ATOM 2432 C C . ASN A 1 308 ? 8.172 -18.75 -4.191 1 95.88 308 ASN A C 1
ATOM 2434 O O . ASN A 1 308 ? 7.766 -19.844 -3.803 1 95.88 308 ASN A O 1
ATOM 2438 N N . GLY A 1 309 ? 9.078 -18.078 -3.588 1 95.94 309 GLY A N 1
ATOM 2439 C CA . GLY A 1 309 ? 9.773 -18.625 -2.43 1 95.94 309 GLY A CA 1
ATOM 2440 C C . GLY A 1 309 ? 9.109 -18.266 -1.114 1 95.94 309 GLY A C 1
ATOM 2441 O O . GLY A 1 309 ? 7.906 -18.469 -0.941 1 95.94 309 GLY A O 1
ATOM 2442 N N . ALA A 1 310 ? 9.875 -17.75 -0.21 1 95.62 310 ALA A N 1
ATOM 2443 C CA . ALA A 1 310 ? 9.5 -17.609 1.193 1 95.62 310 ALA A CA 1
ATOM 2444 C C . ALA A 1 310 ? 8.422 -16.531 1.361 1 95.62 310 ALA A C 1
ATOM 2446 O O . ALA A 1 310 ? 7.688 -16.531 2.35 1 95.62 310 ALA A O 1
ATOM 2447 N N . SER A 1 311 ? 8.328 -15.625 0.509 1 91.38 311 SER A N 1
ATOM 2448 C CA . SER A 1 311 ? 7.363 -14.539 0.663 1 91.38 311 SER A CA 1
ATOM 2449 C C . SER A 1 311 ? 5.977 -14.961 0.183 1 91.38 311 SER A C 1
ATOM 2451 O O . SER A 1 311 ? 5 -14.234 0.375 1 91.38 311 SER A O 1
ATOM 2453 N N . SER A 1 312 ? 5.891 -16.094 -0.393 1 94.06 312 SER A N 1
ATOM 2454 C CA . SER A 1 312 ? 4.598 -16.547 -0.898 1 94.06 312 SER A CA 1
ATOM 2455 C C . SER A 1 312 ? 3.633 -16.844 0.243 1 94.06 312 SER A C 1
ATOM 2457 O O . SER A 1 312 ? 4.062 -17.172 1.354 1 94.06 312 SER A O 1
ATOM 2459 N N . GLU A 1 313 ? 2.346 -16.688 -0.081 1 94.06 313 GLU A N 1
ATOM 2460 C CA . GLU A 1 313 ? 1.282 -16.938 0.889 1 94.06 313 GLU A CA 1
ATOM 2461 C C . GLU A 1 313 ? 0.42 -18.125 0.475 1 94.06 313 GLU A C 1
ATOM 2463 O O . GLU A 1 313 ? 0.203 -18.344 -0.716 1 94.06 313 GLU A O 1
ATOM 2468 N N . ALA A 1 314 ? 0.052 -18.938 1.503 1 97.44 314 ALA A N 1
ATOM 2469 C CA . ALA A 1 314 ? -1.062 -19.859 1.276 1 97.44 314 ALA A CA 1
ATOM 2470 C C . ALA A 1 314 ? -2.348 -19.094 0.974 1 97.44 314 ALA A C 1
ATOM 2472 O O . ALA A 1 314 ? -3.158 -18.859 1.871 1 97.44 314 ALA A O 1
ATOM 2473 N N . ALA A 1 315 ? -2.615 -18.859 -0.234 1 95.94 315 ALA A N 1
ATOM 2474 C CA . ALA A 1 315 ? -3.551 -17.828 -0.659 1 95.94 315 ALA A CA 1
ATOM 2475 C C . ALA A 1 315 ? -4.988 -18.328 -0.623 1 95.94 315 ALA A C 1
ATOM 2477 O O . ALA A 1 315 ? -5.934 -17.562 -0.795 1 95.94 315 ALA A O 1
ATOM 2478 N N . HIS A 1 316 ? -5.176 -19.656 -0.323 1 97.44 316 HIS A N 1
ATOM 2479 C CA . HIS A 1 316 ? -6.543 -20.156 -0.203 1 97.44 316 HIS A CA 1
ATOM 2480 C C . HIS A 1 316 ? -7.309 -19.406 0.882 1 97.44 316 HIS A C 1
ATOM 2482 O O . HIS A 1 316 ? -8.539 -19.422 0.898 1 97.44 316 HIS A O 1
ATOM 2488 N N . ILE A 1 317 ? -6.637 -18.75 1.763 1 95.75 317 ILE A N 1
ATOM 2489 C CA . ILE A 1 317 ? -7.238 -18.062 2.895 1 95.75 317 ILE A CA 1
ATOM 2490 C C . ILE A 1 317 ? -8.023 -16.844 2.398 1 95.75 317 ILE A C 1
ATOM 2492 O O . ILE A 1 317 ? -8.812 -16.266 3.145 1 95.75 317 ILE A O 1
ATOM 2496 N N . TRP A 1 318 ? -7.824 -16.484 1.192 1 93.25 318 TRP A N 1
ATOM 2497 C CA . TRP A 1 318 ? -8.5 -15.305 0.666 1 93.25 318 TRP A CA 1
ATOM 2498 C C . TRP A 1 318 ? -9.805 -15.68 -0.025 1 93.25 318 TRP A C 1
ATOM 2500 O O . TRP A 1 318 ? -10.438 -14.844 -0.679 1 93.25 318 TRP A O 1
ATOM 2510 N N . ASP A 1 319 ? -10.133 -16.906 0.093 1 95.38 319 ASP A N 1
ATOM 2511 C CA . ASP A 1 319 ? -11.516 -17.266 -0.226 1 95.38 319 ASP A CA 1
ATOM 2512 C C . ASP A 1 319 ? -12.5 -16.422 0.584 1 95.38 319 ASP A C 1
ATOM 2514 O O . ASP A 1 319 ? -12.289 -16.188 1.776 1 95.38 319 ASP A O 1
ATOM 2518 N N . SER A 1 320 ? -13.562 -16.031 -0.061 1 92.5 320 SER A N 1
ATOM 2519 C CA . SER A 1 320 ? -14.477 -15.086 0.571 1 92.5 320 SER A CA 1
ATOM 2520 C C . SER A 1 320 ? -15.141 -15.695 1.803 1 92.5 320 SER A C 1
ATOM 2522 O O . SER A 1 320 ? -15.562 -14.969 2.709 1 92.5 320 SER A O 1
ATOM 2524 N N . ASP A 1 321 ? -15.188 -17.047 1.881 1 93.62 321 ASP A N 1
ATOM 2525 C CA . ASP A 1 321 ? -15.867 -17.719 2.986 1 93.62 321 ASP A CA 1
ATOM 2526 C C . ASP A 1 321 ? -14.891 -18.062 4.105 1 93.62 321 ASP A C 1
ATOM 2528 O O . ASP A 1 321 ? -15.289 -18.578 5.148 1 93.62 321 ASP A O 1
ATOM 2532 N N . THR A 1 322 ? -13.664 -17.766 3.941 1 94.31 322 THR A N 1
ATOM 2533 C CA . THR A 1 322 ? -12.672 -18.141 4.945 1 94.31 322 THR A CA 1
ATOM 2534 C C . THR A 1 322 ? -12.867 -17.328 6.223 1 94.31 322 THR A C 1
ATOM 2536 O O . THR A 1 322 ? -13.117 -16.125 6.168 1 94.31 322 THR A O 1
ATOM 2539 N N . SER A 1 323 ? -12.797 -17.922 7.305 1 93 323 SER A N 1
ATOM 2540 C CA . SER A 1 323 ? -12.922 -17.25 8.594 1 93 323 SER A CA 1
ATOM 2541 C C . SER A 1 323 ? -11.617 -16.594 9 1 93 323 SER A C 1
ATOM 2543 O O . SER A 1 323 ? -10.547 -16.969 8.523 1 93 323 SER A O 1
ATOM 2545 N N . LEU A 1 324 ? -11.766 -15.648 9.922 1 90 324 LEU A N 1
ATOM 2546 C CA . LEU A 1 324 ? -10.586 -14.945 10.422 1 90 324 LEU A CA 1
ATOM 2547 C C . LEU A 1 324 ? -9.664 -15.898 11.172 1 90 324 LEU A C 1
ATOM 2549 O O . LEU A 1 324 ? -8.445 -15.812 11.039 1 90 324 LEU A O 1
ATOM 2553 N N . SER A 1 325 ? -10.227 -16.781 11.93 1 93.75 325 SER A N 1
ATOM 2554 C CA . SER A 1 325 ? -9.438 -17.75 12.688 1 93.75 325 SER A CA 1
ATOM 2555 C C . SER A 1 325 ? -8.617 -18.641 11.75 1 93.75 325 SER A C 1
ATOM 2557 O O . SER A 1 325 ? -7.461 -18.953 12.039 1 93.75 325 SER A O 1
ATOM 2559 N N . HIS A 1 326 ? -9.219 -18.984 10.641 1 95.75 326 HIS A N 1
ATOM 2560 C CA . HIS A 1 326 ? -8.516 -19.828 9.672 1 95.75 326 HIS A CA 1
ATOM 2561 C C . HIS A 1 326 ? -7.398 -19.047 8.977 1 95.75 326 HIS A C 1
ATOM 2563 O O . HIS A 1 326 ? -6.336 -19.609 8.695 1 95.75 326 HIS A O 1
ATOM 2569 N N . ILE A 1 327 ? -7.637 -17.781 8.734 1 95.19 327 ILE A N 1
ATOM 2570 C CA . ILE A 1 327 ? -6.602 -16.922 8.164 1 95.19 327 ILE A CA 1
ATOM 2571 C C . ILE A 1 327 ? -5.395 -16.875 9.102 1 95.19 327 ILE A C 1
ATOM 2573 O O . ILE A 1 327 ? -4.273 -17.188 8.695 1 95.19 327 ILE A O 1
ATOM 2577 N N . PHE A 1 328 ? -5.637 -16.656 10.375 1 94.44 328 PHE A N 1
ATOM 2578 C CA . PHE A 1 328 ? -4.562 -16.531 11.344 1 94.44 328 PHE A CA 1
ATOM 2579 C C . PHE A 1 328 ? -3.838 -17.859 11.531 1 94.44 328 PHE A C 1
ATOM 2581 O O . PHE A 1 328 ? -2.607 -17.906 11.508 1 94.44 328 PHE A O 1
ATOM 2588 N N . SER A 1 329 ? -4.582 -18.875 11.656 1 97.31 329 SER A N 1
ATOM 2589 C CA . SER A 1 329 ? -3.967 -20.172 11.906 1 97.31 329 SER A CA 1
ATOM 2590 C C . SER A 1 329 ? -3.096 -20.609 10.734 1 97.31 329 SER A C 1
ATOM 2592 O O . SER A 1 329 ? -2 -21.141 10.938 1 97.31 329 SER A O 1
ATOM 2594 N N . THR A 1 330 ? -3.58 -20.359 9.562 1 97.62 330 THR A N 1
ATOM 2595 C CA . THR A 1 330 ? -2.836 -20.734 8.367 1 97.62 330 THR A CA 1
ATOM 2596 C C . THR A 1 330 ? -1.544 -19.938 8.25 1 97.62 330 THR A C 1
ATOM 2598 O O . THR A 1 330 ? -0.474 -20.5 8.008 1 97.62 330 THR A O 1
ATOM 2601 N N . LEU A 1 331 ? -1.635 -18.656 8.492 1 96.44 331 LEU A N 1
ATOM 2602 C CA . LEU A 1 331 ? -0.455 -17.797 8.398 1 96.44 331 LEU A CA 1
ATOM 2603 C C . LEU A 1 331 ? 0.565 -18.172 9.477 1 96.44 331 LEU A C 1
ATOM 2605 O O . LEU A 1 331 ? 1.764 -18.25 9.195 1 96.44 331 LEU A O 1
ATOM 2609 N N . LEU A 1 332 ? 0.12 -18.375 10.672 1 97.44 332 LEU A N 1
ATOM 2610 C CA . LEU A 1 332 ? 1.014 -18.766 11.758 1 97.44 332 LEU A CA 1
ATOM 2611 C C . LEU A 1 332 ? 1.716 -20.078 11.445 1 97.44 332 LEU A C 1
ATOM 2613 O O . LEU A 1 332 ? 2.928 -20.203 11.633 1 97.44 332 LEU A O 1
ATOM 2617 N N . LYS A 1 333 ? 0.925 -21.016 10.969 1 97.62 333 LYS A N 1
ATOM 2618 C CA . LYS A 1 333 ? 1.507 -22.312 10.594 1 97.62 333 LYS A CA 1
ATOM 2619 C C . LYS A 1 333 ? 2.564 -22.141 9.508 1 97.62 333 LYS A C 1
ATOM 2621 O O . LYS A 1 333 ? 3.645 -22.734 9.586 1 97.62 333 LYS A O 1
ATOM 2626 N N . GLN A 1 334 ? 2.246 -21.406 8.562 1 97 334 GLN A N 1
ATOM 2627 C CA . GLN A 1 334 ? 3.16 -21.172 7.445 1 97 334 GLN A CA 1
ATOM 2628 C C . GLN A 1 334 ? 4.488 -20.594 7.934 1 97 334 GLN A C 1
ATOM 2630 O O . GLN A 1 334 ? 5.555 -21.078 7.547 1 97 334 GLN A O 1
ATOM 2635 N N . TYR A 1 335 ? 4.426 -19.672 8.781 1 96.25 335 TYR A N 1
ATOM 2636 C CA . TYR A 1 335 ? 5.652 -19.016 9.227 1 96.25 335 TYR A CA 1
ATOM 2637 C C . TYR A 1 335 ? 6.406 -19.891 10.227 1 96.25 335 TYR A C 1
ATOM 2639 O O . TYR A 1 335 ? 7.637 -19.844 10.289 1 96.25 335 TYR A O 1
ATOM 2647 N N . ARG A 1 336 ? 5.715 -20.672 10.961 1 97.19 336 ARG A N 1
ATOM 2648 C CA . ARG A 1 336 ? 6.395 -21.656 11.797 1 97.19 336 ARG A CA 1
ATOM 2649 C C . ARG A 1 336 ? 7.203 -22.641 10.945 1 97.19 336 ARG A C 1
ATOM 2651 O O . ARG A 1 336 ? 8.344 -22.969 11.281 1 97.19 336 ARG A O 1
ATOM 2658 N N . LEU A 1 337 ? 6.582 -23.047 9.891 1 97.5 337 LEU A N 1
ATOM 2659 C CA . LEU A 1 337 ? 7.27 -23.953 8.977 1 97.5 337 LEU A CA 1
ATOM 2660 C C . LEU A 1 337 ? 8.516 -23.297 8.398 1 97.5 337 LEU A C 1
ATOM 2662 O O . LEU A 1 337 ? 9.562 -23.938 8.281 1 97.5 337 LEU A O 1
ATOM 2666 N N . LEU A 1 338 ? 8.367 -22.062 8.086 1 97.19 338 LEU A N 1
ATOM 2667 C CA . LEU A 1 338 ? 9.484 -21.312 7.523 1 97.19 338 LEU A CA 1
ATOM 2668 C C . LEU A 1 338 ? 10.656 -21.281 8.492 1 97.19 338 LEU A C 1
ATOM 2670 O O . LEU A 1 338 ? 11.797 -21.531 8.109 1 97.19 338 LEU A O 1
ATOM 2674 N N . TYR A 1 339 ? 10.422 -21.031 9.781 1 97.5 339 TYR A N 1
ATOM 2675 C CA . TYR A 1 339 ? 11.453 -21 10.805 1 97.5 339 TYR A CA 1
ATOM 2676 C C . TYR A 1 339 ? 12.039 -22.391 11.031 1 97.5 339 TYR A C 1
ATOM 2678 O O . TYR A 1 339 ? 13.25 -22.547 11.211 1 97.5 339 TYR A O 1
ATOM 2686 N N . GLN A 1 340 ? 11.148 -23.328 11.008 1 97.56 340 GLN A N 1
ATOM 2687 C CA . GLN A 1 340 ? 11.586 -24.703 11.203 1 97.56 340 GLN A CA 1
ATOM 2688 C C . GLN A 1 340 ? 12.57 -25.141 10.109 1 97.56 340 GLN A C 1
ATOM 2690 O O . GLN A 1 340 ? 13.633 -25.688 10.398 1 97.56 340 GLN A O 1
ATOM 2695 N N . ILE A 1 341 ? 12.258 -24.891 8.922 1 98.31 341 ILE A N 1
ATOM 2696 C CA . ILE A 1 341 ? 13.094 -25.266 7.781 1 98.31 341 ILE A CA 1
ATOM 2697 C C . ILE A 1 341 ? 14.406 -24.484 7.832 1 98.31 341 ILE A C 1
ATOM 2699 O O . ILE A 1 341 ? 15.484 -25.062 7.656 1 98.31 341 ILE A O 1
ATOM 2703 N N . GLY A 1 342 ? 14.297 -23.156 8.086 1 98.25 342 GLY A N 1
ATOM 2704 C CA . GLY A 1 342 ? 15.5 -22.359 8.227 1 98.25 342 GLY A CA 1
ATOM 2705 C C . GLY A 1 342 ? 16.438 -22.859 9.305 1 98.25 342 GLY A C 1
ATOM 2706 O O . GLY A 1 342 ? 17.656 -22.891 9.117 1 98.25 342 GLY A O 1
ATOM 2707 N N . SER A 1 343 ? 15.859 -23.281 10.391 1 97.88 343 SER A N 1
ATOM 2708 C CA . SER A 1 343 ? 16.656 -23.812 11.5 1 97.88 343 SER A CA 1
ATOM 2709 C C . SER A 1 343 ? 17.375 -25.094 11.094 1 97.88 343 SER A C 1
ATOM 2711 O O . SER A 1 343 ? 18.562 -25.266 11.43 1 97.88 343 SER A O 1
ATOM 2713 N N . LYS A 1 344 ? 16.719 -25.953 10.43 1 97.62 344 LYS A N 1
ATOM 2714 C CA . LYS A 1 344 ? 17.344 -27.188 9.969 1 97.62 344 LYS A CA 1
ATOM 2715 C C . LYS A 1 344 ? 18.469 -26.906 8.992 1 97.62 344 LYS A C 1
ATOM 2717 O O . LYS A 1 344 ? 19.531 -27.547 9.047 1 97.62 344 LYS A O 1
ATOM 2722 N N . HIS A 1 345 ? 18.281 -25.953 8.141 1 97.94 345 HIS A N 1
ATOM 2723 C CA . HIS A 1 345 ? 19.328 -25.578 7.203 1 97.94 345 HIS A CA 1
ATOM 2724 C C . HIS A 1 345 ? 20.531 -24.984 7.934 1 97.94 345 HIS A C 1
ATOM 2726 O O . HIS A 1 345 ? 21.672 -25.219 7.559 1 97.94 345 HIS A O 1
ATOM 2732 N N . LYS A 1 346 ? 20.219 -24.203 8.922 1 97.25 346 LYS A N 1
ATOM 2733 C CA . LYS A 1 346 ? 21.312 -23.656 9.727 1 97.25 346 LYS A CA 1
ATOM 2734 C C . LYS A 1 346 ? 22.125 -24.766 10.367 1 97.25 346 LYS A C 1
ATOM 2736 O O . LYS A 1 346 ? 23.359 -24.719 10.383 1 97.25 346 LYS A O 1
ATOM 2741 N N . GLN A 1 347 ? 21.469 -25.75 10.852 1 96.44 347 GLN A N 1
ATOM 2742 C CA . GLN A 1 347 ? 22.141 -26.906 11.453 1 96.44 347 GLN A CA 1
ATOM 2743 C C . GLN A 1 347 ? 22.984 -27.656 10.43 1 96.44 347 GLN A C 1
ATOM 2745 O O . GLN A 1 347 ? 23.984 -28.281 10.773 1 96.44 347 GLN A O 1
ATOM 2750 N N . GLN A 1 348 ? 22.641 -27.516 9.203 1 96.12 348 GLN A N 1
ATOM 2751 C CA . GLN A 1 348 ? 23.375 -28.156 8.117 1 96.12 348 GLN A CA 1
ATOM 2752 C C . GLN A 1 348 ? 24.531 -27.281 7.641 1 96.12 348 GLN A C 1
ATOM 2754 O O . GLN A 1 348 ? 25.25 -27.641 6.707 1 96.12 348 GLN A O 1
ATOM 2759 N N . GLY A 1 349 ? 24.594 -26.047 8.172 1 95.75 349 GLY A N 1
ATOM 2760 C CA . GLY A 1 349 ? 25.781 -25.25 7.906 1 95.75 349 GLY A CA 1
ATOM 2761 C C . GLY A 1 349 ? 25.484 -24 7.102 1 95.75 349 GLY A C 1
ATOM 2762 O O . GLY A 1 349 ? 26.391 -23.203 6.828 1 95.75 349 GLY A O 1
ATOM 2763 N N . HIS A 1 350 ? 24.266 -23.797 6.711 1 96.19 350 HIS A N 1
ATOM 2764 C CA . HIS A 1 350 ? 23.938 -22.578 5.98 1 96.19 350 HIS A CA 1
ATOM 2765 C C . HIS A 1 350 ? 24 -21.344 6.887 1 96.19 350 HIS A C 1
ATOM 2767 O O . HIS A 1 350 ? 23.594 -21.406 8.047 1 96.19 350 HIS A O 1
ATOM 2773 N N . GLN A 1 351 ? 24.469 -20.25 6.371 1 95.88 351 GLN A N 1
ATOM 2774 C CA . GLN A 1 351 ? 24.609 -19.016 7.137 1 95.88 351 GLN A CA 1
ATOM 2775 C C . GLN A 1 351 ? 23.484 -18.047 6.828 1 95.88 351 GLN A C 1
ATOM 2777 O O . GLN A 1 351 ? 23.062 -17.906 5.672 1 95.88 351 GLN A O 1
ATOM 2782 N N . THR A 1 352 ? 23 -17.375 7.82 1 95.75 352 THR A N 1
ATOM 2783 C CA . THR A 1 352 ? 21.953 -16.391 7.645 1 95.75 352 THR A CA 1
ATOM 2784 C C . THR A 1 352 ? 22.516 -15.062 7.168 1 95.75 352 THR A C 1
ATOM 2786 O O . THR A 1 352 ? 23.641 -14.688 7.543 1 95.75 352 THR A O 1
ATOM 2789 N N . PRO A 1 353 ? 21.812 -14.398 6.289 1 94.19 353 PRO A N 1
ATOM 2790 C CA . PRO A 1 353 ? 22.297 -13.109 5.777 1 94.19 353 PRO A CA 1
ATOM 2791 C C . PRO A 1 353 ? 22.219 -12 6.82 1 94.19 353 PRO A C 1
ATOM 2793 O O . PRO A 1 353 ? 21.641 -12.188 7.891 1 94.19 353 PRO A O 1
ATOM 2796 N N . 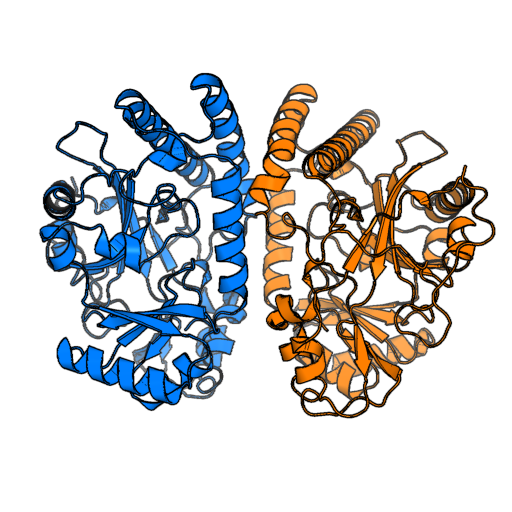SER A 1 354 ? 22.875 -10.891 6.445 1 90.19 354 SER A N 1
ATOM 2797 C CA . SER A 1 354 ? 22.875 -9.727 7.32 1 90.19 354 SER A CA 1
ATOM 2798 C C . SER A 1 354 ? 21.625 -8.867 7.102 1 90.19 354 SER A C 1
ATOM 2800 O O . SER A 1 354 ? 20.953 -9.008 6.082 1 90.19 354 SER A O 1
ATOM 2802 N N . LEU A 1 355 ? 21.359 -8.055 8.07 1 84.69 355 LEU A N 1
ATOM 2803 C CA . LEU A 1 355 ? 20.266 -7.09 7.941 1 84.69 355 LEU A CA 1
ATOM 2804 C C . LEU A 1 355 ? 20.5 -6.145 6.773 1 84.69 355 LEU A C 1
ATOM 2806 O O . LEU A 1 355 ? 19.562 -5.777 6.062 1 84.69 355 LEU A O 1
ATOM 2810 N N . GLY A 1 356 ? 21.703 -5.766 6.57 1 83.62 356 GLY A N 1
ATOM 2811 C CA . GLY A 1 356 ? 22.062 -4.91 5.449 1 83.62 356 GLY A CA 1
ATOM 2812 C C . GLY A 1 356 ? 21.688 -5.508 4.105 1 83.62 356 GLY A C 1
ATOM 2813 O O . GLY A 1 356 ? 21.203 -4.801 3.215 1 83.62 356 GLY A O 1
ATOM 2814 N N . ALA A 1 357 ? 21.891 -6.781 3.994 1 86.94 357 ALA A N 1
ATOM 2815 C CA . ALA A 1 357 ? 21.547 -7.469 2.75 1 86.94 357 ALA A CA 1
ATOM 2816 C C . ALA A 1 357 ? 20.047 -7.438 2.498 1 86.94 357 ALA A C 1
ATOM 2818 O O . ALA A 1 357 ? 19.609 -7.227 1.367 1 86.94 357 ALA A O 1
ATOM 2819 N N . LEU A 1 358 ? 19.344 -7.66 3.521 1 86.38 358 LEU A N 1
ATOM 2820 C CA . LEU A 1 358 ? 17.875 -7.633 3.42 1 86.38 358 LEU A CA 1
ATOM 2821 C C . LEU A 1 358 ? 17.391 -6.246 3.021 1 86.38 358 LEU A C 1
ATOM 2823 O O . LEU A 1 358 ? 16.562 -6.113 2.115 1 86.38 358 LEU A O 1
ATOM 2827 N N . LEU A 1 359 ? 17.875 -5.219 3.619 1 82.88 359 LEU A N 1
ATOM 2828 C CA . LEU A 1 359 ? 17.453 -3.844 3.373 1 82.88 359 LEU A CA 1
ATOM 2829 C C . LEU A 1 359 ? 17.797 -3.41 1.955 1 82.88 359 LEU A C 1
ATOM 2831 O O . LEU A 1 359 ? 17.016 -2.715 1.301 1 82.88 359 LEU A O 1
ATOM 2835 N N . ARG A 1 360 ? 18.859 -3.797 1.509 1 83.12 360 ARG A N 1
ATOM 2836 C CA . ARG A 1 360 ? 19.281 -3.475 0.149 1 83.12 360 ARG A CA 1
ATOM 2837 C C . ARG A 1 360 ? 18.344 -4.105 -0.877 1 83.12 360 ARG A C 1
ATOM 2839 O O . ARG A 1 360 ? 17.969 -3.459 -1.854 1 83.12 360 ARG A O 1
ATOM 2846 N N . ALA A 1 361 ? 18.047 -5.348 -0.631 1 83.38 361 ALA A N 1
ATOM 2847 C CA . ALA A 1 361 ? 17.141 -6.051 -1.542 1 83.38 361 ALA A CA 1
ATOM 2848 C C . ALA A 1 361 ? 15.773 -5.383 -1.577 1 83.38 361 ALA A C 1
ATOM 2850 O O . ALA A 1 361 ? 15.172 -5.238 -2.645 1 83.38 361 ALA A O 1
ATOM 2851 N N . TRP A 1 362 ? 15.328 -4.961 -0.48 1 84.25 362 TRP A N 1
ATOM 2852 C CA . TRP A 1 362 ? 14.039 -4.285 -0.388 1 84.25 362 TRP A CA 1
ATOM 2853 C C . TRP A 1 362 ? 14.062 -2.965 -1.153 1 84.25 362 TRP A C 1
ATOM 2855 O O . TRP A 1 362 ? 13.125 -2.648 -1.887 1 84.25 362 TRP A O 1
ATOM 2865 N N . ARG A 1 363 ? 15.031 -2.258 -0.94 1 77.75 363 ARG A N 1
ATOM 2866 C CA . ARG A 1 363 ? 15.188 -0.97 -1.608 1 77.75 363 ARG A CA 1
ATOM 2867 C C . ARG A 1 363 ? 15.18 -1.135 -3.125 1 77.75 363 ARG A C 1
ATOM 2869 O O . ARG A 1 363 ? 14.5 -0.387 -3.834 1 77.75 363 ARG A O 1
ATOM 2876 N N . GLU A 1 364 ? 15.891 -2.066 -3.529 1 78.5 364 GLU A N 1
ATOM 2877 C CA . GLU A 1 364 ? 15.984 -2.32 -4.965 1 78.5 364 GLU A CA 1
ATOM 2878 C C . GLU A 1 364 ? 14.617 -2.68 -5.547 1 78.5 364 GLU A C 1
ATOM 2880 O O . GLU A 1 364 ? 14.219 -2.143 -6.582 1 78.5 364 GLU A O 1
ATOM 2885 N N . GLU A 1 365 ? 13.961 -3.531 -4.91 1 79.56 365 GLU A N 1
ATOM 2886 C CA . GLU A 1 365 ? 12.641 -3.943 -5.375 1 79.56 365 GLU A CA 1
ATOM 2887 C C . GLU A 1 365 ? 11.672 -2.764 -5.406 1 79.56 365 GLU A C 1
ATOM 2889 O O . GLU A 1 365 ? 10.945 -2.576 -6.383 1 79.56 365 GLU A O 1
ATOM 2894 N N . LYS A 1 366 ? 11.664 -2.027 -4.395 1 76.69 366 LYS A N 1
ATOM 2895 C CA . LYS A 1 366 ? 10.719 -0.921 -4.281 1 76.69 366 LYS A CA 1
ATOM 2896 C C . LYS A 1 366 ? 10.984 0.14 -5.348 1 76.69 366 LYS A C 1
ATOM 2898 O O . LYS A 1 366 ? 10.047 0.662 -5.953 1 76.69 366 LYS A O 1
ATOM 2903 N N . LEU A 1 367 ? 12.195 0.479 -5.578 1 71.56 367 LEU A N 1
ATOM 2904 C CA . LEU A 1 367 ? 12.562 1.487 -6.562 1 71.56 367 LEU A CA 1
ATOM 2905 C C . LEU A 1 367 ? 12.102 1.075 -7.957 1 71.56 367 LEU A C 1
ATOM 2907 O O . LEU A 1 367 ? 11.609 1.905 -8.727 1 71.56 367 LEU A O 1
ATOM 2911 N N . LEU A 1 368 ? 12.141 -0.167 -8.234 1 72.69 368 LEU A N 1
ATOM 2912 C CA . LEU A 1 368 ? 11.781 -0.649 -9.562 1 72.69 368 LEU A CA 1
ATOM 2913 C C . LEU A 1 368 ? 10.266 -0.747 -9.719 1 72.69 368 LEU A C 1
ATOM 2915 O O . LEU A 1 368 ? 9.711 -0.344 -10.742 1 72.69 368 LEU A O 1
ATOM 2919 N N . THR A 1 369 ? 9.641 -1.25 -8.758 1 71.81 369 THR A N 1
ATOM 2920 C CA . THR A 1 369 ? 8.219 -1.542 -8.852 1 71.81 369 THR A CA 1
ATOM 2921 C C . THR A 1 369 ? 7.414 -0.257 -9.023 1 71.81 369 THR A C 1
ATOM 2923 O O . THR A 1 369 ? 6.371 -0.254 -9.68 1 71.81 369 THR A O 1
ATOM 2926 N N . GLN A 1 370 ? 7.875 0.75 -8.516 1 66.88 370 GLN A N 1
ATOM 2927 C CA . GLN A 1 370 ? 7.184 2.031 -8.617 1 66.88 370 GLN A CA 1
ATOM 2928 C C . GLN A 1 370 ? 7.203 2.551 -10.055 1 66.88 370 GLN A C 1
ATOM 2930 O O . GLN A 1 370 ? 6.391 3.398 -10.422 1 66.88 370 GLN A O 1
ATOM 2935 N N . LEU A 1 371 ? 8.07 1.979 -10.891 1 67.75 371 LEU A N 1
ATOM 2936 C CA . LEU A 1 371 ? 8.266 2.498 -12.242 1 67.75 371 LEU A CA 1
ATOM 2937 C C . LEU A 1 371 ? 7.609 1.585 -13.273 1 67.75 371 LEU A C 1
ATOM 2939 O O . LEU A 1 371 ? 7.602 1.896 -14.461 1 67.75 371 LEU A O 1
ATOM 2943 N N . TYR A 1 372 ? 6.988 0.526 -12.812 1 69 372 TYR A N 1
ATOM 2944 C CA . TYR A 1 372 ? 6.469 -0.46 -13.75 1 69 372 TYR A CA 1
ATOM 2945 C C . TYR A 1 372 ? 5.207 0.051 -14.438 1 69 372 TYR A C 1
ATOM 2947 O O . TYR A 1 372 ? 4.48 0.876 -13.875 1 69 372 TYR A O 1
ATOM 2955 N N . PRO A 1 373 ? 4.977 -0.463 -15.633 1 63.75 373 PRO A N 1
ATOM 2956 C CA . PRO A 1 373 ? 3.73 -0.111 -16.312 1 63.75 373 PRO A CA 1
ATOM 2957 C C . PRO A 1 373 ? 2.494 -0.679 -15.625 1 63.75 373 PRO A C 1
ATOM 2959 O O . PRO A 1 373 ? 2.613 -1.54 -14.75 1 63.75 373 PRO A O 1
ATOM 2962 N N . MET A 1 374 ? 1.291 -0.225 -16.078 1 60.12 374 MET A N 1
ATOM 2963 C CA . MET A 1 374 ? 0.02 -0.702 -15.531 1 60.12 374 MET A CA 1
ATOM 2964 C C . MET A 1 374 ? -0.202 -2.17 -15.883 1 60.12 374 MET A C 1
ATOM 2966 O O . MET A 1 374 ? 0.102 -2.6 -17 1 60.12 374 MET A O 1
ATOM 2970 N N . THR A 1 375 ? -0.706 -2.951 -14.945 1 56.06 375 THR A N 1
ATOM 2971 C CA . THR A 1 375 ? -0.965 -4.379 -15.078 1 56.06 375 THR A CA 1
ATOM 2972 C C . THR A 1 375 ? -2.256 -4.625 -15.859 1 56.06 375 THR A C 1
ATOM 2974 O O . THR A 1 375 ? -3.225 -3.877 -15.711 1 56.06 375 THR A O 1
ATOM 2977 N N . ASP A 1 376 ? -2.277 -5.59 -16.734 1 66.94 376 ASP A N 1
ATOM 2978 C CA . ASP A 1 376 ? -3.498 -6.012 -17.406 1 66.94 376 ASP A CA 1
ATOM 2979 C C . ASP A 1 376 ? -4.328 -6.934 -16.516 1 66.94 376 ASP A C 1
ATOM 2981 O O . ASP A 1 376 ? -3.779 -7.793 -15.82 1 66.94 376 ASP A O 1
ATOM 2985 N N . MET B 1 1 ? 17.766 26.391 24.875 1 32.53 1 MET B N 1
ATOM 2986 C CA . MET B 1 1 ? 16.719 27.281 24.375 1 32.53 1 MET B CA 1
ATOM 2987 C C . MET B 1 1 ? 17.25 28.219 23.297 1 32.53 1 MET B C 1
ATOM 2989 O 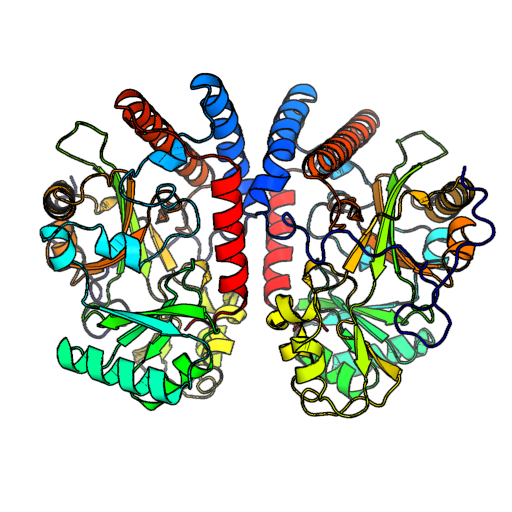O . MET B 1 1 ? 18.078 29.078 23.562 1 32.53 1 MET B O 1
ATOM 2993 N N . THR B 1 2 ? 17.484 27.672 22.094 1 40.78 2 THR B N 1
ATOM 2994 C CA . THR B 1 2 ? 18.234 28.469 21.125 1 40.78 2 THR B CA 1
ATOM 2995 C C . THR B 1 2 ? 17.656 29.891 21.047 1 40.78 2 THR B C 1
ATOM 2997 O O . THR B 1 2 ? 16.438 30.062 20.938 1 40.78 2 THR B O 1
ATOM 3000 N N . GLN B 1 3 ? 18.172 30.766 21.609 1 43.69 3 GLN B N 1
ATOM 3001 C CA . GLN B 1 3 ? 17.938 32.188 21.344 1 43.69 3 GLN B CA 1
ATOM 3002 C C . GLN B 1 3 ? 17.5 32.406 19.906 1 43.69 3 GLN B C 1
ATOM 3004 O O . GLN B 1 3 ? 18.344 32.562 19.016 1 43.69 3 GLN B O 1
ATOM 3009 N N . LEU B 1 4 ? 16.438 31.734 19.406 1 51.66 4 LEU B N 1
ATOM 3010 C CA . LEU B 1 4 ? 16.109 31.516 18 1 51.66 4 LEU B CA 1
ATOM 3011 C C . LEU B 1 4 ? 15.633 32.812 17.359 1 51.66 4 LEU B C 1
ATOM 3013 O O . LEU B 1 4 ? 14.445 32.969 17.062 1 51.66 4 LEU B O 1
ATOM 3017 N N . ALA B 1 5 ? 15.906 34.062 17.781 1 58.44 5 ALA B N 1
ATOM 3018 C CA . ALA B 1 5 ? 15.367 35.344 17.359 1 58.44 5 ALA B CA 1
ATOM 3019 C C . ALA B 1 5 ? 15.508 35.531 15.859 1 58.44 5 ALA B C 1
ATOM 3021 O O . ALA B 1 5 ? 14.656 36.188 15.227 1 58.44 5 ALA B O 1
ATOM 3022 N N . ASN B 1 6 ? 16.5 34.906 15.312 1 78.44 6 ASN B N 1
ATOM 3023 C CA . ASN B 1 6 ? 16.531 35.312 13.906 1 78.44 6 ASN B CA 1
ATOM 3024 C C . ASN B 1 6 ? 16.969 34.188 13 1 78.44 6 ASN B C 1
ATOM 3026 O O . ASN B 1 6 ? 18.109 34.156 12.539 1 78.44 6 ASN B O 1
ATOM 3030 N N . VAL B 1 7 ? 15.984 33.25 12.859 1 90.56 7 VAL B N 1
ATOM 3031 C CA . VAL B 1 7 ? 16.281 32.125 11.961 1 90.56 7 VAL B CA 1
ATOM 3032 C C . VAL B 1 7 ? 16.203 32.594 10.508 1 90.56 7 VAL B C 1
ATOM 3034 O O . VAL B 1 7 ? 15.266 33.312 10.125 1 90.56 7 VAL B O 1
ATOM 3037 N N . GLU B 1 8 ? 17.266 32.312 9.805 1 94.44 8 GLU B N 1
ATOM 3038 C CA . GLU B 1 8 ? 17.219 32.625 8.375 1 94.44 8 GLU B CA 1
ATOM 3039 C C . GLU B 1 8 ? 16.094 31.875 7.68 1 94.44 8 GLU B C 1
ATOM 3041 O O . GLU B 1 8 ? 15.883 30.688 7.926 1 94.44 8 GLU B O 1
ATOM 3046 N N . MET B 1 9 ? 15.352 32.656 6.902 1 95.62 9 MET B N 1
ATOM 3047 C CA . MET B 1 9 ? 14.18 32.062 6.266 1 95.62 9 MET B CA 1
ATOM 3048 C C . MET B 1 9 ? 14.258 32.219 4.75 1 95.62 9 MET B C 1
ATOM 3050 O O . MET B 1 9 ? 14.93 33.094 4.238 1 95.62 9 MET B O 1
ATOM 3054 N N . ILE B 1 10 ? 13.617 31.359 4.062 1 96.25 10 ILE B N 1
ATOM 3055 C CA . ILE B 1 10 ? 13.461 31.469 2.615 1 96.25 10 ILE B CA 1
ATOM 3056 C C . ILE B 1 10 ? 12.594 32.688 2.273 1 96.25 10 ILE B C 1
ATOM 3058 O O . ILE B 1 10 ? 11.523 32.875 2.844 1 96.25 10 ILE B O 1
ATOM 3062 N N . PRO B 1 11 ? 12.992 33.469 1.376 1 94.44 11 PRO B N 1
ATOM 3063 C CA . PRO B 1 11 ? 12.32 34.75 1.116 1 94.44 11 PRO B CA 1
ATOM 3064 C C . PRO B 1 11 ? 10.945 34.562 0.472 1 94.44 11 PRO B C 1
ATOM 3066 O O . PRO B 1 11 ? 10.672 33.531 -0.123 1 94.44 11 PRO B O 1
ATOM 3069 N N . GLN B 1 12 ? 10.164 35.594 0.561 1 92.5 12 GLN B N 1
ATOM 3070 C CA . GLN B 1 12 ? 8.836 35.625 -0.057 1 92.5 12 GLN B CA 1
ATOM 3071 C C . GLN B 1 12 ? 8.938 35.5 -1.574 1 92.5 12 GLN B C 1
ATOM 3073 O O . GLN B 1 12 ? 9.914 35.938 -2.178 1 92.5 12 GLN B O 1
ATOM 3078 N N . GLY B 1 13 ? 7.938 34.875 -2.154 1 90.56 13 GLY B N 1
ATOM 3079 C CA . GLY B 1 13 ? 7.93 34.656 -3.596 1 90.56 13 GLY B CA 1
ATOM 3080 C C . GLY B 1 13 ? 8.477 33.312 -4.02 1 90.56 13 GLY B C 1
ATOM 3081 O O . GLY B 1 13 ? 8.258 32.875 -5.152 1 90.56 13 GLY B O 1
ATOM 3082 N N . LYS B 1 14 ? 9.172 32.719 -3.152 1 94.38 14 LYS B N 1
ATOM 3083 C CA . LYS B 1 14 ? 9.68 31.375 -3.436 1 94.38 14 LYS B CA 1
ATOM 3084 C C . LYS B 1 14 ? 8.664 30.297 -3.055 1 94.38 14 LYS B C 1
ATOM 3086 O O . LYS B 1 14 ? 7.715 30.578 -2.318 1 94.38 14 LYS B O 1
ATOM 3091 N N . VAL B 1 15 ? 8.859 29.141 -3.5 1 95.19 15 VAL B N 1
ATOM 3092 C CA . VAL B 1 15 ? 7.93 28.031 -3.32 1 95.19 15 VAL B CA 1
ATOM 3093 C C . VAL B 1 15 ? 7.785 27.719 -1.833 1 95.19 15 VAL B C 1
ATOM 3095 O O . VAL B 1 15 ? 6.68 27.438 -1.354 1 95.19 15 VAL B O 1
ATOM 3098 N N . ASN B 1 16 ? 8.883 27.797 -1.104 1 97.56 16 ASN B N 1
ATOM 3099 C CA . ASN B 1 16 ? 8.891 27.469 0.318 1 97.56 16 ASN B CA 1
ATOM 3100 C C . ASN B 1 16 ? 9.133 28.719 1.171 1 97.56 16 ASN B C 1
ATOM 3102 O O . ASN B 1 16 ? 9.867 28.672 2.158 1 97.56 16 ASN B O 1
ATOM 3106 N N . ALA B 1 17 ? 8.508 29.797 0.799 1 97.19 17 ALA B N 1
ATOM 3107 C CA . ALA B 1 17 ? 8.656 31.047 1.528 1 97.19 17 ALA B CA 1
ATOM 3108 C C . ALA B 1 17 ? 8.25 30.891 2.99 1 97.19 17 ALA B C 1
ATOM 3110 O O . ALA B 1 17 ? 7.234 30.25 3.293 1 97.19 17 ALA B O 1
ATOM 3111 N N . GLY B 1 18 ? 9.094 31.469 3.896 1 97.44 18 GLY B N 1
ATOM 3112 C CA . GLY B 1 18 ? 8.797 31.453 5.32 1 97.44 18 GLY B CA 1
ATOM 3113 C C . GLY B 1 18 ? 9.406 30.266 6.043 1 97.44 18 GLY B C 1
ATOM 3114 O O . GLY B 1 18 ? 9.5 30.266 7.27 1 97.44 18 GLY B O 1
ATOM 3115 N N . MET B 1 19 ? 9.82 29.219 5.297 1 98.19 19 MET B N 1
ATOM 3116 C CA . MET B 1 19 ? 10.477 28.062 5.887 1 98.19 19 MET B CA 1
ATOM 3117 C C . MET B 1 19 ? 11.898 28.422 6.324 1 98.19 19 MET B C 1
ATOM 3119 O O . MET B 1 19 ? 12.555 29.25 5.707 1 98.19 19 MET B O 1
ATOM 3123 N N . PRO B 1 20 ? 12.391 27.828 7.344 1 97.44 20 PRO B N 1
ATOM 3124 C CA . PRO B 1 20 ? 13.789 28.078 7.719 1 97.44 20 PRO B CA 1
ATOM 3125 C C . PRO B 1 20 ? 14.781 27.5 6.707 1 97.44 20 PRO B C 1
ATOM 3127 O O . PRO B 1 20 ? 14.531 26.438 6.125 1 97.44 20 PRO B O 1
ATOM 3130 N N . VAL B 1 21 ? 15.852 28.203 6.477 1 95.25 21 VAL B N 1
ATOM 3131 C CA . VAL B 1 21 ? 16.953 27.672 5.672 1 95.25 21 VAL B CA 1
ATOM 3132 C C . VAL B 1 21 ? 17.734 26.656 6.484 1 95.25 21 VAL B C 1
ATOM 3134 O O . VAL B 1 21 ? 18.328 26.984 7.512 1 95.25 21 VAL B O 1
ATOM 3137 N N . LEU B 1 22 ? 17.688 25.406 6.035 1 91.88 22 LEU B N 1
ATOM 3138 C CA . LEU B 1 22 ? 18.375 24.344 6.746 1 91.88 22 LEU B CA 1
ATOM 3139 C C . LEU B 1 22 ? 19.609 23.891 5.973 1 91.88 22 LEU B C 1
ATOM 3141 O O . LEU B 1 22 ? 19.719 24.141 4.77 1 91.88 22 LEU B O 1
ATOM 3145 N N . HIS B 1 23 ? 20.438 23.297 6.711 1 89.5 23 HIS B N 1
ATOM 3146 C CA . HIS B 1 23 ? 21.578 22.688 6.055 1 89.5 23 HIS B CA 1
ATOM 3147 C C . HIS B 1 23 ? 21.156 21.531 5.156 1 89.5 23 HIS B C 1
ATOM 3149 O O . HIS B 1 23 ? 20.188 20.828 5.461 1 89.5 23 HIS B O 1
ATOM 3155 N N . GLU B 1 24 ? 21.906 21.344 4.102 1 88.75 24 GLU B N 1
ATOM 3156 C CA . GLU B 1 24 ? 21.641 20.219 3.217 1 88.75 24 GLU B CA 1
ATOM 3157 C C . GLU B 1 24 ? 21.844 18.891 3.945 1 88.75 24 GLU B C 1
ATOM 3159 O O . GLU B 1 24 ? 22.812 18.719 4.695 1 88.75 24 GLU B O 1
ATOM 3164 N N . PRO B 1 25 ? 20.922 18.125 3.795 1 88.62 25 PRO B N 1
ATOM 3165 C CA . PRO B 1 25 ? 21.109 16.812 4.441 1 88.62 25 PRO B CA 1
ATOM 3166 C C . PRO B 1 25 ? 22.281 16.031 3.871 1 88.62 25 PRO B C 1
ATOM 3168 O O . PRO B 1 25 ? 22.734 16.297 2.756 1 88.62 25 PRO B O 1
ATOM 3171 N N . LYS B 1 26 ? 22.797 15.133 4.703 1 87.44 26 LYS B N 1
ATOM 3172 C CA . LYS B 1 26 ? 23.875 14.258 4.258 1 87.44 26 LYS B CA 1
ATOM 3173 C C . LYS B 1 26 ? 23.406 13.32 3.15 1 87.44 26 LYS B C 1
ATOM 3175 O O . LYS B 1 26 ? 24.188 12.961 2.266 1 87.44 26 LYS B O 1
ATOM 3180 N N . ARG B 1 27 ? 22.125 12.961 3.201 1 85.38 27 ARG B N 1
ATOM 3181 C CA . ARG B 1 27 ? 21.516 12.062 2.225 1 85.38 27 ARG B CA 1
ATOM 3182 C C . ARG B 1 27 ? 20.359 12.727 1.51 1 85.38 27 ARG B C 1
ATOM 3184 O O . ARG B 1 27 ? 19.516 13.383 2.145 1 85.38 27 ARG B O 1
ATOM 3191 N N . VAL B 1 28 ? 20.312 12.445 0.206 1 80.19 28 VAL B N 1
ATOM 3192 C CA . VAL B 1 28 ? 19.25 13.031 -0.592 1 80.19 28 VAL B CA 1
ATOM 3193 C C . VAL B 1 28 ? 17.938 12.273 -0.334 1 80.19 28 VAL B C 1
ATOM 3195 O O . VAL B 1 28 ? 16.875 12.891 -0.198 1 80.19 28 VAL B O 1
ATOM 3198 N N . ILE B 1 29 ? 18.078 10.992 -0.198 1 79.69 29 ILE B N 1
ATOM 3199 C CA . ILE B 1 29 ? 16.938 10.141 0.115 1 79.69 29 ILE B CA 1
ATOM 3200 C C . ILE B 1 29 ? 17.281 9.219 1.28 1 79.69 29 ILE B C 1
ATOM 3202 O O . ILE B 1 29 ? 18.391 8.672 1.341 1 79.69 29 ILE B O 1
ATOM 3206 N N . SER B 1 30 ? 16.328 9.164 2.168 1 81.69 30 SER B N 1
ATOM 3207 C CA . SER B 1 30 ? 16.547 8.273 3.307 1 81.69 30 SER B CA 1
ATOM 3208 C C . SER B 1 30 ? 16.641 6.82 2.861 1 81.69 30 SER B C 1
ATOM 3210 O O . SER B 1 30 ? 15.867 6.367 2.02 1 81.69 30 SER B O 1
ATOM 3212 N N . PRO B 1 31 ? 17.641 6.145 3.391 1 74 31 PRO B N 1
ATOM 3213 C CA . PRO B 1 31 ? 17.688 4.711 3.098 1 74 31 PRO B CA 1
ATOM 3214 C C . PRO B 1 31 ? 16.484 3.955 3.684 1 74 31 PRO B C 1
ATOM 3216 O O . PRO B 1 31 ? 16.25 2.801 3.322 1 74 31 PRO B O 1
ATOM 3219 N N . PHE B 1 32 ? 15.734 4.645 4.523 1 76 32 PHE B N 1
ATOM 3220 C CA . PHE B 1 32 ? 14.672 3.963 5.258 1 76 32 PHE B CA 1
ATOM 3221 C C . PHE B 1 32 ? 13.305 4.363 4.73 1 76 32 PHE B C 1
ATOM 3223 O O . PHE B 1 32 ? 12.281 3.855 5.195 1 76 32 PHE B O 1
ATOM 3230 N N . GLU B 1 33 ? 13.352 5.309 3.842 1 73.88 33 GLU B N 1
ATOM 3231 C CA . GLU B 1 33 ? 12.086 5.777 3.285 1 73.88 33 GLU B CA 1
ATOM 3232 C C . GLU B 1 33 ? 11.375 4.668 2.518 1 73.88 33 GLU B C 1
ATOM 3234 O O . GLU B 1 33 ? 10.156 4.719 2.33 1 73.88 33 GLU B O 1
ATOM 3239 N N . PHE B 1 34 ? 12.164 3.621 2.213 1 70.12 34 PHE B N 1
ATOM 3240 C CA . PHE B 1 34 ? 11.578 2.59 1.365 1 70.12 34 PHE B CA 1
ATOM 3241 C C . PHE B 1 34 ? 11.43 1.281 2.133 1 70.12 34 PHE B C 1
ATOM 3243 O O . PHE B 1 34 ? 11.086 0.25 1.55 1 70.12 34 PHE B O 1
ATOM 3250 N N . LEU B 1 35 ? 11.68 1.44 3.406 1 75.69 35 LEU B N 1
ATOM 3251 C CA . LEU B 1 35 ? 11.453 0.25 4.219 1 75.69 35 LEU B CA 1
ATOM 3252 C C . LEU B 1 35 ? 9.977 -0.134 4.227 1 75.69 35 LEU B C 1
ATOM 3254 O O . LEU B 1 35 ? 9.109 0.738 4.262 1 75.69 35 LEU B O 1
ATOM 3258 N N . PRO B 1 36 ? 9.773 -1.444 4.168 1 72.81 36 PRO B N 1
ATOM 3259 C CA . PRO B 1 36 ? 8.367 -1.84 4.293 1 72.81 36 PRO B CA 1
ATOM 3260 C C . PRO B 1 36 ? 7.762 -1.453 5.641 1 72.81 36 PRO B C 1
ATOM 3262 O O . PRO B 1 36 ? 8.445 -1.493 6.664 1 72.81 36 PRO B O 1
ATOM 3265 N N . ALA B 1 37 ? 6.535 -1.12 5.57 1 75.81 37 ALA B N 1
ATOM 3266 C CA . ALA B 1 37 ? 5.832 -0.642 6.758 1 75.81 37 ALA B CA 1
ATOM 3267 C C . ALA B 1 37 ? 5.867 -1.686 7.871 1 75.81 37 ALA B C 1
ATOM 3269 O O . ALA B 1 37 ? 6.012 -1.343 9.047 1 75.81 37 ALA B O 1
ATOM 3270 N N . TRP B 1 38 ? 5.773 -2.941 7.504 1 72.75 38 TRP B N 1
ATOM 3271 C CA . TRP B 1 38 ? 5.727 -3.979 8.531 1 72.75 38 TRP B CA 1
ATOM 3272 C C . TRP B 1 38 ? 7.031 -4.023 9.32 1 72.75 38 TRP B C 1
ATOM 3274 O O . TRP B 1 38 ? 7.027 -4.32 10.516 1 72.75 38 TRP B O 1
ATOM 3284 N N . PHE B 1 39 ? 8.172 -3.82 8.688 1 77.06 39 PHE B N 1
ATOM 3285 C CA . PHE B 1 39 ? 9.461 -3.82 9.367 1 77.06 39 PHE B CA 1
ATOM 3286 C C . PHE B 1 39 ? 9.57 -2.637 10.32 1 77.06 39 PHE B C 1
ATOM 3288 O O . PHE B 1 39 ? 10.008 -2.789 11.461 1 77.06 39 PHE B O 1
ATOM 3295 N N . VAL B 1 40 ? 9.086 -1.529 9.781 1 84.38 40 VAL B N 1
ATOM 3296 C CA . VAL B 1 40 ? 9.195 -0.3 10.555 1 84.38 40 VAL B CA 1
ATOM 3297 C C . VAL B 1 40 ? 8.305 -0.386 11.797 1 84.38 40 VAL B C 1
ATOM 3299 O O . VAL B 1 40 ? 8.68 0.083 12.875 1 84.38 40 VAL B O 1
ATOM 3302 N N . TYR B 1 41 ? 7.227 -1.107 11.672 1 89 41 TYR B N 1
ATOM 3303 C CA . TYR B 1 41 ? 6.25 -1.086 12.758 1 89 41 TYR B CA 1
ATOM 3304 C C . TYR B 1 41 ? 6.301 -2.379 13.562 1 89 41 TYR B C 1
ATOM 3306 O O . TYR B 1 41 ? 5.566 -2.537 14.539 1 89 41 TYR B O 1
ATOM 3314 N N . ALA B 1 42 ? 7.125 -3.273 13.172 1 87.25 42 ALA B N 1
ATOM 3315 C CA . ALA B 1 42 ? 7.211 -4.551 13.875 1 87.25 42 ALA B CA 1
ATOM 3316 C C . ALA B 1 42 ? 7.445 -4.336 15.367 1 87.25 42 ALA B C 1
ATOM 3318 O O . ALA B 1 42 ? 6.727 -4.891 16.203 1 87.25 42 ALA B O 1
ATOM 3319 N N . PRO B 1 43 ? 8.438 -3.492 15.75 1 91.62 43 PRO B N 1
ATOM 3320 C CA . PRO B 1 43 ? 8.633 -3.268 17.188 1 91.62 43 PRO B CA 1
ATOM 3321 C C . PRO B 1 43 ? 7.402 -2.662 17.859 1 91.62 43 PRO B C 1
ATOM 3323 O O . PRO B 1 43 ? 7.117 -2.965 19.016 1 91.62 43 PRO B O 1
ATOM 3326 N N . VAL B 1 44 ? 6.691 -1.843 17.156 1 93.62 44 VAL B N 1
ATOM 3327 C CA . VAL B 1 44 ? 5.484 -1.21 17.672 1 93.62 44 VAL B CA 1
ATOM 3328 C C . VAL B 1 44 ? 4.414 -2.27 17.922 1 93.62 44 VAL B C 1
ATOM 3330 O O . VAL B 1 44 ? 3.734 -2.242 18.953 1 93.62 44 VAL B O 1
ATOM 3333 N N . VAL B 1 45 ? 4.324 -3.217 17.016 1 91.44 45 VAL B N 1
ATOM 3334 C CA . VAL B 1 45 ? 3.342 -4.285 17.141 1 91.44 45 VAL B CA 1
ATOM 3335 C C . VAL B 1 45 ? 3.67 -5.145 18.359 1 91.44 45 VAL B C 1
ATOM 3337 O O . VAL B 1 45 ? 2.783 -5.469 19.156 1 91.44 45 VAL B O 1
ATOM 3340 N N . VAL B 1 46 ? 4.871 -5.453 18.578 1 92.06 46 VAL B N 1
ATOM 3341 C CA . VAL B 1 46 ? 5.309 -6.27 19.703 1 92.06 46 VAL B CA 1
ATOM 3342 C C . VAL B 1 46 ? 5.051 -5.523 21.016 1 92.06 46 VAL B C 1
ATOM 3344 O O . VAL B 1 46 ? 4.484 -6.09 21.953 1 92.06 46 VAL B O 1
ATOM 3347 N N . GLN B 1 47 ? 5.43 -4.309 21.016 1 94.94 47 GLN B N 1
ATOM 3348 C CA . GLN B 1 47 ? 5.176 -3.508 22.219 1 94.94 47 GLN B CA 1
ATOM 3349 C C . GLN B 1 47 ? 3.68 -3.379 22.484 1 94.94 47 GLN B C 1
ATOM 3351 O O . GLN B 1 47 ? 3.242 -3.465 23.625 1 94.94 47 GLN B O 1
ATOM 3356 N N . SER B 1 48 ? 2.957 -3.119 21.453 1 93.75 48 SER B N 1
ATOM 3357 C CA . SER B 1 48 ? 1.512 -2.979 21.609 1 93.75 48 SER B CA 1
ATOM 3358 C C . SER B 1 48 ? 0.887 -4.254 22.172 1 93.75 48 SER B C 1
ATOM 3360 O O . SER B 1 48 ? -0.046 -4.195 22.969 1 93.75 48 SER B O 1
ATOM 3362 N N . ALA B 1 49 ? 1.381 -5.398 21.734 1 91.25 49 ALA B N 1
ATOM 3363 C CA . ALA B 1 49 ? 0.913 -6.668 22.281 1 91.25 49 ALA B CA 1
ATOM 3364 C C . ALA B 1 49 ? 1.225 -6.77 23.781 1 91.25 49 ALA B C 1
ATOM 3366 O O . ALA B 1 49 ? 0.367 -7.164 24.578 1 91.25 49 ALA B O 1
ATOM 3367 N N . ALA B 1 50 ? 2.398 -6.41 24.141 1 94.12 50 ALA B N 1
ATOM 3368 C CA . ALA B 1 50 ? 2.807 -6.445 25.547 1 94.12 50 ALA B CA 1
ATOM 3369 C C . ALA B 1 50 ? 1.963 -5.488 26.391 1 94.12 50 ALA B C 1
ATOM 3371 O O . ALA B 1 50 ? 1.496 -5.852 27.469 1 94.12 50 ALA B O 1
ATOM 3372 N N . LEU B 1 51 ? 1.767 -4.285 25.875 1 96.31 51 LEU B N 1
ATOM 3373 C CA . LEU B 1 51 ? 0.976 -3.285 26.578 1 96.31 51 LEU B CA 1
ATOM 3374 C C . LEU B 1 51 ? -0.481 -3.721 26.688 1 96.31 51 LEU B C 1
ATOM 3376 O O . LEU B 1 51 ? -1.136 -3.473 27.703 1 96.31 51 LEU B O 1
ATOM 3380 N N . SER B 1 52 ? -0.923 -4.316 25.656 1 94.56 52 SER B N 1
ATOM 3381 C CA . SER B 1 52 ? -2.287 -4.832 25.688 1 94.56 52 SER B CA 1
ATOM 3382 C C . SER B 1 52 ? -2.461 -5.883 26.781 1 94.56 52 SER B C 1
ATOM 3384 O O . SER B 1 52 ? -3.48 -5.902 27.469 1 94.56 52 SER B O 1
ATOM 3386 N N . LEU B 1 53 ? -1.518 -6.734 26.922 1 93.75 53 LEU B N 1
ATOM 3387 C CA . LEU B 1 53 ? -1.55 -7.754 27.953 1 93.75 53 LEU B CA 1
ATOM 3388 C C . LEU B 1 53 ? -1.451 -7.125 29.344 1 93.75 53 LEU B C 1
ATOM 3390 O O . LEU B 1 53 ? -2.193 -7.5 30.25 1 93.75 53 LEU B O 1
ATOM 3394 N N . TYR B 1 54 ? -0.59 -6.168 29.453 1 95.75 54 TYR B N 1
ATOM 3395 C CA . TYR B 1 54 ? -0.367 -5.496 30.719 1 95.75 54 TYR B CA 1
ATOM 3396 C C . TYR B 1 54 ? -1.629 -4.777 31.188 1 95.75 54 TYR B C 1
ATOM 3398 O O . TYR B 1 54 ? -2.018 -4.895 32.344 1 95.75 54 TYR B O 1
ATOM 3406 N N . HIS B 1 55 ? -2.285 -4.074 30.266 1 96.19 55 HIS B N 1
ATOM 3407 C CA . HIS B 1 55 ? -3.463 -3.287 30.625 1 96.19 55 HIS B CA 1
ATOM 3408 C C . HIS B 1 55 ? -4.738 -4.113 30.484 1 96.19 55 HIS B C 1
ATOM 3410 O O . HIS B 1 55 ? -5.828 -3.641 30.828 1 96.19 55 HIS B O 1
ATOM 3416 N N . ARG B 1 56 ? -4.559 -5.34 29.859 1 95.19 56 ARG B N 1
ATOM 3417 C CA . ARG B 1 56 ? -5.668 -6.262 29.641 1 95.19 56 ARG B CA 1
ATOM 3418 C C . ARG B 1 56 ? -6.73 -5.637 28.734 1 95.19 56 ARG B C 1
ATOM 3420 O O . ARG B 1 56 ? -7.926 -5.805 28.969 1 95.19 56 ARG B O 1
ATOM 3427 N N . ASP B 1 57 ? -6.262 -4.785 27.875 1 96 57 ASP B N 1
ATOM 3428 C CA . ASP B 1 57 ? -7.152 -4.113 26.922 1 96 57 ASP B CA 1
ATOM 3429 C C . ASP B 1 57 ? -6.395 -3.676 25.672 1 96 57 ASP B C 1
ATOM 3431 O O . ASP B 1 57 ? -5.621 -2.719 25.719 1 96 57 ASP B O 1
ATOM 3435 N N . TRP B 1 58 ? -6.676 -4.254 24.562 1 91.88 58 TRP B N 1
ATOM 3436 C CA . TRP B 1 58 ? -5.965 -3.992 23.312 1 91.88 58 TRP B CA 1
ATOM 3437 C C . TRP B 1 58 ? -6.461 -2.707 22.656 1 91.88 58 TRP B C 1
ATOM 3439 O O . TRP B 1 58 ? -5.793 -2.146 21.781 1 91.88 58 TRP B O 1
ATOM 3449 N N . ALA B 1 59 ? -7.645 -2.189 23.062 1 95.94 59 ALA B N 1
ATOM 3450 C CA . ALA B 1 59 ? -8.336 -1.13 22.328 1 95.94 59 ALA B CA 1
ATOM 3451 C C . ALA B 1 59 ? -8.125 0.225 23 1 95.94 59 ALA B C 1
ATOM 3453 O O . ALA B 1 59 ? -8.805 1.2 22.672 1 95.94 59 ALA B O 1
ATOM 3454 N N . LEU B 1 60 ? -7.16 0.305 23.906 1 97.19 60 LEU B N 1
ATOM 3455 C CA . LEU B 1 60 ? -6.926 1.538 24.656 1 97.19 60 LEU B CA 1
ATOM 3456 C C . LEU B 1 60 ? -6.59 2.688 23.703 1 97.19 60 LEU B C 1
ATOM 3458 O O . LEU B 1 60 ? -7.09 3.801 23.875 1 97.19 60 LEU B O 1
ATOM 3462 N N . PRO B 1 61 ? -5.797 2.439 22.609 1 96.94 61 PRO B N 1
ATOM 3463 C CA . PRO B 1 61 ? -5.484 3.533 21.688 1 96.94 61 PRO B CA 1
ATOM 3464 C C . PRO B 1 61 ? -6.727 4.117 21.016 1 96.94 61 PRO B C 1
ATOM 3466 O O . PRO B 1 61 ? -6.703 5.266 20.562 1 96.94 61 PRO B O 1
ATOM 3469 N N . LEU B 1 62 ? -7.828 3.418 21.047 1 96.88 62 LEU B N 1
ATOM 3470 C CA . LEU B 1 62 ? -9.031 3.816 20.328 1 96.88 62 LEU B CA 1
ATOM 3471 C C . LEU B 1 62 ? -9.875 4.77 21.172 1 96.88 62 LEU B C 1
ATOM 3473 O O . LEU B 1 62 ? -10.906 5.27 20.719 1 96.88 62 LEU B O 1
ATOM 3477 N N . ILE B 1 63 ? -9.383 5.066 22.344 1 97.69 63 ILE B N 1
ATOM 3478 C CA . ILE B 1 63 ? -10.102 6.023 23.188 1 97.69 63 ILE B CA 1
ATOM 3479 C C . ILE B 1 63 ? -9.141 7.094 23.688 1 97.69 63 ILE B C 1
ATOM 3481 O O . ILE B 1 63 ? -9.398 7.742 24.703 1 97.69 63 ILE B O 1
ATOM 3485 N N . ALA B 1 64 ? -8.008 7.254 23.031 1 98 64 ALA B N 1
ATOM 3486 C CA . ALA B 1 64 ? -7.039 8.273 23.422 1 98 64 ALA B CA 1
ATOM 3487 C C . ALA B 1 64 ? -7.578 9.68 23.156 1 98 64 ALA B C 1
ATOM 3489 O O . ALA B 1 64 ? -7.156 10.641 23.812 1 98 64 ALA B O 1
ATOM 3490 N N . ASN B 1 65 ? -8.391 9.828 22.141 1 97.81 65 ASN B N 1
ATOM 3491 C CA . ASN B 1 65 ? -9.156 11.039 21.859 1 97.81 65 ASN B CA 1
ATOM 3492 C C . ASN B 1 65 ? -10.656 10.773 21.906 1 97.81 65 ASN B C 1
ATOM 3494 O O . ASN B 1 65 ? -11.297 10.594 20.875 1 97.81 65 ASN B O 1
ATOM 3498 N N . PRO B 1 66 ? -11.234 10.898 23.031 1 96.25 66 PRO B N 1
ATOM 3499 C CA . PRO B 1 66 ? -12.664 10.586 23.156 1 96.25 66 PRO B CA 1
ATOM 3500 C C . PRO B 1 66 ? -13.531 11.438 22.234 1 96.25 66 PRO B C 1
ATOM 3502 O O . PRO B 1 66 ? -14.633 11.023 21.859 1 96.25 66 PRO B O 1
ATOM 3505 N N . ALA B 1 67 ? -13.078 12.57 21.844 1 94.62 67 ALA B N 1
ATOM 3506 C CA . ALA B 1 67 ? -13.844 13.492 21 1 94.62 67 ALA B CA 1
ATOM 3507 C C . ALA B 1 67 ? -13.891 12.992 19.547 1 94.62 67 ALA B C 1
ATOM 3509 O O . ALA B 1 67 ? -14.703 13.461 18.75 1 94.62 67 ALA B O 1
ATOM 3510 N N . ILE B 1 68 ? -13.023 12.086 19.188 1 94.94 68 ILE B N 1
ATOM 3511 C CA . ILE B 1 68 ? -12.875 11.625 17.812 1 94.94 68 ILE B CA 1
ATOM 3512 C C . ILE B 1 68 ? -13.219 10.141 17.719 1 94.94 68 ILE B C 1
ATOM 3514 O O . ILE B 1 68 ? -12.742 9.336 18.531 1 94.94 68 ILE B O 1
ATOM 3518 N N . LYS B 1 69 ? -14.039 9.781 16.734 1 93.31 69 LYS B N 1
ATOM 3519 C CA . LYS B 1 69 ? -14.398 8.383 16.531 1 93.31 69 LYS B CA 1
ATOM 3520 C C . LYS B 1 69 ? -13.156 7.5 16.453 1 93.31 69 LYS B C 1
ATOM 3522 O O . LYS B 1 69 ? -12.25 7.766 15.656 1 93.31 69 LYS B O 1
ATOM 3527 N N . LEU B 1 70 ? -13.094 6.461 17.312 1 95.12 70 LEU B N 1
ATOM 3528 C CA . LEU B 1 70 ? -11.977 5.531 17.406 1 95.12 70 LEU B CA 1
ATOM 3529 C C . LEU B 1 70 ? -10.656 6.281 17.578 1 95.12 70 LEU B C 1
ATOM 3531 O O . LEU B 1 70 ? -9.617 5.844 17.094 1 95.12 70 LEU B O 1
ATOM 3535 N N . SER B 1 71 ? -10.719 7.453 18.109 1 96.5 71 SER B N 1
ATOM 3536 C CA . SER B 1 71 ? -9.602 8.336 18.391 1 96.5 71 SER B CA 1
ATOM 3537 C C . SER B 1 71 ? -8.906 8.789 17.109 1 96.5 71 SER B C 1
ATOM 3539 O O . SER B 1 71 ? -7.828 9.391 17.156 1 96.5 71 SER B O 1
ATOM 3541 N N . GLY B 1 72 ? -9.492 8.445 15.969 1 93.81 72 GLY B N 1
ATOM 3542 C CA . GLY B 1 72 ? -8.859 8.805 14.703 1 93.81 72 GLY B CA 1
ATOM 3543 C C . GLY B 1 72 ? -7.859 7.773 14.227 1 93.81 72 GLY B C 1
ATOM 3544 O O . GLY B 1 72 ? -6.973 8.086 13.43 1 93.81 72 GLY B O 1
ATOM 3545 N N . MET B 1 73 ? -7.984 6.594 14.719 1 91.38 73 MET B N 1
ATOM 3546 C CA . MET B 1 73 ? -7.086 5.523 14.305 1 91.38 73 MET B CA 1
ATOM 3547 C C . MET B 1 73 ? -7.426 5.043 12.891 1 91.38 73 MET B C 1
ATOM 3549 O O . MET B 1 73 ? -6.527 4.723 12.109 1 91.38 73 MET B O 1
ATOM 3553 N N . VAL B 1 74 ? -8.719 4.984 12.664 1 87 74 VAL B N 1
ATOM 3554 C CA . VAL B 1 74 ? -9.203 4.527 11.359 1 87 74 VAL B CA 1
ATOM 3555 C C . VAL B 1 74 ? -10.43 5.344 10.945 1 87 74 VAL B C 1
ATOM 3557 O O . VAL B 1 74 ? -11.219 5.758 11.797 1 87 74 VAL B O 1
ATOM 3560 N N . GLY B 1 75 ? -10.5 5.555 9.664 1 82.88 75 GLY B N 1
ATOM 3561 C CA . GLY B 1 75 ? -11.695 6.219 9.164 1 82.88 75 GLY B CA 1
ATOM 3562 C C . GLY B 1 75 ? -11.859 7.629 9.703 1 82.88 75 GLY B C 1
ATOM 3563 O O . GLY B 1 75 ? -12.953 8.008 10.133 1 82.88 75 GLY B O 1
ATOM 3564 N N . GLU B 1 76 ? -10.812 8.305 9.742 1 88.19 76 GLU B N 1
ATOM 3565 C CA . GLU B 1 76 ? -10.836 9.664 10.266 1 88.19 76 GLU B CA 1
ATOM 3566 C C . GLU B 1 76 ? -11.57 10.609 9.312 1 88.19 76 GLU B C 1
ATOM 3568 O O . GLU B 1 76 ? -11.148 10.797 8.172 1 88.19 76 GLU B O 1
ATOM 3573 N N . SER B 1 77 ? -12.656 11.141 9.82 1 91.75 77 SER B N 1
ATOM 3574 C CA . SER B 1 77 ? -13.414 12.133 9.07 1 91.75 77 SER B CA 1
ATOM 3575 C C . SER B 1 77 ? -12.906 13.547 9.352 1 91.75 77 SER B C 1
ATOM 3577 O O . SER B 1 77 ? -13.016 14.039 10.477 1 91.75 77 SER B O 1
ATOM 3579 N N . LYS B 1 78 ? -12.438 14.188 8.328 1 94.5 78 LYS B N 1
ATOM 3580 C CA . LYS B 1 78 ? -11.969 15.562 8.477 1 94.5 78 LYS B CA 1
ATOM 3581 C C . LYS B 1 78 ? -13.094 16.484 8.953 1 94.5 78 LYS B C 1
ATOM 3583 O O . LYS B 1 78 ? -12.898 17.281 9.867 1 94.5 78 LYS B O 1
ATOM 3588 N N . HIS B 1 79 ? -14.219 16.281 8.422 1 93.44 79 HIS B N 1
ATOM 3589 C CA . HIS B 1 79 ? -15.391 17.062 8.789 1 93.44 79 HIS B CA 1
ATOM 3590 C C . HIS B 1 79 ? -15.766 16.844 10.25 1 93.44 79 HIS B C 1
ATOM 3592 O O . HIS B 1 79 ? -16.016 17.797 10.984 1 93.44 79 HIS B O 1
ATOM 3598 N N . ASP B 1 80 ? -15.797 15.625 10.664 1 93 80 ASP B N 1
ATOM 3599 C CA . ASP B 1 80 ? -16.219 15.312 12.023 1 93 80 ASP B CA 1
ATOM 3600 C C . ASP B 1 80 ? -15.234 15.875 13.047 1 93 80 ASP B C 1
ATOM 3602 O O . ASP B 1 80 ? -15.641 16.359 14.109 1 93 80 ASP B O 1
ATOM 3606 N N . ILE B 1 81 ? -14.023 15.812 12.719 1 94.75 81 ILE B N 1
ATOM 3607 C CA . ILE B 1 81 ? -13.008 16.328 13.633 1 94.75 81 ILE B CA 1
ATOM 3608 C C . ILE B 1 81 ? -13.125 17.844 13.727 1 94.75 81 ILE B C 1
ATOM 3610 O O . ILE B 1 81 ? -13.109 18.406 14.82 1 94.75 81 ILE B O 1
ATOM 3614 N N . PHE B 1 82 ? -13.234 18.5 12.578 1 94.88 82 PHE B N 1
ATOM 3615 C CA . PHE B 1 82 ? -13.398 19.953 12.57 1 94.88 82 PHE B CA 1
ATOM 3616 C C . PHE B 1 82 ? -14.664 20.359 13.32 1 94.88 82 PHE B C 1
ATOM 3618 O O . PHE B 1 82 ? -14.664 21.359 14.047 1 94.88 82 PHE B O 1
ATOM 3625 N N . SER B 1 83 ? -15.672 19.609 13.195 1 91.06 83 SER B N 1
ATOM 3626 C CA . SER B 1 83 ? -16.953 19.906 13.836 1 91.06 83 SER B CA 1
ATOM 3627 C C . SER B 1 83 ? -16.891 19.672 15.344 1 91.06 83 SER B C 1
ATOM 3629 O O . SER B 1 83 ? -17.594 20.312 16.109 1 91.06 83 SER B O 1
ATOM 3631 N N . ALA B 1 84 ? -16.047 18.766 15.727 1 92.69 84 ALA B N 1
ATOM 3632 C CA . ALA B 1 84 ? -15.898 18.453 17.141 1 92.69 84 ALA B CA 1
ATOM 3633 C C . ALA B 1 84 ? -15.023 19.484 17.859 1 92.69 84 ALA B C 1
ATOM 3635 O O . ALA B 1 84 ? -15.008 19.562 19.094 1 92.69 84 ALA B O 1
ATOM 3636 N N . ALA B 1 85 ? -14.414 20.25 17.031 1 93.56 85 ALA B N 1
ATOM 3637 C CA . ALA B 1 85 ? -13.508 21.25 17.609 1 93.56 85 ALA B CA 1
ATOM 3638 C C . ALA B 1 85 ? -14.289 22.359 18.297 1 93.56 85 ALA B C 1
ATOM 3640 O O . ALA B 1 85 ? -15.414 22.672 17.906 1 93.56 85 ALA B O 1
ATOM 3641 N N . GLY B 1 86 ? -13.789 22.938 19.375 1 91.44 86 GLY B N 1
ATOM 3642 C CA . GLY B 1 86 ? -14.406 24.047 20.062 1 91.44 86 GLY B CA 1
ATOM 3643 C C . GLY B 1 86 ? -14.359 25.344 19.281 1 91.44 86 GLY B C 1
ATOM 3644 O O . GLY B 1 86 ? -13.727 25.422 18.219 1 91.44 86 GLY B O 1
ATOM 3645 N N . ASP B 1 87 ? -14.984 26.312 19.766 1 93.94 87 ASP B N 1
ATOM 3646 C CA . ASP B 1 87 ? -15.117 27.594 19.078 1 93.94 87 ASP B CA 1
ATOM 3647 C C . ASP B 1 87 ? -13.758 28.266 18.875 1 93.94 87 ASP B C 1
ATOM 3649 O O . ASP B 1 87 ? -13.492 28.828 17.812 1 93.94 87 ASP B O 1
ATOM 3653 N N . ILE B 1 88 ? -12.984 28.156 19.844 1 95.44 88 ILE B N 1
ATOM 3654 C CA . ILE B 1 88 ? -11.672 28.797 19.75 1 95.44 88 ILE B CA 1
ATOM 3655 C C . ILE B 1 88 ? -10.836 28.109 18.688 1 95.44 88 ILE B C 1
ATOM 3657 O O . ILE B 1 88 ? -10.242 28.766 17.828 1 95.44 88 ILE B O 1
ATOM 3661 N N . THR B 1 89 ? -10.836 26.781 18.719 1 96 89 THR B N 1
ATOM 3662 C CA . THR B 1 89 ? -10.07 26.016 17.75 1 96 89 THR B CA 1
ATOM 3663 C C . THR B 1 89 ? -10.547 26.297 16.328 1 96 89 THR B C 1
ATOM 3665 O O . THR B 1 89 ? -9.742 26.438 15.414 1 96 89 THR B O 1
ATOM 3668 N N . ARG B 1 90 ? -11.805 26.406 16.156 1 95.12 90 ARG B N 1
ATOM 3669 C CA . ARG B 1 90 ? -12.406 26.594 14.844 1 95.12 90 ARG B CA 1
ATOM 3670 C C . ARG B 1 90 ? -11.93 27.891 14.203 1 95.12 90 ARG B C 1
ATOM 3672 O O . ARG B 1 90 ? -11.844 28 12.977 1 95.12 90 ARG B O 1
ATOM 3679 N N . GLN B 1 91 ? -11.617 28.859 15.016 1 95.06 91 GLN B N 1
ATOM 3680 C CA . GLN B 1 91 ? -11.156 30.141 14.508 1 95.06 91 GLN B CA 1
ATOM 3681 C C . GLN B 1 91 ? -9.789 30 13.836 1 95.06 91 GLN B C 1
ATOM 3683 O O . GLN B 1 91 ? -9.406 30.859 13.031 1 95.06 91 GLN B O 1
ATOM 3688 N N . TRP B 1 92 ? -9.141 28.984 14.172 1 97.06 92 TRP B N 1
ATOM 3689 C CA . TRP B 1 92 ? -7.797 28.781 13.633 1 97.06 92 TRP B CA 1
ATOM 3690 C C . TRP B 1 92 ? -7.82 27.828 12.461 1 97.06 92 TRP B C 1
ATOM 3692 O O . TRP B 1 92 ? -6.809 27.641 11.773 1 97.06 92 TRP B O 1
ATOM 3702 N N . ILE B 1 93 ? -8.938 27.141 12.227 1 97.31 93 ILE B N 1
ATOM 3703 C CA . ILE B 1 93 ? -9.109 26.25 11.078 1 97.31 93 ILE B CA 1
ATOM 3704 C C . ILE B 1 93 ? -9.539 27.047 9.859 1 97.31 93 ILE B C 1
ATOM 3706 O O . ILE B 1 93 ? -10.461 27.875 9.938 1 97.31 93 ILE B O 1
ATOM 3710 N N . LEU B 1 94 ? -8.93 26.859 8.75 1 97.38 94 LEU B N 1
ATOM 3711 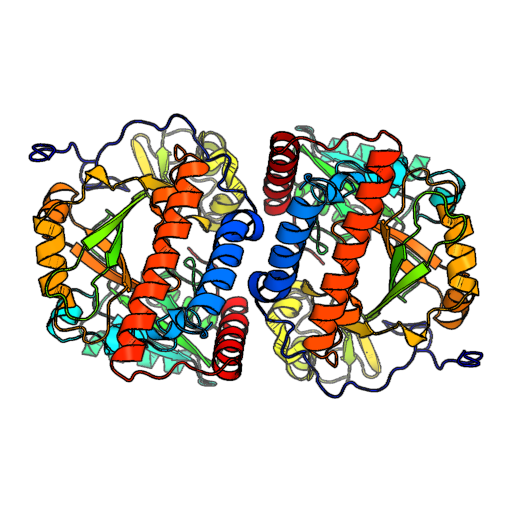C CA . LEU B 1 94 ? -9.336 27.547 7.531 1 97.38 94 LEU B CA 1
ATOM 3712 C C . LEU B 1 94 ? -10.781 27.219 7.18 1 97.38 94 LEU B C 1
ATOM 3714 O O . LEU B 1 94 ? -11.211 26.062 7.289 1 97.38 94 LEU B O 1
ATOM 3718 N N . PRO B 1 95 ? -11.523 28.203 6.777 1 96.94 95 PRO B N 1
ATOM 3719 C CA . PRO B 1 95 ? -12.93 27.969 6.422 1 96.94 95 PRO B CA 1
ATOM 3720 C C . PRO B 1 95 ? -13.094 26.906 5.344 1 96.94 95 PRO B C 1
ATOM 3722 O O . PRO B 1 95 ? -12.266 26.812 4.434 1 96.94 95 PRO B O 1
ATOM 3725 N N . PHE B 1 96 ? -14.164 26.172 5.484 1 97.62 96 PHE B N 1
ATOM 3726 C CA . PHE B 1 96 ? -14.43 25.109 4.516 1 97.62 96 PHE B CA 1
ATOM 3727 C C . PHE B 1 96 ? -15.922 24.812 4.434 1 97.62 96 PHE B C 1
ATOM 3729 O O . PHE B 1 96 ? -16.688 25.25 5.293 1 97.62 96 PHE B O 1
ATOM 3736 N N . ILE B 1 97 ? -16.328 24.125 3.389 1 97.69 97 ILE B N 1
ATOM 3737 C CA . ILE B 1 97 ? -17.656 23.516 3.285 1 97.69 97 ILE B CA 1
ATOM 3738 C C . ILE B 1 97 ? -17.516 22.016 3.02 1 97.69 97 ILE B C 1
ATOM 3740 O O . ILE B 1 97 ? -16.438 21.547 2.604 1 97.69 97 ILE B O 1
ATOM 3744 N N . THR B 1 98 ? -18.547 21.281 3.326 1 96.81 98 THR B N 1
ATOM 3745 C CA . THR B 1 98 ? -18.578 19.844 3.102 1 96.81 98 THR B CA 1
ATOM 3746 C C . THR B 1 98 ? -19.703 19.469 2.154 1 96.81 98 THR B C 1
ATOM 3748 O O . THR B 1 98 ? -20.828 19.953 2.299 1 96.81 98 THR B O 1
ATOM 3751 N N . LEU B 1 99 ? -19.359 18.656 1.187 1 95.69 99 LEU B N 1
ATOM 3752 C CA . LEU B 1 99 ? -20.328 18.188 0.208 1 95.69 99 LEU B CA 1
ATOM 3753 C C . LEU B 1 99 ? -20.375 16.656 0.16 1 95.69 99 LEU B C 1
ATOM 3755 O O . LEU B 1 99 ? -19.344 16 0.308 1 95.69 99 LEU B O 1
ATOM 3759 N N . GLU B 1 100 ? -21.531 16.156 -0.013 1 92.38 100 GLU B N 1
ATOM 3760 C CA . GLU B 1 100 ? -21.734 14.719 -0.202 1 92.38 100 GLU B CA 1
ATOM 3761 C C . GLU B 1 100 ? -22.281 14.414 -1.597 1 92.38 100 GLU B C 1
ATOM 3763 O O . GLU B 1 100 ? -23.266 15.016 -2.027 1 92.38 100 GLU B O 1
ATOM 3768 N N . LYS B 1 101 ? -21.531 13.586 -2.262 1 88.62 101 LYS B N 1
ATOM 3769 C CA . LYS B 1 101 ? -22.016 13.219 -3.594 1 88.62 101 LYS B CA 1
ATOM 3770 C C . LYS B 1 101 ? -22.984 12.047 -3.525 1 88.62 101 LYS B C 1
ATOM 3772 O O . LYS B 1 101 ? -22.641 10.961 -3.076 1 88.62 101 LYS B O 1
ATOM 3777 N N . SER B 1 102 ? -24.172 12.297 -3.68 1 77.94 102 SER B N 1
ATOM 3778 C CA . SER B 1 102 ? -25.203 11.266 -3.789 1 77.94 102 SER B CA 1
ATOM 3779 C C . SER B 1 102 ? -25.453 10.898 -5.246 1 77.94 102 SER B C 1
ATOM 3781 O O . SER B 1 102 ? -24.781 11.391 -6.148 1 77.94 102 SER B O 1
ATOM 3783 N N . ASP B 1 103 ? -26.375 9.938 -5.426 1 71.31 103 ASP B N 1
ATOM 3784 C CA . ASP B 1 103 ? -26.781 9.555 -6.773 1 71.31 103 ASP B CA 1
ATOM 3785 C C . ASP B 1 103 ? -27.344 10.75 -7.535 1 71.31 103 ASP B C 1
ATOM 3787 O O . ASP B 1 103 ? -27.922 10.594 -8.617 1 71.31 103 ASP B O 1
ATOM 3791 N N . THR B 1 104 ? -27.078 11.852 -7.023 1 66.56 104 THR B N 1
ATOM 3792 C CA . THR B 1 104 ? -27.594 13.07 -7.648 1 66.56 104 THR B CA 1
ATOM 3793 C C . THR B 1 104 ? -26.781 13.414 -8.898 1 66.56 104 THR B C 1
ATOM 3795 O O . THR B 1 104 ? -25.703 12.852 -9.125 1 66.56 104 THR B O 1
ATOM 3798 N N . ASN B 1 105 ? -27.328 14.312 -9.617 1 80.69 105 ASN B N 1
ATOM 3799 C CA . ASN B 1 105 ? -26.734 14.852 -10.836 1 80.69 105 ASN B CA 1
ATOM 3800 C C . ASN B 1 105 ? -25.531 15.734 -10.531 1 80.69 105 ASN B C 1
ATOM 3802 O O . ASN B 1 105 ? -25.594 16.594 -9.641 1 80.69 105 ASN B O 1
ATOM 3806 N N . GLU B 1 106 ? -24.438 15.547 -11.047 1 89.94 106 GLU B N 1
ATOM 3807 C CA . GLU B 1 106 ? -23.203 16.312 -10.93 1 89.94 106 GLU B CA 1
ATOM 3808 C C . GLU B 1 106 ? -23.469 17.812 -11.031 1 89.94 106 GLU B C 1
ATOM 3810 O O . GLU B 1 106 ? -22.859 18.609 -10.312 1 89.94 106 GLU B O 1
ATOM 3815 N N . GLU B 1 107 ? -24.406 18.172 -11.789 1 92.94 107 GLU B N 1
ATOM 3816 C CA . GLU B 1 107 ? -24.734 19.578 -11.969 1 92.94 107 GLU B CA 1
ATOM 3817 C C . GLU B 1 107 ? -25.422 20.156 -10.727 1 92.94 107 GLU B C 1
ATOM 3819 O O . GLU B 1 107 ? -25.188 21.312 -10.359 1 92.94 107 GLU B O 1
ATOM 3824 N N . GLN B 1 108 ? -26.234 19.422 -10.164 1 94.06 108 GLN B N 1
ATOM 3825 C CA . GLN B 1 108 ? -26.922 19.859 -8.945 1 94.06 108 GLN B CA 1
ATOM 3826 C C . GLN B 1 108 ? -25.922 20.047 -7.801 1 94.06 108 GLN B C 1
ATOM 3828 O O . GLN B 1 108 ? -26.031 21 -7.023 1 94.06 108 GLN B O 1
ATOM 3833 N N . LEU B 1 109 ? -25.031 19.141 -7.734 1 94.94 109 LEU B N 1
ATOM 3834 C CA . LEU B 1 109 ? -24.016 19.234 -6.688 1 94.94 109 LEU B CA 1
ATOM 3835 C C . LEU B 1 109 ? -23.141 20.469 -6.891 1 94.94 109 LEU B C 1
ATOM 3837 O O . LEU B 1 109 ? -22.75 21.125 -5.926 1 94.94 109 LEU B O 1
ATOM 3841 N N . PHE B 1 110 ? -22.812 20.75 -8.141 1 96.94 110 PHE B N 1
ATOM 3842 C CA . PHE B 1 110 ? -22.031 21.938 -8.453 1 96.94 110 PHE B CA 1
ATOM 3843 C C . PHE B 1 110 ? -22.766 23.203 -8.008 1 96.94 110 PHE B C 1
ATOM 3845 O O . PHE B 1 110 ? -22.172 24.078 -7.391 1 96.94 110 PHE B O 1
ATOM 3852 N N . THR B 1 111 ? -24.016 23.234 -8.312 1 96.62 111 THR B N 1
ATOM 3853 C CA . THR B 1 111 ? -24.828 24.375 -7.938 1 96.62 111 THR B CA 1
ATOM 3854 C C . THR B 1 111 ? -24.891 24.531 -6.422 1 96.62 111 THR B C 1
ATOM 3856 O O . THR B 1 111 ? -24.766 25.625 -5.891 1 96.62 111 THR B O 1
ATOM 3859 N N . GLN B 1 112 ? -25.047 23.484 -5.801 1 96.25 112 GLN B N 1
ATOM 3860 C CA . GLN B 1 112 ? -25.078 23.484 -4.344 1 96.25 112 GLN B CA 1
ATOM 3861 C C . GLN B 1 112 ? -23.75 23.984 -3.773 1 96.25 112 GLN B C 1
ATOM 3863 O O . GLN B 1 112 ? -23.734 24.766 -2.814 1 96.25 112 GLN B O 1
ATOM 3868 N N . ALA B 1 113 ? -22.719 23.516 -4.332 1 97.69 113 ALA B N 1
ATOM 3869 C CA . ALA B 1 113 ? -21.391 23.953 -3.896 1 97.69 113 ALA B CA 1
ATOM 3870 C C . ALA B 1 113 ? -21.234 25.453 -4.031 1 97.69 113 ALA B C 1
ATOM 3872 O O . ALA B 1 113 ? -20.797 26.125 -3.098 1 97.69 113 ALA B O 1
ATOM 3873 N N . LYS B 1 114 ? -21.641 25.953 -5.121 1 97.88 114 LYS B N 1
ATOM 3874 C CA . LYS B 1 114 ? -21.516 27.391 -5.387 1 97.88 114 LYS B CA 1
ATOM 3875 C C . LYS B 1 114 ? -22.359 28.203 -4.41 1 97.88 114 LYS B C 1
ATOM 3877 O O . LYS B 1 114 ? -21.922 29.25 -3.938 1 97.88 114 LYS B O 1
ATOM 3882 N N . GLU B 1 115 ? -23.484 27.75 -4.176 1 97.81 115 GLU B N 1
ATOM 3883 C CA . GLU B 1 115 ? -24.375 28.438 -3.246 1 97.81 115 GLU B CA 1
ATOM 3884 C C . GLU B 1 115 ? -23.797 28.469 -1.838 1 97.81 115 GLU B C 1
ATOM 3886 O O . GLU B 1 115 ? -23.797 29.516 -1.176 1 97.81 115 GLU B O 1
ATOM 3891 N N . GLN B 1 116 ? -23.312 27.391 -1.429 1 97.69 116 GLN B N 1
ATOM 3892 C CA . GLN B 1 116 ? -22.734 27.312 -0.091 1 97.69 116 GLN B CA 1
ATOM 3893 C C . GLN B 1 116 ? -21.469 28.172 0.023 1 97.69 116 GLN B C 1
ATOM 3895 O O . GLN B 1 116 ? -21.25 28.828 1.043 1 97.69 116 GLN B O 1
ATOM 3900 N N . LEU B 1 117 ? -20.672 28.078 -0.958 1 98 117 LEU B N 1
ATOM 3901 C CA . LEU B 1 117 ? -19.469 28.906 -0.975 1 98 117 LEU B CA 1
ATOM 3902 C C . LEU B 1 117 ? -19.828 30.391 -0.871 1 98 117 LEU B C 1
ATOM 3904 O O . LEU B 1 117 ? -19.234 31.125 -0.089 1 98 117 LEU B O 1
ATOM 3908 N N . LYS B 1 118 ? -20.812 30.766 -1.629 1 97.25 118 LYS B N 1
ATOM 3909 C CA . LYS B 1 118 ? -21.266 32.156 -1.604 1 97.25 118 LYS B CA 1
ATOM 3910 C C . LYS B 1 118 ? -21.781 32.531 -0.222 1 97.25 118 LYS B C 1
ATOM 3912 O O . LYS B 1 118 ? -21.469 33.625 0.292 1 97.25 118 LYS B O 1
ATOM 3917 N N . GLN B 1 119 ? -22.531 31.734 0.326 1 97.31 119 GLN B N 1
ATOM 3918 C CA . GLN B 1 119 ? -23.125 31.984 1.64 1 97.31 119 GLN B CA 1
ATOM 3919 C C . GLN B 1 119 ? -22.031 32.156 2.699 1 97.31 119 GLN B C 1
ATOM 3921 O O . GLN B 1 119 ? -22.203 32.938 3.639 1 97.31 119 GLN B O 1
ATOM 3926 N N . GLN B 1 120 ? -20.906 31.484 2.504 1 96.06 120 GLN B N 1
ATOM 3927 C CA . GLN B 1 120 ? -19.844 31.531 3.496 1 96.06 120 GLN B CA 1
ATOM 3928 C C . GLN B 1 120 ? -18.781 32.562 3.109 1 96.06 120 GLN B C 1
ATOM 3930 O O . GLN B 1 120 ? -17.781 32.75 3.824 1 96.06 120 GLN B O 1
ATOM 3935 N N . GLY B 1 121 ? -18.953 33.125 1.988 1 96.25 121 GLY B N 1
ATOM 3936 C CA . GLY B 1 121 ? -18 34.125 1.527 1 96.25 121 GLY B CA 1
ATOM 3937 C C . GLY B 1 121 ? -16.672 33.5 1.12 1 96.25 121 GLY B C 1
ATOM 3938 O O . GLY B 1 121 ? -15.617 34.125 1.317 1 96.25 121 GLY B O 1
ATOM 3939 N N . ILE B 1 122 ? -16.625 32.281 0.708 1 97 122 ILE B N 1
ATOM 3940 C CA . ILE B 1 122 ? -15.414 31.594 0.289 1 97 122 ILE B CA 1
ATOM 3941 C C . ILE B 1 122 ? -15.266 31.672 -1.229 1 97 122 ILE B C 1
ATOM 3943 O O . ILE B 1 122 ? -16.234 31.438 -1.963 1 97 122 ILE B O 1
ATOM 3947 N N . THR B 1 123 ? -14.086 32.031 -1.664 1 96.88 123 THR B N 1
ATOM 3948 C CA . THR B 1 123 ? -13.82 32.156 -3.092 1 96.88 123 THR B CA 1
ATOM 3949 C C . THR B 1 123 ? -12.609 31.344 -3.498 1 96.88 123 THR B C 1
ATOM 3951 O O . THR B 1 123 ? -11.898 30.812 -2.641 1 96.88 123 THR B O 1
ATOM 3954 N N . TYR B 1 124 ? -12.422 31.203 -4.812 1 96.94 124 TYR B N 1
ATOM 3955 C CA . TYR B 1 124 ? -11.234 30.531 -5.34 1 96.94 124 TYR B CA 1
ATOM 3956 C C . TYR B 1 124 ? -9.969 31.297 -4.977 1 96.94 124 TYR B C 1
ATOM 3958 O O . TYR B 1 124 ? -10.008 32.531 -4.809 1 96.94 124 TYR B O 1
ATOM 3966 N N . PRO B 1 125 ? -8.867 30.641 -4.863 1 96.88 125 PRO B N 1
ATOM 3967 C CA . PRO B 1 125 ? -8.648 29.203 -5.031 1 96.88 125 PRO B CA 1
ATOM 3968 C C . PRO B 1 125 ? -9.078 28.391 -3.812 1 96.88 125 PRO B C 1
ATOM 3970 O O . PRO B 1 125 ? -9.125 28.922 -2.699 1 96.88 125 PRO B O 1
ATOM 3973 N N . LEU B 1 126 ? -9.414 27.125 -4.043 1 97.62 126 LEU B N 1
ATOM 3974 C CA . LEU B 1 126 ? -9.859 26.203 -3.008 1 97.62 126 LEU B CA 1
ATOM 3975 C C . LEU B 1 126 ? -9.016 24.938 -3.025 1 97.62 126 LEU B C 1
ATOM 3977 O O . LEU B 1 126 ? -8.367 24.625 -4.031 1 97.62 126 LEU B O 1
ATOM 3981 N N . VAL B 1 127 ? -8.977 24.312 -1.948 1 96.31 127 VAL B N 1
ATOM 3982 C CA . VAL B 1 127 ? -8.414 22.969 -1.869 1 96.31 127 VAL B CA 1
ATOM 3983 C C . VAL B 1 127 ? -9.547 21.953 -1.696 1 96.31 127 VAL B C 1
ATOM 3985 O O . VAL B 1 127 ? -10.266 21.984 -0.7 1 96.31 127 VAL B O 1
ATOM 3988 N N . ALA B 1 128 ? -9.711 21.109 -2.65 1 96 128 ALA B N 1
ATOM 3989 C CA . ALA B 1 128 ? -10.664 20.016 -2.555 1 96 128 ALA B CA 1
ATOM 3990 C C . ALA B 1 128 ? -9.992 18.766 -1.979 1 96 128 ALA B C 1
ATOM 3992 O O . ALA B 1 128 ? -8.93 18.359 -2.439 1 96 128 ALA B O 1
ATOM 3993 N N . LYS B 1 129 ? -10.586 18.203 -0.983 1 94.38 129 LYS B N 1
ATOM 3994 C CA . LYS B 1 129 ? -10.008 17 -0.38 1 94.38 129 LYS B CA 1
ATOM 3995 C C . LYS B 1 129 ? -11.094 16.062 0.122 1 94.38 129 LYS B C 1
ATOM 3997 O O . LYS B 1 129 ? -12.102 16.5 0.682 1 94.38 129 LYS B O 1
ATOM 4002 N N . PRO B 1 130 ? -10.945 14.789 -0.053 1 93.25 130 PRO B N 1
ATOM 4003 C CA . PRO B 1 130 ? -11.914 13.82 0.471 1 93.25 130 PRO B CA 1
ATOM 4004 C C . PRO B 1 130 ? -12.039 13.883 1.992 1 93.25 130 PRO B C 1
ATOM 4006 O O . PRO B 1 130 ? -11.055 14.141 2.689 1 93.25 130 PRO B O 1
ATOM 4009 N N . ASP B 1 131 ? -13.211 13.633 2.467 1 93.5 131 ASP B N 1
ATOM 4010 C CA . ASP B 1 131 ? -13.461 13.617 3.904 1 93.5 131 ASP B CA 1
ATOM 4011 C C . ASP B 1 131 ? -12.703 12.469 4.578 1 93.5 131 ASP B C 1
ATOM 4013 O O . ASP B 1 131 ? -12.031 12.68 5.59 1 93.5 131 ASP B O 1
ATOM 4017 N N . LEU B 1 132 ? -12.852 11.312 3.924 1 87.56 132 LEU B N 1
ATOM 4018 C CA . LEU B 1 132 ? -12.094 10.148 4.375 1 87.56 132 LEU B CA 1
ATOM 4019 C C . LEU B 1 132 ? -10.867 9.922 3.496 1 87.56 132 LEU B C 1
ATOM 4021 O O . LEU B 1 132 ? -10.961 9.992 2.268 1 87.56 132 LEU B O 1
ATOM 4025 N N . GLY B 1 133 ? -9.797 9.719 4.07 1 80.06 133 GLY B N 1
ATOM 4026 C CA . GLY B 1 133 ? -8.578 9.477 3.311 1 80.06 133 GLY B CA 1
ATOM 4027 C C . GLY B 1 133 ? -7.324 9.906 4.043 1 80.06 133 GLY B C 1
ATOM 4028 O O . GLY B 1 133 ? -7.383 10.719 4.969 1 80.06 133 GLY B O 1
ATOM 4029 N N . CYS B 1 134 ? -6.219 9.328 3.58 1 74.62 134 CYS B N 1
ATOM 4030 C CA . CYS B 1 134 ? -4.922 9.609 4.184 1 74.62 134 CYS B CA 1
ATOM 4031 C C . CYS B 1 134 ? -3.869 9.875 3.113 1 74.62 134 CYS B C 1
ATOM 4033 O O . CYS B 1 134 ? -4.141 9.734 1.919 1 74.62 134 CYS B O 1
ATOM 4035 N N . ARG B 1 135 ? -2.877 10.469 3.496 1 77.25 135 ARG B N 1
ATOM 4036 C CA . ARG B 1 135 ? -1.678 10.594 2.672 1 77.25 135 ARG B CA 1
ATOM 4037 C C . ARG B 1 135 ? -1.941 11.461 1.448 1 77.25 135 ARG B C 1
ATOM 4039 O O . ARG B 1 135 ? -1.456 11.164 0.354 1 77.25 135 ARG B O 1
ATOM 4046 N N . GLY B 1 136 ? -2.857 12.297 1.572 1 80.38 136 GLY B N 1
ATOM 4047 C CA . GLY B 1 136 ? -3.072 13.281 0.526 1 80.38 136 GLY B CA 1
ATOM 4048 C C . GLY B 1 136 ? -3.881 12.75 -0.641 1 80.38 136 GLY B C 1
ATOM 4049 O O . GLY B 1 136 ? -4 13.414 -1.675 1 80.38 136 GLY B O 1
ATOM 4050 N N . VAL B 1 137 ? -4.453 11.594 -0.539 1 79.81 137 VAL B N 1
ATOM 4051 C CA . VAL B 1 137 ? -5.191 10.984 -1.641 1 79.81 137 VAL B CA 1
ATOM 4052 C C . VAL B 1 137 ? -6.395 11.852 -2.002 1 79.81 137 VAL B C 1
ATOM 4054 O O . VAL B 1 137 ? -7.141 12.281 -1.122 1 79.81 137 VAL B O 1
ATOM 4057 N N . GLY B 1 138 ? -6.48 12.234 -3.23 1 85.38 138 GLY B N 1
ATOM 4058 C CA . GLY B 1 138 ? -7.641 12.938 -3.76 1 85.38 138 GLY B CA 1
ATOM 4059 C C . GLY B 1 138 ? -7.59 14.438 -3.535 1 85.38 138 GLY B C 1
ATOM 4060 O O . GLY B 1 138 ? -8.547 15.148 -3.85 1 85.38 138 GLY B O 1
ATOM 4061 N N . VAL B 1 139 ? -6.504 14.938 -3.006 1 90.38 139 VAL B N 1
ATOM 4062 C CA . VAL B 1 139 ? -6.395 16.375 -2.744 1 90.38 139 VAL B CA 1
ATOM 4063 C C . VAL B 1 139 ? -6.051 17.109 -4.039 1 90.38 139 VAL B C 1
ATOM 4065 O O . VAL B 1 139 ? -5.133 16.703 -4.762 1 90.38 139 VAL B O 1
ATOM 4068 N N . LYS B 1 140 ? -6.785 18.188 -4.332 1 90.94 140 LYS B N 1
ATOM 4069 C CA . LYS B 1 140 ? -6.547 18.969 -5.543 1 90.94 140 LYS B CA 1
ATOM 4070 C C . LYS B 1 140 ? -6.727 20.469 -5.273 1 90.94 140 LYS B C 1
ATOM 4072 O O . LYS B 1 140 ? -7.586 20.859 -4.48 1 90.94 140 LYS B O 1
ATOM 4077 N N . LEU B 1 141 ? -5.934 21.203 -5.973 1 92.19 141 LEU B N 1
ATOM 4078 C CA . LEU B 1 141 ? -6.137 22.656 -6.023 1 92.19 141 LEU B CA 1
ATOM 4079 C C . LEU B 1 141 ? -7.176 23.016 -7.078 1 92.19 141 LEU B C 1
ATOM 4081 O O . LEU B 1 141 ? -7.102 22.547 -8.219 1 92.19 141 LEU B O 1
ATOM 4085 N N . VAL B 1 142 ? -8.156 23.797 -6.734 1 94.88 142 VAL B N 1
ATOM 4086 C CA . VAL B 1 142 ? -9.258 24.203 -7.609 1 94.88 142 VAL B CA 1
ATOM 4087 C C . VAL B 1 142 ? -9.234 25.719 -7.809 1 94.88 142 VAL B C 1
ATOM 4089 O O . VAL B 1 142 ? -9.516 26.469 -6.875 1 94.88 142 VAL B O 1
ATOM 4092 N N . ASN B 1 143 ? -9.039 26.141 -9 1 95.62 143 ASN B N 1
ATOM 4093 C CA . ASN B 1 143 ? -8.844 27.562 -9.266 1 95.62 143 ASN B CA 1
ATOM 4094 C C . ASN B 1 143 ? -10.078 28.188 -9.906 1 95.62 143 ASN B C 1
ATOM 4096 O O . ASN B 1 143 ? -10.141 29.391 -10.094 1 95.62 143 ASN B O 1
ATOM 4100 N N . GLY B 1 144 ? -11.07 27.328 -10.242 1 97.06 144 GLY B N 1
ATOM 4101 C CA . GLY B 1 144 ? -12.25 27.875 -10.898 1 97.06 144 GLY B CA 1
ATOM 4102 C C . GLY B 1 144 ? -13.352 26.844 -11.078 1 97.06 144 GLY B C 1
ATOM 4103 O O . GLY B 1 144 ? -13.234 25.703 -10.609 1 97.06 144 GLY B O 1
ATOM 4104 N N . ASP B 1 145 ? -14.359 27.25 -11.789 1 97.44 145 ASP B N 1
ATOM 4105 C CA . ASP B 1 145 ? -15.578 26.469 -11.914 1 97.44 145 ASP B CA 1
ATOM 4106 C C . ASP B 1 145 ? -15.312 25.156 -12.664 1 97.44 145 ASP B C 1
ATOM 4108 O O . ASP B 1 145 ? -15.789 24.094 -12.266 1 97.44 145 ASP B O 1
ATOM 4112 N N . GLN B 1 146 ? -14.594 25.281 -13.695 1 96.62 146 GLN B N 1
ATOM 4113 C CA . GLN B 1 146 ? -14.375 24.094 -14.516 1 96.62 146 GLN B CA 1
ATOM 4114 C C . GLN B 1 146 ? -13.641 23 -13.727 1 96.62 146 GLN B C 1
ATOM 4116 O O . GLN B 1 146 ? -14 21.828 -13.781 1 96.62 146 GLN B O 1
ATOM 4121 N N . GLN B 1 147 ? -12.625 23.406 -13.023 1 94.31 147 GLN B N 1
ATOM 4122 C CA . GLN B 1 147 ? -11.875 22.453 -12.219 1 94.31 147 GLN B CA 1
ATOM 4123 C C . GLN B 1 147 ? -12.758 21.844 -11.125 1 94.31 147 GLN B C 1
ATOM 4125 O O . GLN B 1 147 ? -12.602 20.672 -10.773 1 94.31 147 GLN B O 1
ATOM 4130 N N . LEU B 1 148 ? -13.602 22.688 -10.578 1 96.81 148 LEU B N 1
ATOM 4131 C CA . LEU B 1 148 ? -14.531 22.172 -9.57 1 96.81 148 LEU B CA 1
ATOM 4132 C C . LEU B 1 148 ? -15.477 21.141 -10.18 1 96.81 148 LEU B C 1
ATOM 4134 O O . LEU B 1 148 ? -15.695 20.078 -9.594 1 96.81 148 LEU B O 1
ATOM 4138 N N . LYS B 1 149 ? -15.969 21.422 -11.336 1 95.81 149 LYS B N 1
ATOM 4139 C CA . LYS B 1 149 ? -16.844 20.469 -12.031 1 95.81 149 LYS B CA 1
ATOM 4140 C C . LYS B 1 149 ? -16.109 19.156 -12.32 1 95.81 149 LYS B C 1
ATOM 4142 O O . LYS B 1 149 ? -16.672 18.078 -12.133 1 95.81 149 LYS B O 1
ATOM 4147 N N . ASP B 1 150 ? -14.883 19.297 -12.742 1 91.62 150 ASP B N 1
ATOM 4148 C CA . ASP B 1 150 ? -14.078 18.109 -13.023 1 91.62 150 ASP B CA 1
ATOM 4149 C C . ASP B 1 150 ? -13.891 17.266 -11.766 1 91.62 150 ASP B C 1
ATOM 4151 O O . ASP B 1 150 ? -13.977 16.047 -11.82 1 91.62 150 ASP B O 1
ATOM 4155 N N . TYR B 1 151 ? -13.633 17.922 -10.688 1 91.81 151 TYR B N 1
ATOM 4156 C CA . TYR B 1 151 ? -13.438 17.203 -9.43 1 91.81 151 TYR B CA 1
ATOM 4157 C C . TYR B 1 151 ? -14.703 16.453 -9.031 1 91.81 151 TYR B C 1
ATOM 4159 O O . TYR B 1 151 ? -14.641 15.281 -8.648 1 91.81 151 TYR B O 1
ATOM 4167 N N . ILE B 1 152 ? -15.82 17.156 -9.133 1 92.88 152 ILE B N 1
ATOM 4168 C CA . ILE B 1 152 ? -17.109 16.562 -8.781 1 92.88 152 ILE B CA 1
ATOM 4169 C C . ILE B 1 152 ? -17.375 15.344 -9.672 1 92.88 152 ILE B C 1
ATOM 4171 O O . ILE B 1 152 ? -17.797 14.297 -9.188 1 92.88 152 ILE B O 1
ATOM 4175 N N . ALA B 1 153 ? -17.016 15.477 -10.875 1 87.06 153 ALA B N 1
ATOM 4176 C CA . ALA B 1 153 ? -17.281 14.406 -11.836 1 87.06 153 ALA B CA 1
ATOM 4177 C C . ALA B 1 153 ? -16.422 13.18 -11.523 1 87.06 153 ALA B C 1
ATOM 4179 O O . ALA B 1 153 ? -16.891 12.047 -11.672 1 87.06 153 ALA B O 1
ATOM 4180 N N . GLN B 1 154 ? -15.258 13.406 -11.094 1 82.94 154 GLN B N 1
ATOM 4181 C CA . GLN B 1 154 ? -14.312 12.312 -10.875 1 82.94 154 GLN B CA 1
ATOM 4182 C C . GLN B 1 154 ? -14.508 11.688 -9.492 1 82.94 154 GLN B C 1
ATOM 4184 O O . GLN B 1 154 ? -14.055 10.562 -9.242 1 82.94 154 GLN B O 1
ATOM 4189 N N . PHE B 1 155 ? -15.078 12.398 -8.617 1 87.19 155 PHE B N 1
ATOM 4190 C CA . PHE B 1 155 ? -15.227 11.922 -7.242 1 87.19 155 PHE B CA 1
ATOM 4191 C C . PHE B 1 155 ? -16.25 10.797 -7.168 1 87.19 155 PHE B C 1
ATOM 4193 O O . PHE B 1 155 ? -17.266 10.836 -7.863 1 87.19 155 PHE B O 1
ATOM 4200 N N . PRO B 1 156 ? -16.031 9.828 -6.352 1 79.69 156 PRO B N 1
ATOM 4201 C CA . PRO B 1 156 ? -16.938 8.688 -6.297 1 79.69 156 PRO B CA 1
ATOM 4202 C C . PRO B 1 156 ? -18.312 9.047 -5.711 1 79.69 156 PRO B C 1
ATOM 4204 O O . PRO B 1 156 ? -18.391 9.914 -4.832 1 79.69 156 PRO B O 1
ATOM 4207 N N . SER B 1 157 ? -19.234 8.273 -6.145 1 79.12 157 SER B N 1
ATOM 4208 C CA . SER B 1 157 ? -20.562 8.43 -5.574 1 79.12 157 SER B CA 1
ATOM 4209 C C . SER B 1 157 ? -20.609 7.957 -4.125 1 79.12 157 SER B C 1
ATOM 4211 O O . SER B 1 157 ? -19.875 7.035 -3.746 1 79.12 157 SER B O 1
ATOM 4213 N N . GLN B 1 158 ? -21.375 8.625 -3.318 1 77.25 158 GLN B N 1
ATOM 4214 C CA . GLN B 1 158 ? -21.594 8.336 -1.905 1 77.25 158 GLN B CA 1
ATOM 4215 C C . GLN B 1 158 ? -20.406 8.766 -1.058 1 77.25 158 GLN B C 1
ATOM 4217 O O . GLN B 1 158 ? -20.312 8.414 0.121 1 77.25 158 GLN B O 1
ATOM 4222 N N . GLY B 1 159 ? -19.516 9.336 -1.713 1 86.19 159 GLY B N 1
ATOM 4223 C CA . GLY B 1 159 ? -18.422 9.914 -0.952 1 86.19 159 GLY B CA 1
ATOM 4224 C C . GLY B 1 159 ? -18.672 11.352 -0.539 1 86.19 159 GLY B C 1
ATOM 4225 O O . GLY B 1 159 ? -19.562 12.008 -1.064 1 86.19 159 GLY B O 1
ATOM 4226 N N . ARG B 1 160 ? -17.953 11.836 0.468 1 92.88 160 ARG B N 1
ATOM 4227 C CA . ARG B 1 160 ? -17.984 13.203 0.972 1 92.88 160 ARG B CA 1
ATOM 4228 C C . ARG B 1 160 ? -16.625 13.875 0.801 1 92.88 160 ARG B C 1
ATOM 4230 O O . ARG B 1 160 ? -15.586 13.25 0.992 1 92.88 160 ARG B O 1
ATOM 4237 N N . PHE B 1 161 ? -16.656 15.094 0.333 1 94.75 161 PHE B N 1
ATOM 4238 C CA . PHE B 1 161 ? -15.398 15.836 0.22 1 94.75 161 PHE B CA 1
ATOM 4239 C C . PHE B 1 161 ? -15.57 17.25 0.746 1 94.75 161 PHE B C 1
ATOM 4241 O O . PHE B 1 161 ? -16.688 17.719 0.934 1 94.75 161 PHE B O 1
ATOM 4248 N N . LEU B 1 162 ? -14.469 17.875 1.065 1 96.94 162 LEU B N 1
ATOM 4249 C CA . LEU B 1 162 ? -14.422 19.25 1.567 1 96.94 162 LEU B CA 1
ATOM 4250 C C . LEU B 1 162 ? -13.852 20.188 0.515 1 96.94 162 LEU B C 1
ATOM 4252 O O . LEU B 1 162 ? -12.961 19.812 -0.253 1 96.94 162 LEU B O 1
ATOM 4256 N N . LEU B 1 163 ? -14.367 21.359 0.473 1 97.88 163 LEU B N 1
ATOM 4257 C CA . LEU B 1 163 ? -13.766 22.516 -0.188 1 97.88 163 LEU B CA 1
ATOM 4258 C C . LEU B 1 163 ? -13.297 23.547 0.835 1 97.88 163 LEU B C 1
ATOM 4260 O O . LEU B 1 163 ? -14.109 24.156 1.523 1 97.88 163 LEU B O 1
ATOM 4264 N N . GLN B 1 164 ? -12.008 23.703 0.875 1 97.69 164 GLN B N 1
ATOM 4265 C CA . GLN B 1 164 ? -11.414 24.578 1.891 1 97.69 164 GLN B CA 1
ATOM 4266 C C . GLN B 1 164 ? -10.656 25.734 1.252 1 97.69 164 GLN B C 1
ATOM 4268 O O . GLN B 1 164 ? -10.016 25.562 0.209 1 97.69 164 GLN B O 1
ATOM 4273 N N . VAL B 1 165 ? -10.711 26.844 1.925 1 97.5 165 VAL B N 1
ATOM 4274 C CA . VAL B 1 165 ? -9.93 28 1.495 1 97.5 165 VAL B CA 1
ATOM 4275 C C . VAL B 1 165 ? -8.453 27.625 1.434 1 97.5 165 VAL B C 1
ATOM 4277 O O . VAL B 1 165 ? -7.934 26.953 2.328 1 97.5 165 VAL B O 1
ATOM 4280 N N . ARG B 1 166 ? -7.836 28.047 0.36 1 96.62 166 ARG B N 1
ATOM 4281 C CA . ARG B 1 166 ? -6.387 27.875 0.297 1 96.62 166 ARG B CA 1
ATOM 4282 C C . ARG B 1 166 ? -5.688 28.891 1.204 1 96.62 166 ARG B C 1
ATOM 4284 O O . ARG B 1 166 ? -5.977 30.078 1.152 1 96.62 166 ARG B O 1
ATOM 4291 N N . SER B 1 167 ? -4.785 28.438 1.996 1 97 167 SER B N 1
ATOM 4292 C CA . SER B 1 167 ? -4.012 29.344 2.842 1 97 167 SER B CA 1
ATOM 4293 C C . SER B 1 167 ? -3.188 30.312 2.002 1 97 167 SER B C 1
ATOM 4295 O O . SER B 1 167 ? -2.676 29.953 0.943 1 97 167 SER B O 1
ATOM 4297 N N . ASP B 1 168 ? -2.955 31.469 2.535 1 95.38 168 ASP B N 1
ATOM 4298 C CA . ASP B 1 168 ? -2.1 32.469 1.879 1 95.38 168 ASP B CA 1
ATOM 4299 C C . ASP B 1 168 ? -0.626 32.188 2.18 1 95.38 168 ASP B C 1
ATOM 4301 O O . ASP B 1 168 ? 0.257 32.781 1.562 1 95.38 168 ASP B O 1
ATOM 4305 N N . TYR B 1 169 ? -0.376 31.312 3.1 1 96.81 169 TYR B N 1
ATOM 4306 C CA . TYR B 1 169 ? 0.997 31 3.49 1 96.81 169 TYR B CA 1
ATOM 4307 C C . TYR B 1 169 ? 1.561 29.859 2.662 1 96.81 169 TYR B C 1
ATOM 4309 O O . TYR B 1 169 ? 0.825 28.953 2.264 1 96.81 169 TYR B O 1
ATOM 4317 N N . SER B 1 170 ? 2.869 29.859 2.449 1 96.38 170 SER B N 1
ATOM 4318 C CA . SER B 1 170 ? 3.553 28.812 1.706 1 96.38 170 SER B CA 1
ATOM 4319 C C . SER B 1 170 ? 4.141 27.766 2.646 1 96.38 170 SER B C 1
ATOM 4321 O O . SER B 1 170 ? 4.133 26.578 2.34 1 96.38 170 SER B O 1
ATOM 4323 N N . ALA B 1 171 ? 4.598 28.234 3.793 1 97.94 171 ALA B N 1
ATOM 4324 C CA . ALA B 1 171 ? 5.285 27.344 4.723 1 97.94 171 ALA B CA 1
ATOM 4325 C C . ALA B 1 171 ? 4.305 26.375 5.375 1 97.94 171 ALA B C 1
ATOM 4327 O O . ALA B 1 171 ? 3.182 26.75 5.715 1 97.94 171 ALA B O 1
ATOM 4328 N N . GLU B 1 172 ? 4.75 25.125 5.52 1 98.25 172 GLU B N 1
ATOM 4329 C CA . GLU B 1 172 ? 3.885 24.062 6.051 1 98.25 172 GLU B CA 1
ATOM 4330 C C . GLU B 1 172 ? 4.633 23.188 7.047 1 98.25 172 GLU B C 1
ATOM 4332 O O . GLU B 1 172 ? 5.836 22.953 6.898 1 98.25 172 GLU B O 1
ATOM 4337 N N . ALA B 1 173 ? 3.945 22.75 8.086 1 98.62 173 ALA B N 1
ATOM 4338 C CA . ALA B 1 173 ? 4.516 21.844 9.078 1 98.62 173 ALA B CA 1
ATOM 4339 C C . ALA B 1 173 ? 3.445 20.938 9.672 1 98.62 173 ALA B C 1
ATOM 4341 O O . ALA B 1 173 ? 2.258 21.281 9.656 1 98.62 173 ALA B O 1
ATOM 4342 N N . GLY B 1 174 ? 3.855 19.797 10.047 1 98.5 174 GLY B N 1
ATOM 4343 C CA . GLY B 1 174 ? 3.086 18.969 10.969 1 98.5 174 GLY B CA 1
ATOM 4344 C C . GLY B 1 174 ? 3.543 19.094 12.406 1 98.5 174 GLY B C 1
ATOM 4345 O O . GLY B 1 174 ? 4.711 18.844 12.719 1 98.5 174 GLY B O 1
ATOM 4346 N N . ILE B 1 175 ? 2.623 19.469 13.281 1 98.81 175 ILE B N 1
ATOM 4347 C CA . ILE B 1 175 ? 2.938 19.656 14.695 1 98.81 175 ILE B CA 1
ATOM 4348 C C . ILE B 1 175 ? 2.201 18.609 15.523 1 98.81 175 ILE B C 1
ATOM 4350 O O . ILE B 1 175 ? 0.968 18.609 15.586 1 98.81 175 ILE B O 1
ATOM 4354 N N . PHE B 1 176 ? 2.988 17.781 16.172 1 98.75 176 PHE B N 1
ATOM 4355 C CA . PHE B 1 176 ? 2.4 16.719 16.984 1 98.75 176 PHE B CA 1
ATOM 4356 C C . PHE B 1 176 ? 2.254 17.172 18.438 1 98.75 176 PHE B C 1
ATOM 4358 O O . PHE B 1 176 ? 3.248 17.453 19.109 1 98.75 176 PHE B O 1
ATOM 4365 N N . TYR B 1 177 ? 1.039 17.234 18.906 1 98.31 177 TYR B N 1
ATOM 4366 C CA . TYR B 1 177 ? 0.688 17.734 20.219 1 98.31 177 TYR B CA 1
ATOM 4367 C C . TYR B 1 177 ? 0.096 16.625 21.094 1 98.31 177 TYR B C 1
ATOM 4369 O O . TYR B 1 177 ? -0.712 15.82 20.609 1 98.31 177 TYR B O 1
ATOM 4377 N N . VAL B 1 178 ? 0.556 16.547 22.328 1 98.38 178 VAL B N 1
ATOM 4378 C CA . VAL B 1 178 ? 0.043 15.578 23.281 1 98.38 178 VAL B CA 1
ATOM 4379 C C . VAL B 1 178 ? -0.273 16.281 24.609 1 98.38 178 VAL B C 1
ATOM 4381 O O . VAL B 1 178 ? 0.502 17.109 25.078 1 98.38 178 VAL B O 1
ATOM 4384 N N . ARG B 1 179 ? -1.384 15.945 25.141 1 97.69 179 ARG B N 1
ATOM 4385 C CA . ARG B 1 179 ? -1.773 16.406 26.469 1 97.69 179 ARG B CA 1
ATOM 4386 C C . ARG B 1 179 ? -2.389 15.273 27.281 1 97.69 179 ARG B C 1
ATOM 4388 O O . ARG B 1 179 ? -3.363 14.656 26.859 1 97.69 179 ARG B O 1
ATOM 4395 N N . GLN B 1 180 ? -1.812 15.039 28.422 1 96.75 180 GLN B N 1
ATOM 4396 C CA . GLN B 1 180 ? -2.336 13.992 29.281 1 96.75 180 GLN B CA 1
ATOM 4397 C C . GLN B 1 180 ? -3.693 14.383 29.859 1 96.75 180 GLN B C 1
ATOM 4399 O O . GLN B 1 180 ? -3.914 15.539 30.219 1 96.75 180 GLN B O 1
ATOM 4404 N N . PRO B 1 181 ? -4.535 13.359 29.938 1 96 181 PRO B N 1
ATOM 4405 C CA . PRO B 1 181 ? -5.809 13.672 30.594 1 96 181 PRO B CA 1
ATOM 4406 C C . PRO B 1 181 ? -5.621 14.258 32 1 96 181 PRO B C 1
ATOM 4408 O O . PRO B 1 181 ? -4.84 13.734 32.781 1 96 181 PRO B O 1
ATOM 4411 N N . GLY B 1 182 ? -6.246 15.336 32.25 1 90.38 182 GLY B N 1
ATOM 4412 C CA . GLY B 1 182 ? -6.18 15.961 33.562 1 90.38 182 GLY B CA 1
ATOM 4413 C C . GLY B 1 182 ? -5.117 17.031 33.656 1 90.38 182 GLY B C 1
ATOM 4414 O O . GLY B 1 182 ? -5.066 17.781 34.625 1 90.38 182 GLY B O 1
ATOM 4415 N N . GLU B 1 183 ? -4.297 17.125 32.656 1 93.44 183 GLU B N 1
ATOM 4416 C CA . GLU B 1 183 ? -3.262 18.156 32.688 1 93.44 183 GLU B CA 1
ATOM 4417 C C . GLU B 1 183 ? -3.725 19.406 31.922 1 93.44 183 GLU B C 1
ATOM 4419 O O . GLU B 1 183 ? -4.477 19.312 30.953 1 93.44 183 GLU B O 1
ATOM 4424 N N . GLU B 1 184 ? -3.217 20.516 32.375 1 90.38 184 GLU B N 1
ATOM 4425 C CA . GLU B 1 184 ? -3.604 21.781 31.75 1 90.38 184 GLU B CA 1
ATOM 4426 C C . GLU B 1 184 ? -2.707 22.125 30.562 1 90.38 184 GLU B C 1
ATOM 4428 O O . GLU B 1 184 ? -3.129 22.812 29.625 1 90.38 184 GLU B O 1
ATOM 4433 N N . ARG B 1 185 ? -1.562 21.609 30.703 1 95.44 185 ARG B N 1
ATOM 4434 C CA . ARG B 1 185 ? -0.583 21.906 29.672 1 95.44 185 ARG B CA 1
ATOM 4435 C C . ARG B 1 185 ? -0.196 20.656 28.891 1 95.44 185 ARG B C 1
ATOM 4437 O O . ARG B 1 185 ? -0.058 19.578 29.469 1 95.44 185 ARG B O 1
ATOM 4444 N N . GLY B 1 186 ? -0.146 20.797 27.578 1 97.31 186 GLY B N 1
ATOM 4445 C CA . GLY B 1 186 ? 0.364 19.734 26.719 1 97.31 186 GLY B CA 1
ATOM 4446 C C . GLY B 1 186 ? 1.78 19.984 26.25 1 97.31 186 GLY B C 1
ATOM 4447 O O . GLY B 1 186 ? 2.455 20.891 26.734 1 97.31 186 GLY B O 1
ATOM 4448 N N . LYS B 1 187 ? 2.273 19.109 25.406 1 97.81 187 LYS B N 1
ATOM 4449 C CA . LYS B 1 187 ? 3.617 19.203 24.844 1 97.81 187 LYS B CA 1
ATOM 4450 C C . LYS B 1 187 ? 3.609 18.922 23.344 1 97.81 187 LYS B C 1
ATOM 4452 O O . LYS B 1 187 ? 2.791 18.125 22.859 1 97.81 187 LYS B O 1
ATOM 4457 N N . VAL B 1 188 ? 4.477 19.609 22.703 1 98.5 188 VAL B N 1
ATOM 4458 C CA . VAL B 1 188 ? 4.77 19.281 21.312 1 98.5 188 VAL B CA 1
ATOM 4459 C C . VAL B 1 188 ? 5.898 18.25 21.266 1 98.5 188 VAL B C 1
ATOM 4461 O O . VAL B 1 188 ? 7 18.5 21.75 1 98.5 188 VAL B O 1
ATOM 4464 N N . ILE B 1 189 ? 5.617 17.141 20.625 1 98.12 189 ILE B N 1
ATOM 4465 C CA . ILE B 1 189 ? 6.629 16.094 20.672 1 98.12 189 ILE B CA 1
ATOM 4466 C C . ILE B 1 189 ? 7.297 15.953 19.297 1 98.12 189 ILE B C 1
ATOM 4468 O O . ILE B 1 189 ? 8.289 15.242 19.156 1 98.12 189 ILE B O 1
ATOM 4472 N N . SER B 1 190 ? 6.781 16.562 18.344 1 98.69 190 SER B N 1
ATOM 4473 C CA . SER B 1 190 ? 7.363 16.516 17 1 98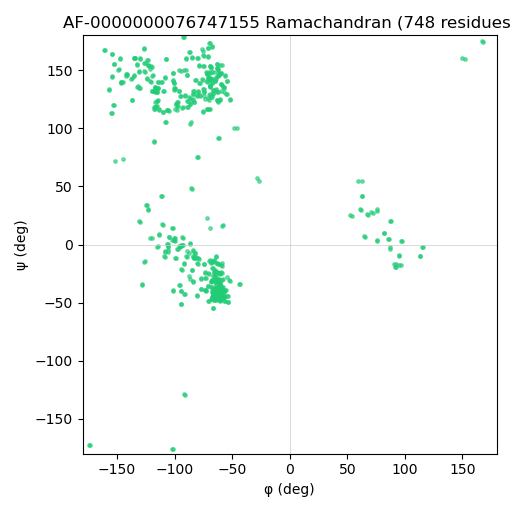.69 190 SER B CA 1
ATOM 4474 C C . SER B 1 190 ? 6.945 17.719 16.172 1 98.69 190 SER B C 1
ATOM 4476 O O . SER B 1 190 ? 5.781 18.125 16.203 1 98.69 190 SER B O 1
ATOM 4478 N N . ILE B 1 191 ? 7.832 18.344 15.523 1 98.75 191 ILE B N 1
ATOM 4479 C CA . ILE B 1 191 ? 7.578 19.266 14.422 1 98.75 191 ILE B CA 1
ATOM 4480 C C . ILE B 1 191 ? 8.219 18.719 13.141 1 98.75 191 ILE B C 1
ATOM 4482 O O . ILE B 1 191 ? 9.43 18.453 13.109 1 98.75 191 ILE B O 1
ATOM 4486 N N . THR B 1 192 ? 7.449 18.453 12.188 1 98.62 192 THR B N 1
ATOM 4487 C CA . THR B 1 192 ? 7.922 18.062 10.867 1 98.62 192 THR B CA 1
ATOM 4488 C C . THR B 1 192 ? 7.781 19.203 9.867 1 98.62 192 THR B C 1
ATOM 4490 O O . THR B 1 192 ? 6.668 19.656 9.578 1 98.62 192 THR B O 1
ATOM 4493 N N . LEU B 1 193 ? 8.867 19.688 9.375 1 98.44 193 LEU B N 1
ATOM 4494 C CA . LEU B 1 193 ? 8.836 20.688 8.312 1 98.44 193 LEU B CA 1
ATOM 4495 C C . LEU B 1 193 ? 8.609 20.047 6.953 1 98.44 193 LEU B C 1
ATOM 4497 O O . LEU B 1 193 ? 9.305 19.094 6.59 1 98.44 193 LEU B O 1
ATOM 4501 N N . LYS B 1 194 ? 7.648 20.547 6.281 1 97.69 194 LYS B N 1
ATOM 4502 C CA . LYS B 1 194 ? 7.289 19.984 4.984 1 97.69 194 LYS B CA 1
ATOM 4503 C C . LYS B 1 194 ? 7.711 20.906 3.846 1 97.69 194 LYS B C 1
ATOM 4505 O O . LYS B 1 194 ? 7.062 21.922 3.596 1 97.69 194 LYS B O 1
ATOM 4510 N N . TYR B 1 195 ? 8.719 20.594 3.146 1 96.69 195 TYR B N 1
ATOM 4511 C CA . TYR B 1 195 ? 9.18 21.375 2.012 1 96.69 195 TYR B CA 1
ATOM 4512 C C . TYR B 1 195 ? 8.609 20.844 0.705 1 96.69 195 TYR B C 1
ATOM 4514 O O . TYR B 1 195 ? 8.711 19.641 0.422 1 96.69 195 TYR B O 1
ATOM 4522 N N . SER B 1 196 ? 8.031 21.734 -0.014 1 95.25 196 SER B N 1
ATOM 4523 C CA . SER B 1 196 ? 7.57 21.359 -1.346 1 95.25 196 SER B CA 1
ATOM 4524 C C . SER B 1 196 ? 8.742 21.109 -2.289 1 95.25 196 SER B C 1
ATOM 4526 O O . SER B 1 196 ? 9.648 21.953 -2.387 1 95.25 196 SER B O 1
ATOM 4528 N N . PRO B 1 197 ? 8.703 19.969 -2.947 1 93.94 197 PRO B N 1
ATOM 4529 C CA . PRO B 1 197 ? 9.75 19.766 -3.959 1 93.94 197 PRO B CA 1
ATOM 4530 C C . PRO B 1 197 ? 9.641 20.766 -5.117 1 93.94 197 PRO B C 1
ATOM 4532 O O . PRO B 1 197 ? 8.539 21.109 -5.535 1 93.94 197 PRO B O 1
ATOM 4535 N N . ARG B 1 198 ? 10.844 21.188 -5.605 1 94.94 198 ARG B N 1
ATOM 4536 C CA . ARG B 1 198 ? 10.867 22.203 -6.66 1 94.94 198 ARG B CA 1
ATOM 4537 C C . ARG B 1 198 ? 12.125 22.078 -7.512 1 94.94 198 ARG B C 1
ATOM 4539 O O . ARG B 1 198 ? 13.102 21.453 -7.098 1 94.94 198 ARG B O 1
ATOM 4546 N N . VAL B 1 199 ? 12.008 22.531 -8.664 1 95.88 199 VAL B N 1
ATOM 4547 C CA . VAL B 1 199 ? 13.164 22.719 -9.531 1 95.88 199 VAL B CA 1
ATOM 4548 C C . VAL B 1 199 ? 13.273 24.203 -9.914 1 95.88 199 VAL B C 1
ATOM 4550 O O . VAL B 1 199 ? 12.289 24.938 -9.875 1 95.88 199 VAL B O 1
ATOM 4553 N N . THR B 1 200 ? 14.484 24.609 -10.203 1 96.06 200 THR B N 1
ATOM 4554 C CA . THR B 1 200 ? 14.742 25.984 -10.633 1 96.06 200 THR B CA 1
ATOM 4555 C C . THR B 1 200 ? 15.133 26.031 -12.102 1 96.06 200 THR B C 1
ATOM 4557 O O . THR B 1 200 ? 16.016 25.281 -12.547 1 96.06 200 THR B O 1
ATOM 4560 N N . GLY B 1 201 ? 14.484 26.922 -12.742 1 96.25 201 GLY B N 1
ATOM 4561 C CA . GLY B 1 201 ? 14.758 27.062 -14.164 1 96.25 201 GLY B CA 1
ATOM 4562 C C . GLY B 1 201 ? 16.141 27.641 -14.453 1 96.25 201 GLY B C 1
ATOM 4563 O O . GLY B 1 201 ? 16.625 28.469 -13.695 1 96.25 201 GLY B O 1
ATOM 4564 N N . ASP B 1 202 ? 16.672 27.188 -15.578 1 96.69 202 ASP B N 1
ATOM 4565 C CA . ASP B 1 202 ? 17.953 27.719 -16.047 1 96.69 202 ASP B CA 1
ATOM 4566 C C . ASP B 1 202 ? 17.766 28.469 -17.375 1 96.69 202 ASP B C 1
ATOM 4568 O O . ASP B 1 202 ? 18.734 28.891 -17.984 1 96.69 202 ASP B O 1
ATOM 4572 N N . GLY B 1 203 ? 16.578 28.469 -17.844 1 96.38 203 GLY B N 1
ATOM 4573 C CA . GLY B 1 203 ? 16.25 29.203 -19.047 1 96.38 203 GLY B CA 1
ATOM 4574 C C . GLY B 1 203 ? 16.484 28.391 -20.312 1 96.38 203 GLY B C 1
ATOM 4575 O O . GLY B 1 203 ? 16.203 28.859 -21.422 1 96.38 203 GLY B O 1
ATOM 4576 N N . ARG B 1 204 ? 16.984 27.156 -20.312 1 96.94 204 ARG B N 1
ATOM 4577 C CA . ARG B 1 204 ? 17.297 26.344 -21.484 1 96.94 204 ARG B CA 1
ATOM 4578 C C . ARG B 1 204 ? 16.656 24.969 -21.375 1 96.94 204 ARG B C 1
ATOM 4580 O O . ARG B 1 204 ? 16.156 24.422 -22.359 1 96.94 204 ARG B O 1
ATOM 4587 N N . SER B 1 205 ? 16.547 24.422 -20.203 1 97.06 205 SER B N 1
ATOM 4588 C CA . SER B 1 205 ? 16.094 23.047 -19.984 1 97.06 205 SER B CA 1
ATOM 4589 C C . SER B 1 205 ? 14.57 23 -19.828 1 97.06 205 SER B C 1
ATOM 4591 O O . SER B 1 205 ? 13.977 23.922 -19.25 1 97.06 205 SER B O 1
ATOM 4593 N N . SER B 1 206 ? 14.008 21.953 -20.297 1 97.5 206 SER B N 1
ATOM 4594 C CA . SER B 1 206 ? 12.586 21.703 -20.078 1 97.5 206 SER B CA 1
ATOM 4595 C C . SER B 1 206 ? 12.32 21.234 -18.641 1 97.5 206 SER B C 1
ATOM 4597 O O . SER B 1 206 ? 13.25 20.875 -17.922 1 97.5 206 SER B O 1
ATOM 4599 N N . LEU B 1 207 ? 11.094 21.328 -18.266 1 96.94 207 LEU B N 1
ATOM 4600 C CA . LEU B 1 207 ? 10.711 20.844 -16.953 1 96.94 207 LEU B CA 1
ATOM 4601 C C . LEU B 1 207 ? 11.133 19.391 -16.766 1 96.94 207 LEU B C 1
ATOM 4603 O O . LEU B 1 207 ? 11.672 19.031 -15.719 1 96.94 207 LEU B O 1
ATOM 4607 N N . LYS B 1 208 ? 10.914 18.562 -17.766 1 95.56 208 LYS B N 1
ATOM 4608 C CA . LYS B 1 208 ? 11.305 17.156 -17.719 1 95.56 208 LYS B CA 1
ATOM 4609 C C . LYS B 1 208 ? 12.797 17.016 -17.453 1 95.56 208 LYS B C 1
ATOM 4611 O O . LYS B 1 208 ? 13.211 16.25 -16.578 1 95.56 208 LYS B O 1
ATOM 4616 N N . GLN B 1 209 ? 13.57 17.734 -18.188 1 94.88 209 GLN B N 1
ATOM 4617 C CA . GLN B 1 209 ? 15.023 17.672 -18.031 1 94.88 209 GLN B CA 1
ATOM 4618 C C . GLN B 1 209 ? 15.453 18.141 -16.656 1 94.88 209 GLN B C 1
ATOM 4620 O O . GLN B 1 209 ? 16.344 17.547 -16.047 1 94.88 209 GLN B O 1
ATOM 4625 N N . LEU B 1 210 ? 14.812 19.219 -16.234 1 96.38 210 LEU B N 1
ATOM 4626 C CA . LEU B 1 210 ? 15.133 19.75 -14.906 1 96.38 210 LEU B CA 1
ATOM 4627 C C . LEU B 1 210 ? 14.852 18.703 -13.828 1 96.38 210 LEU B C 1
ATOM 4629 O O . LEU B 1 210 ? 15.648 18.516 -12.906 1 96.38 210 LEU B O 1
ATOM 4633 N N . ILE B 1 211 ? 13.719 18.016 -13.891 1 94.38 211 ILE B N 1
ATOM 4634 C CA . ILE B 1 211 ? 13.352 16.969 -12.938 1 94.38 211 ILE B CA 1
ATOM 4635 C C . ILE B 1 211 ? 14.359 15.828 -13.008 1 94.38 211 ILE B C 1
ATOM 4637 O O . ILE B 1 211 ? 14.875 15.383 -11.977 1 94.38 211 ILE B O 1
ATOM 4641 N N . GLU B 1 212 ? 14.703 15.406 -14.195 1 91.44 212 GLU B N 1
ATOM 4642 C CA . GLU B 1 212 ? 15.609 14.281 -14.406 1 91.44 212 GLU B CA 1
ATOM 4643 C C . GLU B 1 212 ? 17 14.57 -13.836 1 91.44 212 GLU B C 1
ATOM 4645 O O . GLU B 1 212 ? 17.672 13.664 -13.344 1 91.44 212 GLU B O 1
ATOM 4650 N N . HIS B 1 213 ? 17.391 15.812 -13.836 1 91.69 213 HIS B N 1
ATOM 4651 C CA . HIS B 1 213 ? 18.734 16.188 -13.43 1 91.69 213 HIS B CA 1
ATOM 4652 C C . HIS B 1 213 ? 18.797 16.516 -11.945 1 91.69 213 HIS B C 1
ATOM 4654 O O . HIS B 1 213 ? 19.875 16.594 -11.359 1 91.69 213 HIS B O 1
ATOM 4660 N N . CYS B 1 214 ? 17.641 16.734 -11.406 1 91.94 214 CYS B N 1
ATOM 4661 C CA . CYS B 1 214 ? 17.594 17.047 -9.977 1 91.94 214 CYS B CA 1
ATOM 4662 C C . CYS B 1 214 ? 18.031 15.844 -9.148 1 91.94 214 CYS B C 1
ATOM 4664 O O . CYS B 1 214 ? 17.547 14.727 -9.367 1 91.94 214 CYS B O 1
ATOM 4666 N N . PRO B 1 215 ? 18.906 16.062 -8.25 1 87.19 215 PRO B N 1
ATOM 4667 C CA . PRO B 1 215 ? 19.438 14.945 -7.469 1 87.19 215 PRO B CA 1
ATOM 4668 C C . PRO B 1 215 ? 18.328 14.148 -6.77 1 87.19 215 PRO B C 1
ATOM 4670 O O . PRO B 1 215 ? 18.391 12.914 -6.727 1 87.19 215 PRO B O 1
ATOM 4673 N N . ARG B 1 216 ? 17.312 14.758 -6.254 1 87.19 216 ARG B N 1
ATOM 4674 C CA . ARG B 1 216 ? 16.266 14.055 -5.527 1 87.19 216 ARG B CA 1
ATOM 4675 C C . ARG B 1 216 ? 15.102 13.711 -6.449 1 87.19 216 ARG B C 1
ATOM 4677 O O . ARG B 1 216 ? 14.719 12.547 -6.574 1 87.19 216 ARG B O 1
ATOM 4684 N N . ALA B 1 217 ? 14.609 14.695 -7.16 1 88.56 217 ALA B N 1
ATOM 4685 C CA . ALA B 1 217 ? 13.43 14.492 -7.996 1 88.56 217 ALA B CA 1
ATOM 4686 C C . ALA B 1 217 ? 13.711 13.5 -9.117 1 88.56 217 ALA B C 1
ATOM 4688 O O . ALA B 1 217 ? 12.82 12.766 -9.547 1 88.56 217 ALA B O 1
ATOM 4689 N N . GLY B 1 218 ? 14.953 13.516 -9.508 1 86.88 218 GLY B N 1
ATOM 4690 C CA . GLY B 1 218 ? 15.328 12.57 -10.547 1 86.88 218 GLY B CA 1
ATOM 4691 C C . GLY B 1 218 ? 15.148 11.117 -10.133 1 86.88 218 GLY B C 1
ATOM 4692 O O . GLY B 1 218 ? 14.812 10.273 -10.961 1 86.88 218 GLY B O 1
ATOM 4693 N N . LYS B 1 219 ? 15.352 10.922 -8.891 1 81.38 219 LYS B N 1
ATOM 4694 C CA . LYS B 1 219 ? 15.234 9.562 -8.367 1 81.38 219 LYS B CA 1
ATOM 4695 C C . LYS B 1 219 ? 13.773 9.203 -8.102 1 81.38 219 LYS B C 1
ATOM 4697 O O . LYS B 1 219 ? 13.453 8.039 -7.859 1 81.38 219 LYS B O 1
ATOM 4702 N N . LEU B 1 220 ? 12.922 10.219 -8.172 1 81.81 220 LEU B N 1
ATOM 4703 C CA . LEU B 1 220 ? 11.5 10.031 -7.91 1 81.81 220 LEU B CA 1
ATOM 4704 C C . LEU B 1 220 ? 10.664 10.516 -9.094 1 81.81 220 LEU B C 1
ATOM 4706 O O . LEU B 1 220 ? 9.578 11.07 -8.898 1 81.81 220 LEU B O 1
ATOM 4710 N N . GLN B 1 221 ? 11.117 10.375 -10.219 1 83.5 221 GLN B N 1
ATOM 4711 C CA . GLN B 1 221 ? 10.484 10.891 -11.422 1 83.5 221 GLN B CA 1
ATOM 4712 C C . GLN B 1 221 ? 9.07 10.328 -11.586 1 83.5 221 GLN B C 1
ATOM 4714 O O . GLN B 1 221 ? 8.18 11.008 -12.094 1 83.5 221 GLN B O 1
ATOM 4719 N N . HIS B 1 222 ? 8.859 9.156 -11.125 1 76.31 222 HIS B N 1
ATOM 4720 C CA . HIS B 1 222 ? 7.574 8.484 -11.281 1 76.31 222 HIS B CA 1
ATOM 4721 C C . HIS B 1 222 ? 6.477 9.211 -10.516 1 76.31 222 HIS B C 1
ATOM 4723 O O . HIS B 1 222 ? 5.293 9.078 -10.836 1 76.31 222 HIS B O 1
ATOM 4729 N N . LEU B 1 223 ? 6.863 9.914 -9.562 1 77.5 223 LEU B N 1
ATOM 4730 C CA . LEU B 1 223 ? 5.891 10.648 -8.766 1 77.5 223 LEU B CA 1
ATOM 4731 C C . LEU B 1 223 ? 5.543 11.977 -9.422 1 77.5 223 LEU B C 1
ATOM 4733 O O . LEU B 1 223 ? 4.418 12.469 -9.289 1 77.5 223 LEU B O 1
ATOM 4737 N N . TYR B 1 224 ? 6.523 12.516 -10.102 1 86.12 224 TYR B N 1
ATOM 4738 C CA . TYR B 1 224 ? 6.379 13.914 -10.5 1 86.12 224 TYR B CA 1
ATOM 4739 C C . TYR B 1 224 ? 5.969 14.023 -11.961 1 86.12 224 TYR B C 1
ATOM 4741 O O . TYR B 1 224 ? 5.121 14.844 -12.312 1 86.12 224 TYR B O 1
ATOM 4749 N N . LEU B 1 225 ? 6.492 13.227 -12.844 1 86.38 225 LEU B N 1
ATOM 4750 C CA . LEU B 1 225 ? 6.309 13.375 -14.281 1 86.38 225 LEU B CA 1
ATOM 4751 C C . LEU B 1 225 ? 4.84 13.219 -14.664 1 86.38 225 LEU B C 1
ATOM 4753 O O . LEU B 1 225 ? 4.293 14.055 -15.391 1 86.38 225 LEU B O 1
ATOM 4757 N N . PRO B 1 226 ? 4.184 12.203 -14.094 1 77.44 226 PRO B N 1
ATOM 4758 C CA . PRO B 1 226 ? 2.787 12.039 -14.5 1 77.44 226 PRO B CA 1
ATOM 4759 C C . PRO B 1 226 ? 1.91 13.219 -14.078 1 77.44 226 PRO B C 1
ATOM 4761 O O . PRO B 1 226 ? 0.917 13.523 -14.742 1 77.44 226 PRO B O 1
ATOM 4764 N N . ARG B 1 227 ? 2.238 13.891 -13.078 1 81.19 227 ARG B N 1
ATOM 4765 C CA . ARG B 1 227 ? 1.446 14.984 -12.539 1 81.19 227 ARG B CA 1
ATOM 4766 C C . ARG B 1 227 ? 1.533 16.219 -13.438 1 81.19 227 ARG B C 1
ATOM 4768 O O . ARG B 1 227 ? 0.658 17.078 -13.398 1 81.19 227 ARG B O 1
ATOM 4775 N N . HIS B 1 228 ? 2.625 16.266 -14.188 1 87.31 228 HIS B N 1
ATOM 4776 C CA . HIS B 1 228 ? 2.867 17.453 -14.992 1 87.31 228 HIS B CA 1
ATOM 4777 C C . HIS B 1 228 ? 3.016 17.094 -16.469 1 87.31 228 HIS B C 1
ATOM 4779 O O . HIS B 1 228 ? 3.797 17.719 -17.188 1 87.31 228 HIS B O 1
ATOM 4785 N N . SER B 1 229 ? 2.369 16.094 -16.891 1 83.81 229 SER B N 1
ATOM 4786 C CA . SER B 1 229 ? 2.484 15.57 -18.25 1 83.81 229 SER B CA 1
ATOM 4787 C C . SER B 1 229 ? 2.268 16.672 -19.281 1 83.81 229 SER B C 1
ATOM 4789 O O . SER B 1 229 ? 2.91 16.688 -20.328 1 83.81 229 SER B O 1
ATOM 4791 N N . GLU B 1 230 ? 1.491 17.625 -18.969 1 86.75 230 GLU B N 1
ATOM 4792 C CA . GLU B 1 230 ? 1.139 18.672 -19.922 1 86.75 230 GLU B CA 1
ATOM 4793 C C . GLU B 1 230 ? 2.201 19.766 -19.953 1 86.75 230 GLU B C 1
ATOM 4795 O O . GLU B 1 230 ? 2.219 20.594 -20.875 1 86.75 230 GLU B O 1
ATOM 4800 N N . HIS B 1 231 ? 3.111 19.75 -19.047 1 90.56 231 HIS B N 1
ATOM 4801 C CA . HIS B 1 231 ? 4.062 20.844 -18.922 1 90.56 231 HIS B CA 1
ATOM 4802 C C . HIS B 1 231 ? 5.496 20.359 -19.078 1 90.56 231 HIS B C 1
ATOM 4804 O O . HIS B 1 231 ? 6.445 21.125 -18.922 1 90.56 231 HIS B O 1
ATOM 4810 N N . LEU B 1 232 ? 5.672 19.172 -19.391 1 92.62 232 LEU B N 1
ATOM 4811 C CA . LEU B 1 232 ? 6.992 18.547 -19.328 1 92.62 232 LEU B CA 1
ATOM 4812 C C . LEU B 1 232 ? 7.941 19.172 -20.344 1 92.62 232 LEU B C 1
ATOM 4814 O O . LEU B 1 232 ? 9.156 19.219 -20.109 1 92.62 232 LEU B O 1
ATOM 4818 N N . ASP B 1 233 ? 7.41 19.719 -21.422 1 94.69 233 ASP B N 1
ATOM 4819 C CA . ASP B 1 233 ? 8.258 20.234 -22.5 1 94.69 233 ASP B CA 1
ATOM 4820 C C . ASP B 1 233 ? 8.469 21.734 -22.344 1 94.69 233 ASP B C 1
ATOM 4822 O O . ASP B 1 233 ? 9.219 22.344 -23.109 1 94.69 233 ASP B O 1
ATOM 4826 N N . VAL B 1 234 ? 7.898 22.359 -21.375 1 95.44 234 VAL B N 1
ATOM 4827 C CA . VAL B 1 234 ? 8 23.797 -21.156 1 95.44 234 VAL B CA 1
ATOM 4828 C C . VAL B 1 234 ? 9.375 24.125 -20.578 1 95.44 234 VAL B C 1
ATOM 4830 O O . VAL B 1 234 ? 9.859 23.438 -19.672 1 95.44 234 VAL B O 1
ATOM 4833 N N . VAL B 1 235 ? 9.953 25.109 -21.125 1 97 235 VAL B N 1
ATOM 4834 C CA . VAL B 1 235 ? 11.219 25.609 -20.594 1 97 235 VAL B CA 1
ATOM 4835 C C . VAL B 1 235 ? 10.961 26.578 -19.453 1 97 235 VAL B C 1
ATOM 4837 O O . VAL B 1 235 ? 10.242 27.562 -19.609 1 97 235 VAL B O 1
ATOM 4840 N N . ILE B 1 236 ? 11.523 26.328 -18.344 1 96.31 236 ILE B N 1
ATOM 4841 C CA . ILE B 1 236 ? 11.336 27.172 -17.172 1 96.31 236 ILE B CA 1
ATOM 4842 C C . ILE B 1 236 ? 12.359 28.312 -17.188 1 96.31 236 ILE B C 1
ATOM 4844 O O . ILE B 1 236 ? 13.562 28.062 -17.281 1 96.31 236 ILE B O 1
ATOM 4848 N N . PRO B 1 237 ? 11.906 29.578 -17.062 1 96.31 237 PRO B N 1
ATOM 4849 C CA . PRO B 1 237 ? 12.82 30.734 -17.109 1 96.31 237 PRO B CA 1
ATOM 4850 C C . PRO B 1 237 ? 13.875 30.688 -16 1 96.31 237 PRO B C 1
ATOM 4852 O O . PRO B 1 237 ? 13.633 30.109 -14.93 1 96.31 237 PRO B O 1
ATOM 4855 N N . GLU B 1 238 ? 14.977 31.344 -16.281 1 96.94 238 GLU B N 1
ATOM 4856 C CA . GLU B 1 238 ? 16.094 31.359 -15.344 1 96.94 238 GLU B CA 1
ATOM 4857 C C . GLU B 1 238 ? 15.68 31.969 -14.008 1 96.94 238 GLU B C 1
ATOM 4859 O O . GLU B 1 238 ? 15.117 33.062 -13.969 1 96.94 238 GLU B O 1
ATOM 4864 N N . GLY B 1 239 ? 15.898 31.219 -12.977 1 94.31 239 GLY B N 1
ATOM 4865 C CA . GLY B 1 239 ? 15.656 31.719 -11.633 1 94.31 239 GLY B CA 1
ATOM 4866 C C . GLY B 1 239 ? 14.258 31.422 -11.125 1 94.31 239 GLY B C 1
ATOM 4867 O O . GLY B 1 239 ? 14 31.5 -9.922 1 94.31 239 GLY B O 1
ATOM 4868 N N . ASP B 1 240 ? 13.336 31.125 -12.023 1 95.38 240 ASP B N 1
ATOM 4869 C CA . ASP B 1 240 ? 11.977 30.797 -11.609 1 95.38 240 ASP B CA 1
ATOM 4870 C C . ASP B 1 240 ? 11.898 29.391 -11.023 1 95.38 240 ASP B C 1
ATOM 4872 O O . ASP B 1 240 ? 12.539 28.469 -11.516 1 95.38 240 ASP B O 1
ATOM 4876 N N . GLU B 1 241 ? 11.062 29.281 -9.969 1 96.06 241 GLU B N 1
ATOM 4877 C CA . GLU B 1 241 ? 10.859 27.969 -9.344 1 96.06 241 GLU B CA 1
ATOM 4878 C C . GLU B 1 241 ? 9.555 27.328 -9.812 1 96.06 241 GLU B C 1
ATOM 4880 O O . GLU B 1 241 ? 8.555 28.016 -10.008 1 96.06 241 GLU B O 1
ATOM 4885 N N . PHE B 1 242 ? 9.656 26.094 -10.039 1 95.06 242 PHE B N 1
ATOM 4886 C CA . PHE B 1 242 ? 8.477 25.297 -10.367 1 95.06 242 PHE B CA 1
ATOM 4887 C C . PHE B 1 242 ? 8.203 24.266 -9.289 1 95.06 242 PHE B C 1
ATOM 4889 O O . PHE B 1 242 ? 9.047 23.406 -9.016 1 95.06 242 PHE B O 1
ATOM 4896 N N . GLN B 1 243 ? 7.055 24.391 -8.703 1 94 243 GLN B N 1
ATOM 4897 C CA . GLN B 1 243 ? 6.652 23.484 -7.641 1 94 243 GLN B CA 1
ATOM 4898 C C . GLN B 1 243 ? 6.188 22.141 -8.211 1 94 243 GLN B C 1
ATOM 4900 O O . GLN B 1 243 ? 5.277 22.094 -9.039 1 94 243 GLN B O 1
ATOM 4905 N N . LEU B 1 244 ? 6.738 21.031 -7.711 1 92.62 244 LEU B N 1
ATOM 4906 C CA . LEU B 1 244 ? 6.52 19.719 -8.32 1 92.62 244 LEU B CA 1
ATOM 4907 C C . LEU B 1 244 ? 5.352 19 -7.652 1 92.62 244 LEU B C 1
ATOM 4909 O O . LEU B 1 244 ? 4.809 18.047 -8.211 1 92.62 244 LEU B O 1
ATOM 4913 N N . ALA B 1 245 ? 5.043 19.406 -6.434 1 88.62 245 ALA B N 1
ATOM 4914 C CA . ALA B 1 245 ? 3.924 18.781 -5.723 1 88.62 245 ALA B CA 1
ATOM 4915 C C . ALA B 1 245 ? 3.217 19.797 -4.828 1 88.62 245 ALA B C 1
ATOM 4917 O O . ALA B 1 245 ? 3.867 20.562 -4.113 1 88.62 245 ALA B O 1
ATOM 4918 N N . PHE B 1 246 ? 1.921 19.719 -4.816 1 84.31 246 PHE B N 1
ATOM 4919 C CA . PHE B 1 246 ? 1.121 20.609 -3.992 1 84.31 246 PHE B CA 1
ATOM 4920 C C . PHE B 1 246 ? 0.801 19.969 -2.646 1 84.31 246 PHE B C 1
ATOM 4922 O O . PHE B 1 246 ? 0.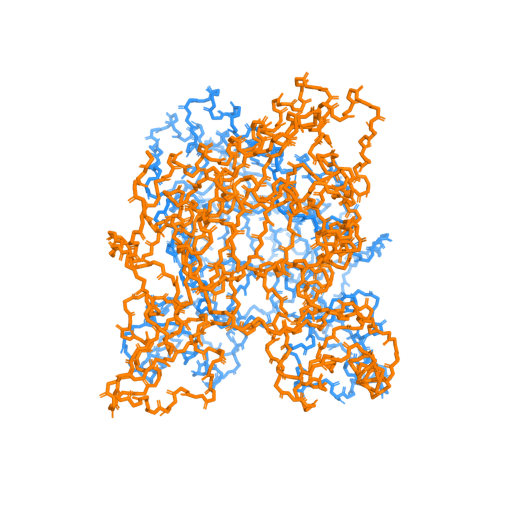884 20.625 -1.605 1 84.31 246 PHE B O 1
ATOM 4929 N N . ALA B 1 247 ? 0.508 18.656 -2.674 1 82.81 247 ALA B N 1
ATOM 4930 C CA . ALA B 1 247 ? 0.128 17.969 -1.443 1 82.81 247 ALA B CA 1
ATOM 4931 C C . ALA B 1 247 ? 1.313 17.844 -0.49 1 82.81 247 ALA B C 1
ATOM 4933 O O . ALA B 1 247 ? 2.428 17.531 -0.911 1 82.81 247 ALA B O 1
ATOM 4934 N N . GLY B 1 248 ? 1.106 18.094 0.709 1 87.38 248 GLY B N 1
ATOM 4935 C CA . GLY B 1 248 ? 2.117 18 1.751 1 87.38 248 GLY B CA 1
ATOM 4936 C C . GLY B 1 248 ? 2.271 16.594 2.307 1 87.38 248 GLY B C 1
ATOM 4937 O O . GLY B 1 248 ? 2.293 16.406 3.523 1 87.38 248 GLY B O 1
ATOM 4938 N N . SER B 1 249 ? 2.379 15.641 1.471 1 86.31 249 SER B N 1
ATOM 4939 C CA . SER B 1 249 ? 2.527 14.242 1.864 1 86.31 249 SER B CA 1
ATOM 4940 C C . SER B 1 249 ? 3.871 13.68 1.414 1 86.31 249 SER B C 1
ATOM 4942 O O . SER B 1 249 ? 4.266 13.852 0.258 1 86.31 249 SER B O 1
ATOM 4944 N N . HIS B 1 250 ? 4.473 13.031 2.297 1 86.81 250 HIS B N 1
ATOM 4945 C CA . HIS B 1 250 ? 5.777 12.453 2.008 1 86.81 250 HIS B CA 1
ATOM 4946 C C . HIS B 1 250 ? 5.688 11.414 0.888 1 86.81 250 HIS B C 1
ATOM 4948 O O . HIS B 1 250 ? 6.547 11.375 0.005 1 86.81 250 HIS B O 1
ATOM 4954 N N . SER B 1 251 ? 4.66 10.672 0.965 1 79.06 251 SER B N 1
ATOM 4955 C CA . SER B 1 251 ? 4.473 9.617 -0.02 1 79.06 251 SER B CA 1
ATOM 4956 C C . SER B 1 251 ? 4.215 10.195 -1.408 1 79.06 251 SER B C 1
ATOM 4958 O O . SER B 1 251 ? 4.336 9.484 -2.412 1 79.06 251 SER B O 1
ATOM 4960 N N . ARG B 1 252 ? 3.914 11.43 -1.44 1 79.69 252 ARG B N 1
ATOM 4961 C CA . ARG B 1 252 ? 3.631 12.078 -2.717 1 79.69 252 ARG B CA 1
ATOM 4962 C C . ARG B 1 252 ? 4.797 12.953 -3.156 1 79.69 252 ARG B C 1
ATOM 4964 O O . ARG B 1 252 ? 4.664 13.758 -4.082 1 79.69 252 ARG B O 1
ATOM 4971 N N . GLY B 1 253 ? 5.883 12.875 -2.408 1 84.94 253 GLY B N 1
ATOM 4972 C CA . GLY B 1 253 ? 7.105 13.516 -2.871 1 84.94 253 GLY B CA 1
ATOM 4973 C C . GLY B 1 253 ? 7.531 14.68 -2.004 1 84.94 253 GLY B C 1
ATOM 4974 O O . GLY B 1 253 ? 8.625 15.227 -2.178 1 84.94 253 GLY B O 1
ATOM 4975 N N . CYS B 1 254 ? 6.699 15.086 -1.112 1 91 254 CYS B N 1
ATOM 4976 C CA . CYS B 1 254 ? 7.07 16.172 -0.212 1 91 254 CYS B CA 1
ATOM 4977 C C . CYS B 1 254 ? 8.312 15.805 0.599 1 91 254 CYS B C 1
ATOM 4979 O O . CYS B 1 254 ? 8.539 14.633 0.893 1 91 254 CYS B O 1
ATOM 4981 N N . ILE B 1 255 ? 9.078 16.828 0.88 1 93.5 255 ILE B N 1
ATOM 4982 C CA . ILE B 1 255 ? 10.312 16.609 1.624 1 93.5 255 ILE B CA 1
ATOM 4983 C C . ILE B 1 255 ? 10.094 16.938 3.098 1 93.5 255 ILE B C 1
ATOM 4985 O O . ILE B 1 255 ? 9.758 18.078 3.436 1 93.5 255 ILE B O 1
ATOM 4989 N N . PHE B 1 256 ? 10.312 15.961 3.916 1 95.75 256 PHE B N 1
ATOM 4990 C CA . PHE B 1 256 ? 10.164 16.156 5.352 1 95.75 256 PHE B CA 1
ATOM 4991 C C . PHE B 1 256 ? 11.516 16.375 6.016 1 95.75 256 PHE B C 1
ATOM 4993 O O . PHE B 1 256 ? 12.492 15.703 5.68 1 95.75 256 PHE B O 1
ATOM 5000 N N . ARG B 1 257 ? 11.586 17.359 6.867 1 96.81 257 ARG B N 1
ATOM 5001 C CA . ARG B 1 257 ? 12.773 17.656 7.668 1 96.81 257 ARG B CA 1
ATOM 5002 C C . ARG B 1 257 ? 12.43 17.719 9.156 1 96.81 257 ARG B C 1
ATOM 5004 O O . ARG B 1 257 ? 11.32 18.109 9.523 1 96.81 257 ARG B O 1
ATOM 5011 N N . ASP B 1 258 ? 13.445 17.328 9.938 1 97.62 258 ASP B N 1
ATOM 5012 C CA . ASP B 1 258 ? 13.273 17.375 11.391 1 97.62 258 ASP B CA 1
ATOM 5013 C C . ASP B 1 258 ? 13.266 18.828 11.883 1 97.62 258 ASP B C 1
ATOM 5015 O O . ASP B 1 258 ? 14.266 19.531 11.766 1 97.62 258 ASP B O 1
ATOM 5019 N N . GLY B 1 259 ? 12.141 19.266 12.445 1 98.06 259 GLY B N 1
ATOM 5020 C CA . GLY B 1 259 ? 12.008 20.625 12.945 1 98.06 259 GLY B CA 1
ATOM 5021 C C . GLY B 1 259 ? 11.93 20.703 14.453 1 98.06 259 GLY B C 1
ATOM 5022 O O . GLY B 1 259 ? 11.492 21.703 15.016 1 98.06 259 GLY B O 1
ATOM 5023 N N . ASN B 1 260 ? 12.32 19.672 15.156 1 98.06 260 ASN B N 1
ATOM 5024 C CA . ASN B 1 260 ? 12.18 19.641 16.609 1 98.06 260 ASN B CA 1
ATOM 5025 C C . ASN B 1 260 ? 12.961 20.766 17.281 1 98.06 260 ASN B C 1
ATOM 5027 O O . ASN B 1 260 ? 12.625 21.172 18.391 1 98.06 260 ASN B O 1
ATOM 5031 N N . GLN B 1 261 ? 13.984 21.25 16.656 1 97 261 GLN B N 1
ATOM 5032 C CA . GLN B 1 261 ? 14.766 22.344 17.219 1 97 261 GLN B CA 1
ATOM 5033 C C . GLN B 1 261 ? 13.938 23.625 17.312 1 97 261 GLN B C 1
ATOM 5035 O O . GLN B 1 261 ? 14.32 24.578 18 1 97 261 GLN B O 1
ATOM 5040 N N . PHE B 1 262 ? 12.797 23.672 16.641 1 97.88 262 PHE B N 1
ATOM 5041 C CA . PHE B 1 262 ? 11.984 24.875 16.609 1 97.88 262 PHE B CA 1
ATOM 5042 C C . PHE B 1 262 ? 10.82 24.781 17.594 1 97.88 262 PHE B C 1
ATOM 5044 O O . PHE B 1 262 ? 9.93 25.625 17.578 1 97.88 262 PHE B O 1
ATOM 5051 N N . ILE B 1 263 ? 10.758 23.766 18.375 1 98.44 263 ILE B N 1
ATOM 5052 C CA . ILE B 1 263 ? 9.766 23.672 19.438 1 98.44 263 ILE B CA 1
ATOM 5053 C C . ILE B 1 263 ? 10.07 24.703 20.516 1 98.44 263 ILE B C 1
ATOM 5055 O O . ILE B 1 263 ? 11.188 24.766 21.016 1 98.44 263 ILE B O 1
ATOM 5059 N N . THR B 1 264 ? 9.047 25.516 20.844 1 97.75 264 THR B N 1
ATOM 5060 C CA . THR B 1 264 ? 9.219 26.516 21.891 1 97.75 264 THR B CA 1
ATOM 5061 C C . THR B 1 264 ? 8.086 26.453 22.906 1 97.75 264 THR B C 1
ATOM 5063 O O . THR B 1 264 ? 7.012 25.922 22.609 1 97.75 264 THR B O 1
ATOM 5066 N N . GLU B 1 265 ? 8.352 26.984 24.031 1 97.56 265 GLU B N 1
ATOM 5067 C CA . GLU B 1 265 ? 7.316 27.094 25.047 1 97.56 265 GLU B CA 1
ATOM 5068 C C . GLU B 1 265 ? 6.164 27.969 24.594 1 97.56 265 GLU B C 1
ATOM 5070 O O . GLU B 1 265 ? 5 27.688 24.891 1 97.56 265 GLU B O 1
ATOM 5075 N N . ALA B 1 266 ? 6.508 29 23.875 1 97.69 266 ALA B N 1
ATOM 5076 C CA . ALA B 1 266 ? 5.488 29.922 23.375 1 97.69 266 ALA B CA 1
ATOM 5077 C C . ALA B 1 266 ? 4.52 29.203 22.438 1 97.69 266 ALA B C 1
ATOM 5079 O O . ALA B 1 266 ? 3.307 29.391 22.516 1 97.69 266 ALA B O 1
ATOM 5080 N N . LEU B 1 267 ? 5.066 28.406 21.562 1 98.12 267 LEU B N 1
ATOM 5081 C CA . LEU B 1 267 ? 4.227 27.641 20.656 1 98.12 267 LEU B CA 1
ATOM 5082 C C . LEU B 1 267 ? 3.346 26.656 21.422 1 98.12 267 LEU B C 1
ATOM 5084 O O . LEU B 1 267 ? 2.148 26.547 21.156 1 98.12 267 LEU B O 1
ATOM 5088 N N . GLU B 1 268 ? 3.889 25.969 22.406 1 98.31 268 GLU B N 1
ATOM 5089 C CA . GLU B 1 268 ? 3.131 25.031 23.219 1 98.31 268 GLU B CA 1
ATOM 5090 C C . GLU B 1 268 ? 1.993 25.719 23.969 1 98.31 268 GLU B C 1
ATOM 5092 O O . GLU B 1 268 ? 0.866 25.234 24 1 98.31 268 GLU B O 1
ATOM 5097 N N . GLN B 1 269 ? 2.318 26.844 24.516 1 97.62 269 GLN B N 1
ATOM 5098 C CA . GLN B 1 269 ? 1.303 27.609 25.234 1 97.62 269 GLN B CA 1
ATOM 5099 C C . GLN B 1 269 ? 0.172 28.031 24.297 1 97.62 269 GLN B C 1
ATOM 5101 O O . GLN B 1 269 ? -1.001 27.984 24.672 1 97.62 269 GLN B O 1
ATOM 5106 N N . LYS B 1 270 ? 0.551 28.484 23.188 1 97.81 270 LYS B N 1
ATOM 5107 C CA . LYS B 1 270 ? -0.473 28.891 22.234 1 97.81 270 LYS B CA 1
ATOM 5108 C C . LYS B 1 270 ? -1.352 27.703 21.828 1 97.81 270 LYS B C 1
ATOM 5110 O O . LYS B 1 270 ? -2.574 27.828 21.734 1 97.81 270 LYS B O 1
ATOM 5115 N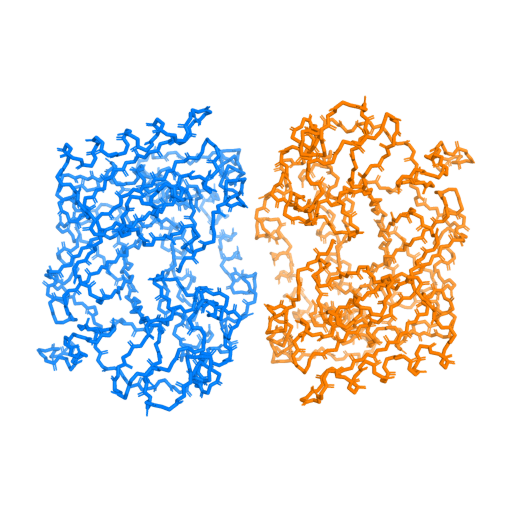 N . LEU B 1 271 ? -0.749 26.562 21.594 1 98.12 271 LEU B N 1
ATOM 5116 C CA . LEU B 1 271 ? -1.524 25.375 21.234 1 98.12 271 LEU B CA 1
ATOM 5117 C C . LEU B 1 271 ? -2.438 24.953 22.375 1 98.12 271 LEU B C 1
ATOM 5119 O O . LEU B 1 271 ? -3.549 24.469 22.141 1 98.12 271 LEU B O 1
ATOM 5123 N N . ASP B 1 272 ? -1.976 25.156 23.641 1 97.69 272 ASP B N 1
ATOM 5124 C CA . ASP B 1 272 ? -2.84 24.922 24.797 1 97.69 272 ASP B CA 1
ATOM 5125 C C . ASP B 1 272 ? -4.094 25.797 24.719 1 97.69 272 ASP B C 1
ATOM 5127 O O . ASP B 1 272 ? -5.195 25.328 25.031 1 97.69 272 ASP B O 1
ATOM 5131 N N . GLU B 1 273 ? -3.857 26.969 24.328 1 96.88 273 GLU B N 1
ATOM 5132 C CA . GLU B 1 273 ? -4.977 27.891 24.219 1 96.88 273 GLU B CA 1
ATOM 5133 C C . GLU B 1 273 ? -5.898 27.516 23.062 1 96.88 273 GLU B C 1
ATOM 5135 O O . GLU B 1 273 ? -7.117 27.438 23.234 1 96.88 273 GLU B O 1
ATOM 5140 N N . VAL B 1 274 ? -5.32 27.281 21.938 1 96.94 274 VAL B N 1
ATOM 5141 C CA . VAL B 1 274 ? -6.055 27 20.703 1 96.94 274 VAL B CA 1
ATOM 5142 C C . VAL B 1 274 ? -6.848 25.703 20.859 1 96.94 274 VAL B C 1
ATOM 5144 O O . VAL B 1 274 ? -8.008 25.625 20.453 1 96.94 274 VAL B O 1
ATOM 5147 N N . LEU B 1 275 ? -6.266 24.672 21.531 1 96.56 275 LEU B N 1
ATOM 5148 C CA . LEU B 1 275 ? -6.891 23.359 21.625 1 96.56 275 LEU B CA 1
ATOM 5149 C C . LEU B 1 275 ? -7.586 23.172 22.969 1 96.56 275 LEU B C 1
ATOM 5151 O O . LEU B 1 275 ? -8.102 22.094 23.266 1 96.56 275 LEU B O 1
ATOM 5155 N N . GLY B 1 276 ? -7.582 24.219 23.75 1 91.25 276 GLY B N 1
ATOM 5156 C CA . GLY B 1 276 ? -8.102 24.156 25.109 1 91.25 276 GLY B CA 1
ATOM 5157 C C . GLY B 1 276 ? -9.578 23.797 25.172 1 91.25 276 GLY B C 1
ATOM 5158 O O . GLY B 1 276 ? -10.023 23.125 26.094 1 91.25 276 GLY B O 1
ATOM 5159 N N . ASP B 1 277 ? -10.312 24.234 24.172 1 91.25 277 ASP B N 1
ATOM 5160 C CA . ASP B 1 277 ? -11.742 23.969 24.203 1 91.25 277 ASP B CA 1
ATOM 5161 C C . ASP B 1 277 ? -12.109 22.781 23.328 1 91.25 277 ASP B C 1
ATOM 5163 O O . ASP B 1 277 ? -13.289 22.562 23.016 1 91.25 277 ASP B O 1
ATOM 5167 N N . PHE B 1 278 ? -11.172 22.141 22.734 1 94.62 278 PHE B N 1
ATOM 5168 C CA . PHE B 1 278 ? -11.391 20.875 22.047 1 94.62 278 PHE B CA 1
ATOM 5169 C C . PHE B 1 278 ? -11.43 19.719 23.031 1 94.62 278 PHE B C 1
ATOM 5171 O O . PHE B 1 278 ? -10.523 18.875 23.047 1 94.62 278 PHE B O 1
ATOM 5178 N N . ASP B 1 279 ? -12.547 19.656 23.703 1 92 279 ASP B N 1
ATOM 5179 C CA . ASP B 1 279 ? -12.703 18.688 24.781 1 92 279 ASP B CA 1
ATOM 5180 C C . ASP B 1 279 ? -12.602 17.266 24.234 1 92 279 ASP B C 1
ATOM 5182 O O . ASP B 1 279 ? -13.32 16.891 23.312 1 92 279 ASP B O 1
ATOM 5186 N N . GLY B 1 280 ? -11.641 16.531 24.828 1 94.94 280 GLY B N 1
ATOM 5187 C CA . GLY B 1 280 ? -11.469 15.141 24.438 1 94.94 280 GLY B CA 1
ATOM 5188 C C . GLY B 1 280 ? -10.375 14.938 23.406 1 94.94 280 GLY B C 1
ATOM 5189 O O . GLY B 1 280 ? -10.188 13.828 22.891 1 94.94 280 GLY B O 1
ATOM 5190 N N . PHE B 1 281 ? -9.711 15.969 23.047 1 96.88 281 PHE B N 1
ATOM 5191 C CA . PHE B 1 281 ? -8.547 15.852 22.172 1 96.88 281 PHE B CA 1
ATOM 5192 C C . PHE B 1 281 ? -7.258 15.867 22.969 1 96.88 281 PHE B C 1
ATOM 5194 O O . PHE B 1 281 ? -6.91 16.875 23.578 1 96.88 281 PHE B O 1
ATOM 5201 N N . ASN B 1 282 ? -6.48 14.766 22.953 1 98.06 282 ASN B N 1
ATOM 5202 C CA . ASN B 1 282 ? -5.293 14.633 23.797 1 98.06 282 ASN B CA 1
ATOM 5203 C C . ASN B 1 282 ? -4.059 14.281 22.984 1 98.06 282 ASN B C 1
ATOM 5205 O O . ASN B 1 282 ? -2.932 14.414 23.453 1 98.06 282 ASN B O 1
ATOM 5209 N N . TYR B 1 283 ? -4.281 13.875 21.828 1 98 283 TYR B N 1
ATOM 5210 C CA . TYR B 1 283 ? -3.225 13.234 21.047 1 98 283 TYR B CA 1
ATOM 5211 C C . TYR B 1 283 ? -3.459 13.43 19.562 1 98 283 TYR B C 1
ATOM 5213 O O . TYR B 1 283 ? -4.449 12.938 19.016 1 98 283 TYR B O 1
ATOM 5221 N N . GLY B 1 284 ? -2.48 14.078 18.938 1 97.56 284 GLY B N 1
ATOM 5222 C CA . GLY B 1 284 ? -2.674 14.18 17.5 1 97.56 284 GLY B CA 1
ATOM 5223 C C . GLY B 1 284 ? -1.731 15.164 16.828 1 97.56 284 GLY B C 1
ATOM 5224 O O . GLY B 1 284 ? -0.945 15.836 17.516 1 97.56 284 GLY B O 1
ATOM 5225 N N . ARG B 1 285 ? -1.79 15.211 15.531 1 98.06 285 ARG B N 1
ATOM 5226 C CA . ARG B 1 285 ? -0.938 16.078 14.727 1 98.06 285 ARG B CA 1
ATOM 5227 C C . ARG B 1 285 ? -1.762 17.125 14 1 98.06 285 ARG B C 1
ATOM 5229 O O . ARG B 1 285 ? -2.762 16.812 13.352 1 98.06 285 ARG B O 1
ATOM 5236 N N . LEU B 1 286 ? -1.356 18.359 14.086 1 98.19 286 LEU B N 1
ATOM 5237 C CA . LEU B 1 286 ? -1.919 19.469 13.328 1 98.19 286 LEU B CA 1
ATOM 5238 C C . LEU B 1 286 ? -1.085 19.75 12.086 1 98.19 286 LEU B C 1
ATOM 5240 O O . LEU B 1 286 ? 0.114 20.031 12.188 1 98.19 286 LEU B O 1
ATOM 5244 N N . ASP B 1 287 ? -1.701 19.625 10.984 1 97.81 287 ASP B N 1
ATOM 5245 C CA . ASP B 1 287 ? -1.067 20.141 9.773 1 97.81 287 ASP B CA 1
ATOM 5246 C C . ASP B 1 287 ? -1.392 21.625 9.57 1 97.81 287 ASP B C 1
ATOM 5248 O O . ASP B 1 287 ? -2.561 22 9.445 1 97.81 287 ASP B O 1
ATOM 5252 N N . VAL B 1 288 ? -0.325 22.453 9.516 1 98.5 288 VAL B N 1
ATOM 5253 C CA . VAL B 1 288 ? -0.556 23.891 9.523 1 98.5 288 VAL B CA 1
ATOM 5254 C C . VAL B 1 288 ? 0.245 24.547 8.398 1 98.5 288 VAL B C 1
ATOM 5256 O O . VAL B 1 288 ? 1.292 24.047 7.996 1 98.5 288 VAL B O 1
ATOM 5259 N N . LYS B 1 289 ? -0.261 25.547 7.906 1 98.44 289 LYS B N 1
ATOM 5260 C CA . LYS B 1 289 ? 0.5 26.547 7.156 1 98.44 289 LYS B CA 1
ATOM 5261 C C . LYS B 1 289 ? 0.792 27.781 8.016 1 98.44 289 LYS B C 1
ATOM 5263 O O . LYS B 1 289 ? -0.004 28.141 8.883 1 98.44 289 LYS B O 1
ATOM 5268 N N . PHE B 1 290 ? 1.951 28.391 7.758 1 98.38 290 PHE B N 1
ATOM 5269 C CA . PHE B 1 290 ? 2.324 29.5 8.633 1 98.38 290 PHE B CA 1
ATOM 5270 C C . PHE B 1 290 ? 3.104 30.547 7.859 1 98.38 290 PHE B C 1
ATOM 5272 O O . PHE B 1 290 ? 3.635 30.281 6.781 1 98.38 290 PHE B O 1
ATOM 5279 N N . LYS B 1 291 ? 3.141 31.719 8.391 1 97.75 291 LYS B N 1
ATOM 5280 C CA . LYS B 1 291 ? 3.754 32.875 7.734 1 97.75 291 LYS B CA 1
ATOM 5281 C C . LYS B 1 291 ? 5.262 32.688 7.602 1 97.75 291 LYS B C 1
ATOM 5283 O O . LYS B 1 291 ? 5.812 32.781 6.5 1 97.75 291 LYS B O 1
ATOM 5288 N N . ASP B 1 292 ? 5.887 32.438 8.688 1 97.19 292 ASP B N 1
ATOM 5289 C CA . ASP B 1 292 ? 7.312 32.125 8.742 1 97.19 292 ASP B CA 1
ATOM 5290 C C . ASP B 1 292 ? 7.672 31.438 10.055 1 97.19 292 ASP B C 1
ATOM 5292 O O . ASP B 1 292 ? 6.879 31.438 11 1 97.19 292 ASP B O 1
ATOM 5296 N N . ILE B 1 293 ? 8.859 30.891 10.094 1 98 293 ILE B N 1
ATOM 5297 C CA . ILE B 1 293 ? 9.242 30.016 11.195 1 98 293 ILE B CA 1
ATOM 5298 C C . ILE B 1 293 ? 9.344 30.812 12.484 1 98 293 ILE B C 1
ATOM 5300 O O . ILE B 1 293 ? 9.047 30.297 13.57 1 98 293 ILE B O 1
ATOM 5304 N N . ASN B 1 294 ? 9.719 32.062 12.398 1 97.19 294 ASN B N 1
ATOM 5305 C CA . ASN B 1 294 ? 9.805 32.875 13.594 1 97.19 294 ASN B CA 1
ATOM 5306 C C . ASN B 1 294 ? 8.43 33.125 14.211 1 97.19 294 ASN B C 1
ATOM 5308 O O . ASN B 1 294 ? 8.258 33.031 15.422 1 97.19 294 ASN B O 1
ATOM 5312 N N . ALA B 1 295 ? 7.523 33.469 13.359 1 97.5 295 ALA B N 1
ATOM 5313 C CA . ALA B 1 295 ? 6.156 33.688 13.828 1 97.5 295 ALA B CA 1
ATOM 5314 C C . ALA B 1 295 ? 5.578 32.406 14.414 1 97.5 295 ALA B C 1
ATOM 5316 O O . ALA B 1 295 ? 4.926 32.438 15.461 1 97.5 295 ALA B O 1
ATOM 5317 N N . LEU B 1 296 ? 5.812 31.281 13.828 1 98.12 296 LEU B N 1
ATOM 5318 C CA . LEU B 1 296 ? 5.309 30 14.328 1 98.12 296 LEU B CA 1
ATOM 5319 C C . LEU B 1 296 ? 5.871 29.703 15.711 1 98.12 296 LEU B C 1
ATOM 5321 O O . LEU B 1 296 ? 5.133 29.281 16.609 1 98.12 296 LEU B O 1
ATOM 5325 N N . MET B 1 297 ? 7.125 29.938 15.891 1 98 297 MET B N 1
ATOM 5326 C CA . MET B 1 297 ? 7.789 29.672 17.156 1 98 297 MET B CA 1
ATOM 5327 C C . MET B 1 297 ? 7.16 30.5 18.281 1 98 297 MET B C 1
ATOM 5329 O O . MET B 1 297 ? 7.195 30.094 19.453 1 98 297 MET B O 1
ATOM 5333 N N . ARG B 1 298 ? 6.547 31.594 17.891 1 97.06 298 ARG B N 1
ATOM 5334 C CA . ARG B 1 298 ? 5.887 32.438 18.859 1 97.06 298 ARG B CA 1
ATOM 5335 C C . ARG B 1 298 ? 4.41 32.094 19 1 97.06 298 ARG B C 1
ATOM 5337 O O . ARG B 1 298 ? 3.666 32.781 19.703 1 97.06 298 ARG B O 1
ATOM 5344 N N . GLY B 1 299 ? 4.027 31.125 18.234 1 97.5 299 GLY B N 1
ATOM 5345 C CA . GLY B 1 299 ? 2.633 30.719 18.266 1 97.5 299 GLY B CA 1
ATOM 5346 C C . GLY B 1 299 ? 1.713 31.672 17.531 1 97.5 299 GLY B C 1
ATOM 5347 O O . GLY B 1 299 ? 0.568 31.875 17.953 1 97.5 299 GLY B O 1
ATOM 5348 N N . GLU B 1 300 ? 2.324 32.312 16.531 1 97.31 300 GLU B N 1
ATOM 5349 C CA . GLU B 1 300 ? 1.562 33.312 15.805 1 97.31 300 GLU B CA 1
ATOM 5350 C C . GLU B 1 300 ? 1.463 33 14.32 1 97.31 300 GLU B C 1
ATOM 5352 O O . GLU B 1 300 ? 2.312 32.281 13.781 1 97.31 300 GLU B O 1
ATOM 5357 N N . ALA B 1 301 ? 0.397 33.438 13.695 1 97.25 301 ALA B N 1
ATOM 5358 C CA . ALA B 1 301 ? 0.238 33.562 12.25 1 97.25 301 ALA B CA 1
ATOM 5359 C C . ALA B 1 301 ? 0.336 32.188 11.586 1 97.25 301 ALA B C 1
ATOM 5361 O O . ALA B 1 301 ? 1.155 31.969 10.688 1 97.25 301 ALA B O 1
ATOM 5362 N N . PHE B 1 302 ? -0.448 31.281 12.008 1 98.06 302 PHE B N 1
ATOM 5363 C CA . PHE B 1 302 ? -0.562 29.984 11.344 1 98.06 302 PHE B CA 1
ATOM 5364 C C . PHE B 1 302 ? -2.025 29.609 11.141 1 98.06 302 PHE B C 1
ATOM 5366 O O . PHE B 1 302 ? -2.908 30.156 11.812 1 98.06 302 PHE B O 1
ATOM 5373 N N . ASP B 1 303 ? -2.285 28.781 10.148 1 98.06 303 ASP B N 1
ATOM 5374 C CA . ASP B 1 303 ? -3.594 28.234 9.805 1 98.06 303 ASP B CA 1
ATOM 5375 C C . ASP B 1 303 ? -3.611 26.703 9.961 1 98.06 303 ASP B C 1
ATOM 5377 O O . ASP B 1 303 ? -2.701 26.016 9.5 1 98.06 303 ASP B O 1
ATOM 5381 N N . ILE B 1 304 ? -4.613 26.219 10.617 1 98.12 304 ILE B N 1
ATOM 5382 C CA . ILE B 1 304 ? -4.77 24.766 10.703 1 98.12 304 ILE B CA 1
ATOM 5383 C C . ILE B 1 304 ? -5.477 24.25 9.453 1 98.12 304 ILE B C 1
ATOM 5385 O O . ILE B 1 304 ? -6.582 24.688 9.125 1 98.12 304 ILE B O 1
ATOM 5389 N N . LEU B 1 305 ? -4.82 23.344 8.781 1 97.25 305 LEU B N 1
ATOM 5390 C CA . LEU B 1 305 ? -5.363 22.719 7.586 1 97.25 305 LEU B CA 1
ATOM 5391 C C . LEU B 1 305 ? -6.133 21.453 7.934 1 97.25 305 LEU B C 1
ATOM 5393 O O . LEU B 1 305 ? -7.176 21.172 7.34 1 97.25 305 LEU B O 1
ATOM 5397 N N . GLU B 1 306 ? -5.535 20.734 8.812 1 96.69 306 GLU B N 1
ATOM 5398 C CA . GLU B 1 306 ? -6.051 19.422 9.18 1 96.69 306 GLU B CA 1
ATOM 5399 C C . GLU B 1 306 ? -5.621 19.031 10.594 1 96.69 306 GLU B C 1
ATOM 5401 O O . GLU B 1 306 ? -4.57 19.469 11.07 1 96.69 306 GLU B O 1
ATOM 5406 N N . ILE B 1 307 ? -6.461 18.375 11.266 1 96.5 307 ILE B N 1
ATOM 5407 C CA . ILE B 1 307 ? -6.16 17.75 12.555 1 96.5 307 ILE B CA 1
ATOM 5408 C C . ILE B 1 307 ? -6.277 16.234 12.438 1 96.5 307 ILE B C 1
ATOM 5410 O O . ILE B 1 307 ? -7.32 15.711 12.031 1 96.5 307 ILE B O 1
ATOM 5414 N N . ASN B 1 308 ? -5.191 15.562 12.773 1 95.88 308 ASN B N 1
ATOM 5415 C CA . ASN B 1 308 ? -5.152 14.109 12.727 1 95.88 308 ASN B CA 1
ATOM 5416 C C . ASN B 1 308 ? -5.059 13.508 14.133 1 95.88 308 ASN B C 1
ATOM 5418 O O . ASN B 1 308 ? -4.34 14.031 14.984 1 95.88 308 ASN B O 1
ATOM 5422 N N . GLY B 1 309 ? -5.762 12.461 14.336 1 96 309 GLY B N 1
ATOM 5423 C CA . GLY B 1 309 ? -5.828 11.844 15.656 1 96 309 GLY B CA 1
ATOM 5424 C C . GLY B 1 309 ? -4.777 10.773 15.867 1 96 309 GLY B C 1
ATOM 5425 O O . GLY B 1 309 ? -3.588 11.008 15.641 1 96 309 GLY B O 1
ATOM 5426 N N . ALA B 1 310 ? -5.203 9.648 16.312 1 95.62 310 ALA B N 1
ATOM 5427 C CA . ALA B 1 310 ? -4.336 8.602 16.859 1 95.62 310 ALA B CA 1
ATOM 5428 C C . ALA B 1 310 ? -3.498 7.961 15.75 1 95.62 310 ALA B C 1
ATOM 5430 O O . ALA B 1 310 ? -2.439 7.387 16.016 1 95.62 310 ALA B O 1
ATOM 5431 N N . SER B 1 311 ? -3.91 7.984 14.57 1 91.38 311 SER B N 1
ATOM 5432 C CA . SER B 1 311 ? -3.176 7.332 13.492 1 91.38 311 SER B CA 1
ATOM 5433 C C . SER B 1 311 ? -2.043 8.219 12.984 1 91.38 311 SER B C 1
ATOM 5435 O O . SER B 1 311 ? -1.221 7.773 12.18 1 91.38 311 SER B O 1
ATOM 5437 N N . SER B 1 312 ? -1.98 9.406 13.445 1 94.06 312 SER B N 1
ATOM 5438 C CA . SER B 1 312 ? -0.933 10.305 12.977 1 94.06 312 SER B CA 1
ATOM 5439 C C . SER B 1 312 ? 0.441 9.859 13.461 1 94.06 312 SER B C 1
ATOM 5441 O O . SER B 1 312 ? 0.552 9.188 14.484 1 94.06 312 SER B O 1
ATOM 5443 N N . GLU B 1 313 ? 1.446 10.234 12.664 1 94 313 GLU B N 1
ATOM 5444 C CA . GLU B 1 313 ? 2.83 9.883 12.969 1 94 313 GLU B CA 1
ATOM 5445 C C . GLU B 1 313 ? 3.66 11.133 13.266 1 94 313 GLU B C 1
ATOM 5447 O O . GLU B 1 313 ? 3.432 12.188 12.68 1 94 313 GLU B O 1
ATOM 5452 N N . ALA B 1 314 ? 4.543 11 14.297 1 97.44 314 ALA B N 1
ATOM 5453 C CA . ALA B 1 314 ? 5.625 11.969 14.391 1 97.44 314 ALA B CA 1
ATOM 5454 C C . ALA B 1 314 ? 6.523 11.914 13.164 1 97.44 314 ALA B C 1
ATOM 5456 O O . ALA B 1 314 ? 7.562 11.25 13.172 1 97.44 314 ALA B O 1
ATOM 5457 N N . ALA B 1 315 ? 6.246 12.688 12.203 1 95.88 315 ALA B N 1
ATOM 5458 C CA . ALA B 1 315 ? 6.73 12.477 10.836 1 95.88 315 ALA B CA 1
ATOM 5459 C C . ALA B 1 315 ? 8.133 13.055 10.656 1 95.88 315 ALA B C 1
ATOM 5461 O O . ALA B 1 315 ? 8.766 12.844 9.625 1 95.88 315 ALA B O 1
ATOM 5462 N N . HIS B 1 316 ? 8.664 13.742 11.719 1 97.38 316 HIS B N 1
ATOM 5463 C CA . HIS B 1 316 ? 10.031 14.242 11.609 1 97.38 316 HIS B CA 1
ATOM 5464 C C . HIS B 1 316 ? 11.016 13.094 11.375 1 97.38 316 HIS B C 1
ATOM 5466 O O . HIS B 1 316 ? 12.133 13.32 10.906 1 97.38 316 HIS B O 1
ATOM 5472 N N . ILE B 1 317 ? 10.633 11.906 11.648 1 95.56 317 ILE B N 1
ATOM 5473 C CA . ILE B 1 317 ? 11.492 10.727 11.547 1 95.56 317 ILE B CA 1
ATOM 5474 C C . ILE B 1 317 ? 11.781 10.43 10.07 1 95.56 317 ILE B C 1
ATOM 5476 O O . ILE B 1 317 ? 12.68 9.641 9.758 1 95.56 317 ILE B O 1
ATOM 5480 N N . TRP B 1 318 ? 11.062 11.023 9.211 1 93.06 318 TRP B N 1
ATOM 5481 C CA . TRP B 1 318 ? 11.242 10.75 7.785 1 93.06 318 TRP B CA 1
ATOM 5482 C C . TRP B 1 318 ? 12.219 11.742 7.16 1 93.06 318 TRP B C 1
ATOM 5484 O O . TRP B 1 318 ? 12.375 11.773 5.934 1 93.06 318 TRP B O 1
ATOM 5494 N N . ASP B 1 319 ? 12.781 12.531 7.984 1 95.19 319 ASP B N 1
ATOM 5495 C CA . ASP B 1 319 ? 13.969 13.25 7.52 1 95.19 319 ASP B CA 1
ATOM 5496 C C . ASP B 1 319 ? 15.016 12.289 6.98 1 95.19 319 ASP B C 1
ATOM 5498 O O . ASP B 1 319 ? 15.25 11.227 7.562 1 95.19 319 ASP B O 1
ATOM 5502 N N . SER B 1 320 ? 15.648 12.688 5.914 1 92.31 320 SER B N 1
ATOM 5503 C CA . SER B 1 320 ? 16.547 11.766 5.223 1 92.31 320 SER B CA 1
ATOM 5504 C C . SER B 1 320 ? 17.734 11.398 6.098 1 92.31 320 SER B C 1
ATOM 5506 O O . SER B 1 320 ? 18.344 10.344 5.918 1 92.31 320 SER B O 1
ATOM 5508 N N . ASP B 1 321 ? 18.062 12.258 7.102 1 93.5 321 ASP B N 1
ATOM 5509 C CA . ASP B 1 321 ? 19.234 12.023 7.938 1 93.5 321 ASP B CA 1
ATOM 5510 C C . ASP B 1 321 ? 18.859 11.266 9.211 1 93.5 321 ASP B C 1
ATOM 5512 O O . ASP B 1 321 ? 19.734 10.922 10.016 1 93.5 321 ASP B O 1
ATOM 5516 N N . THR B 1 322 ? 17.625 10.961 9.383 1 94.19 322 THR B N 1
ATOM 5517 C CA . THR B 1 322 ? 17.203 10.297 10.609 1 94.19 322 THR B CA 1
ATOM 5518 C C . THR B 1 322 ? 17.734 8.867 10.672 1 94.19 322 THR B C 1
ATOM 5520 O O . THR B 1 322 ? 17.719 8.156 9.664 1 94.19 322 THR B O 1
ATOM 5523 N N . SER B 1 323 ? 18.219 8.469 11.75 1 92.81 323 SER B N 1
ATOM 5524 C CA . SER B 1 323 ? 18.719 7.113 11.938 1 92.81 323 SER B CA 1
ATOM 5525 C C . SER B 1 323 ? 17.578 6.133 12.195 1 92.81 323 SER B C 1
ATOM 5527 O O . SER B 1 323 ? 16.5 6.531 12.625 1 92.81 323 SER B O 1
ATOM 5529 N N . LEU B 1 324 ? 17.906 4.867 11.969 1 89.81 324 LEU B N 1
ATOM 5530 C CA . LEU B 1 324 ? 16.922 3.82 12.203 1 89.81 324 LEU B CA 1
ATOM 5531 C C . LEU B 1 324 ? 16.547 3.732 13.68 1 89.81 324 LEU B C 1
ATOM 5533 O O . LEU B 1 324 ? 15.383 3.543 14.023 1 89.81 324 LEU B O 1
ATOM 5537 N N . SER B 1 325 ? 17.516 3.867 14.523 1 93.69 325 SER B N 1
ATOM 5538 C CA . SER B 1 325 ? 17.281 3.814 15.961 1 93.69 325 SER B CA 1
ATOM 5539 C C . SER B 1 325 ? 16.328 4.93 16.406 1 93.69 325 SER B C 1
ATOM 5541 O O . SER B 1 325 ? 15.461 4.715 17.25 1 93.69 325 SER B O 1
ATOM 5543 N N . HIS B 1 326 ? 16.5 6.086 15.797 1 95.69 326 HIS B N 1
ATOM 5544 C CA . HIS B 1 326 ? 15.641 7.215 16.141 1 95.69 326 HIS B CA 1
ATOM 5545 C C . HIS B 1 326 ? 14.219 7 15.625 1 95.69 326 HIS B C 1
ATOM 5547 O O . HIS B 1 326 ? 13.25 7.375 16.297 1 95.69 326 HIS B O 1
ATOM 5553 N N . ILE B 1 327 ? 14.109 6.379 14.469 1 95.06 327 ILE B N 1
ATOM 5554 C CA . ILE B 1 327 ? 12.797 6.039 13.938 1 95.06 327 ILE B CA 1
ATOM 5555 C C . ILE B 1 327 ? 12.07 5.109 14.906 1 95.06 327 ILE B C 1
ATOM 5557 O O . ILE B 1 327 ? 10.953 5.402 15.344 1 95.06 327 ILE B O 1
ATOM 5561 N N . PHE B 1 328 ? 12.75 4.082 15.367 1 94.38 328 PHE B N 1
ATOM 5562 C CA . PHE B 1 328 ? 12.141 3.092 16.25 1 94.38 328 PHE B CA 1
ATOM 5563 C C . PHE B 1 328 ? 11.805 3.703 17.594 1 94.38 328 PHE B C 1
ATOM 5565 O O . PHE B 1 328 ? 10.695 3.527 18.109 1 94.38 328 PHE B O 1
ATOM 5572 N N . SER B 1 329 ? 12.703 4.434 18.125 1 97.25 329 SER B N 1
ATOM 5573 C CA . SER B 1 329 ? 12.492 5 19.453 1 97.25 329 SER B CA 1
ATOM 5574 C C . SER B 1 329 ? 11.32 5.98 19.453 1 97.25 329 SER B C 1
ATOM 5576 O O . SER B 1 329 ? 10.508 5.988 20.375 1 97.25 329 SER B O 1
ATOM 5578 N N . THR B 1 330 ? 11.25 6.746 18.406 1 97.62 330 THR B N 1
ATOM 5579 C CA . THR B 1 330 ? 10.18 7.73 18.297 1 97.62 330 THR B CA 1
ATOM 5580 C C . THR B 1 330 ? 8.828 7.043 18.156 1 97.62 330 THR B C 1
ATOM 5582 O O . THR B 1 330 ? 7.871 7.395 18.859 1 97.62 330 THR B O 1
ATOM 5585 N N . LEU B 1 331 ? 8.766 6.035 17.344 1 96.38 331 LEU B N 1
ATOM 5586 C CA . LEU B 1 331 ? 7.516 5.316 17.125 1 96.38 331 LEU B CA 1
ATOM 5587 C C . LEU B 1 331 ? 7.086 4.594 18.406 1 96.38 331 LEU B C 1
ATOM 5589 O O . LEU B 1 331 ? 5.914 4.629 18.781 1 96.38 331 LEU B O 1
ATOM 5593 N N . LEU B 1 332 ? 7.996 3.951 19.047 1 97.38 332 LEU B N 1
ATOM 5594 C CA . LEU B 1 332 ? 7.691 3.254 20.297 1 97.38 332 LEU B CA 1
ATOM 5595 C C . LEU B 1 332 ? 7.176 4.227 21.359 1 97.38 332 LEU B C 1
ATOM 5597 O O . LEU B 1 332 ? 6.18 3.947 22.031 1 97.38 332 LEU B O 1
ATOM 5601 N N . LYS B 1 333 ? 7.863 5.332 21.453 1 97.62 333 LYS B N 1
ATOM 5602 C CA . LYS B 1 333 ? 7.426 6.348 22.406 1 97.62 333 LYS B CA 1
ATOM 5603 C C . LYS B 1 333 ? 6.016 6.832 22.094 1 97.62 333 LYS B C 1
ATOM 5605 O O . LYS B 1 333 ? 5.18 6.965 22.984 1 97.62 333 LYS B O 1
ATOM 5610 N N . GLN B 1 334 ? 5.801 7.094 20.906 1 97 334 GLN B N 1
ATOM 5611 C CA . GLN B 1 334 ? 4.496 7.586 20.469 1 97 334 GLN B CA 1
ATOM 5612 C C . GLN B 1 334 ? 3.387 6.609 20.844 1 97 334 GLN B C 1
ATOM 5614 O O . GLN B 1 334 ? 2.357 7.016 21.391 1 97 334 GLN B O 1
ATOM 5619 N N . TYR B 1 335 ? 3.604 5.387 20.625 1 96.31 335 TYR B N 1
ATOM 5620 C CA . TYR B 1 335 ? 2.551 4.406 20.891 1 96.31 335 TYR B CA 1
ATOM 5621 C C . TYR B 1 335 ? 2.428 4.117 22.375 1 96.31 335 TYR B C 1
ATOM 5623 O O . TYR B 1 335 ? 1.338 3.814 22.875 1 96.31 335 TYR B O 1
ATOM 5631 N N . ARG B 1 336 ? 3.484 4.234 23.094 1 97.19 336 ARG B N 1
ATOM 5632 C CA . ARG B 1 336 ? 3.381 4.156 24.547 1 97.19 336 ARG B CA 1
ATOM 5633 C C . ARG B 1 336 ? 2.498 5.27 25.094 1 97.19 336 ARG B C 1
ATOM 5635 O O . ARG B 1 336 ? 1.663 5.031 25.969 1 97.19 336 ARG B O 1
ATOM 5642 N N . LEU B 1 337 ? 2.711 6.418 24.547 1 97.5 337 LEU B N 1
ATOM 5643 C CA . LEU B 1 337 ? 1.897 7.559 24.969 1 97.5 337 LEU B CA 1
ATOM 5644 C C . LEU B 1 337 ? 0.424 7.312 24.656 1 97.5 337 LEU B C 1
ATOM 5646 O O . LEU B 1 337 ? -0.446 7.629 25.469 1 97.5 337 LEU B O 1
ATOM 5650 N N . LEU B 1 338 ? 0.209 6.758 23.531 1 97.19 338 LEU B N 1
ATOM 5651 C CA . LEU B 1 338 ? -1.156 6.461 23.109 1 97.19 338 LEU B CA 1
ATOM 5652 C C . LEU B 1 338 ? -1.833 5.516 24.094 1 97.19 338 LEU B C 1
ATOM 5654 O O . LEU B 1 338 ? -2.969 5.754 24.516 1 97.19 338 LEU B O 1
ATOM 5658 N N . TYR B 1 339 ? -1.151 4.457 24.547 1 97.5 339 TYR B N 1
ATOM 5659 C CA . TYR B 1 339 ? -1.681 3.506 25.516 1 97.5 339 TYR B CA 1
ATOM 5660 C C . TYR B 1 339 ? -1.862 4.16 26.875 1 97.5 339 TYR B C 1
ATOM 5662 O O . TYR B 1 339 ? -2.852 3.9 27.578 1 97.5 339 TYR B O 1
ATOM 5670 N N . GLN B 1 340 ? -0.902 4.957 27.203 1 97.62 340 GLN B N 1
ATOM 5671 C CA . GLN B 1 340 ? -0.968 5.652 28.484 1 97.62 340 GLN B CA 1
ATOM 5672 C C . GLN B 1 340 ? -2.203 6.547 28.562 1 97.62 340 GLN B C 1
ATOM 5674 O O . GLN B 1 340 ? -2.945 6.504 29.547 1 97.62 340 GLN B O 1
ATOM 5679 N N . ILE B 1 341 ? -2.441 7.309 27.594 1 98.31 341 ILE B N 1
ATOM 5680 C CA . ILE B 1 341 ? -3.576 8.227 27.547 1 98.31 341 ILE B CA 1
ATOM 5681 C C . ILE B 1 341 ? -4.883 7.43 27.531 1 98.31 341 ILE B C 1
ATOM 5683 O O . ILE B 1 341 ? -5.812 7.746 28.266 1 98.31 341 ILE B O 1
ATOM 5687 N N . GLY B 1 342 ? -4.922 6.391 26.672 1 98.25 342 GLY B N 1
ATOM 5688 C CA . GLY B 1 342 ? -6.094 5.535 26.641 1 98.25 342 GLY B CA 1
ATOM 5689 C C . GLY B 1 342 ? -6.418 4.918 27.984 1 98.25 342 GLY B C 1
ATOM 5690 O O . GLY B 1 342 ? -7.582 4.848 28.375 1 98.25 342 GLY B O 1
ATOM 5691 N N . SER B 1 343 ? -5.395 4.512 28.688 1 97.94 343 SER B N 1
ATOM 5692 C CA . SER B 1 343 ? -5.57 3.916 30 1 97.94 343 SER B CA 1
ATOM 5693 C C . SER B 1 343 ? -6.16 4.922 30.984 1 97.94 343 SER B C 1
ATOM 5695 O O . SER B 1 343 ? -7.051 4.582 31.766 1 97.94 343 SER B O 1
ATOM 5697 N N . LYS B 1 344 ? -5.676 6.102 30.969 1 97.69 344 LYS B N 1
ATOM 5698 C CA . LYS B 1 344 ? -6.191 7.145 31.859 1 97.69 344 LYS B CA 1
ATOM 5699 C C . LYS B 1 344 ? -7.652 7.457 31.547 1 97.69 344 LYS B C 1
ATOM 5701 O O . LYS B 1 344 ? -8.461 7.652 32.469 1 97.69 344 LYS B O 1
ATOM 5706 N N . HIS B 1 345 ? -7.98 7.484 30.297 1 98 345 HIS B N 1
ATOM 5707 C CA . HIS B 1 345 ? -9.367 7.723 29.922 1 98 345 HIS B CA 1
ATOM 5708 C C . HIS B 1 345 ? -10.266 6.57 30.359 1 98 345 HIS B C 1
ATOM 5710 O O . HIS B 1 345 ? -11.406 6.793 30.766 1 98 345 HIS B O 1
ATOM 5716 N N . LYS B 1 346 ? -9.742 5.398 30.234 1 97.25 346 LYS B N 1
ATOM 5717 C CA . LYS B 1 346 ? -10.508 4.254 30.719 1 97.25 346 LYS B CA 1
ATOM 5718 C C . LYS B 1 346 ? -10.789 4.375 32.219 1 97.25 346 LYS B C 1
ATOM 5720 O O . LYS B 1 346 ? -11.898 4.109 32.656 1 97.25 346 LYS B O 1
ATOM 5725 N N . GLN B 1 347 ? -9.82 4.793 32.938 1 96.44 347 GLN B N 1
ATOM 5726 C CA . GLN B 1 347 ? -9.977 4.996 34.375 1 96.44 347 GLN B CA 1
ATOM 5727 C C . GLN B 1 347 ? -11.008 6.082 34.688 1 96.44 347 GLN B C 1
ATOM 5729 O O . GLN B 1 347 ? -11.664 6.055 35.719 1 96.44 347 GLN B O 1
ATOM 5734 N N . GLN B 1 348 ? -11.211 6.945 33.75 1 96.12 348 GLN B N 1
ATOM 5735 C CA . GLN B 1 348 ? -12.18 8.023 33.906 1 96.12 348 GLN B CA 1
ATOM 5736 C C . GLN B 1 348 ? -13.57 7.582 33.438 1 96.12 348 GLN B C 1
ATOM 5738 O O . GLN B 1 348 ? -14.516 8.367 33.469 1 96.12 348 GLN B O 1
ATOM 5743 N N . GLY B 1 349 ? -13.633 6.363 32.875 1 95.75 349 GLY B N 1
ATOM 5744 C CA . GLY B 1 349 ? -14.953 5.812 32.594 1 95.75 349 GLY B CA 1
ATOM 5745 C C . GLY B 1 349 ? -15.234 5.621 31.125 1 95.75 349 GLY B C 1
ATOM 5746 O O . GLY B 1 349 ? -16.297 5.129 30.75 1 95.75 349 GLY B O 1
ATOM 5747 N N . HIS B 1 350 ? -14.336 5.98 30.281 1 96.19 350 HIS B N 1
ATOM 5748 C CA . HIS B 1 350 ? -14.539 5.766 28.844 1 96.19 350 HIS B CA 1
ATOM 5749 C C . HIS B 1 350 ? -14.469 4.285 28.5 1 96.19 350 HIS B C 1
ATOM 5751 O O . HIS B 1 350 ? -13.641 3.551 29.047 1 96.19 350 HIS B O 1
ATOM 5757 N N . GLN B 1 351 ? -15.305 3.855 27.594 1 95.88 351 GLN B N 1
ATOM 5758 C CA . GLN B 1 351 ? -15.352 2.457 27.188 1 95.88 351 GLN B CA 1
ATOM 5759 C C . GLN B 1 351 ? -14.633 2.246 25.859 1 95.88 351 GLN B C 1
ATOM 5761 O O . GLN B 1 351 ? -14.742 3.07 24.953 1 95.88 351 GLN B O 1
ATOM 5766 N N . THR B 1 352 ? -13.938 1.161 25.75 1 95.75 352 THR B N 1
ATOM 5767 C CA . THR B 1 352 ? -13.234 0.833 24.516 1 95.75 352 THR B CA 1
ATOM 5768 C C . THR B 1 352 ? -14.18 0.191 23.5 1 95.75 352 THR B C 1
ATOM 5770 O O . THR B 1 352 ? -15.094 -0.538 23.875 1 95.75 352 THR B O 1
ATOM 5773 N N . PRO B 1 353 ? -14.008 0.521 22.25 1 94.19 353 PRO B N 1
ATOM 5774 C CA . PRO B 1 353 ? -14.875 -0.046 21.219 1 94.19 353 PRO B CA 1
ATOM 5775 C C . PRO B 1 353 ? -14.602 -1.527 20.969 1 94.19 353 PRO B C 1
ATOM 5777 O O . PRO B 1 353 ? -13.617 -2.072 21.469 1 94.19 353 PRO B O 1
ATOM 5780 N N . SER B 1 354 ? -15.539 -2.115 20.203 1 90.31 354 SER B N 1
ATOM 5781 C CA . SER B 1 354 ? -15.406 -3.523 19.844 1 90.31 354 SER B CA 1
ATOM 5782 C C . SER B 1 354 ? -14.523 -3.703 18.609 1 90.31 354 SER B C 1
ATOM 5784 O O . SER B 1 354 ? -14.289 -2.748 17.875 1 90.31 354 SER B O 1
ATOM 5786 N N . LEU B 1 355 ? -14.039 -4.906 18.469 1 84.88 355 LEU B N 1
ATOM 5787 C CA . LEU B 1 355 ? -13.281 -5.254 17.266 1 84.88 355 LEU B CA 1
ATOM 5788 C C . LEU B 1 355 ? -14.133 -5.078 16.016 1 84.88 355 LEU B C 1
ATOM 5790 O O . LEU B 1 355 ? -13.633 -4.633 14.977 1 84.88 355 LEU B O 1
ATOM 5794 N N . GLY B 1 356 ? -15.367 -5.402 16.094 1 83.75 356 GLY B N 1
ATOM 5795 C CA . GLY B 1 356 ? -16.281 -5.219 14.984 1 83.75 356 GLY B CA 1
ATOM 5796 C C . GLY B 1 356 ? -16.375 -3.781 14.508 1 83.75 356 GLY B C 1
ATOM 5797 O O . GLY B 1 356 ? -16.406 -3.52 13.305 1 83.75 356 GLY B O 1
ATOM 5798 N N . ALA B 1 357 ? -16.359 -2.893 15.453 1 87.12 357 ALA B N 1
ATOM 5799 C CA . ALA B 1 357 ? -16.422 -1.472 15.117 1 87.12 357 ALA B CA 1
ATOM 5800 C C . ALA B 1 357 ? -15.164 -1.034 14.359 1 87.12 357 ALA B C 1
ATOM 5802 O O . ALA B 1 357 ? -15.25 -0.275 13.391 1 87.12 357 ALA B O 1
ATOM 5803 N N . LEU B 1 358 ? -14.086 -1.499 14.82 1 86.56 358 LEU B N 1
ATOM 5804 C CA . LEU B 1 358 ? -12.82 -1.175 14.172 1 86.56 358 LEU B CA 1
ATOM 5805 C C . LEU B 1 358 ? -12.781 -1.718 12.742 1 86.56 358 LEU B C 1
ATOM 5807 O O . LEU B 1 358 ? -12.422 -0.999 11.812 1 86.56 358 LEU B O 1
ATOM 5811 N N . LEU B 1 359 ? -13.172 -2.92 12.531 1 83 359 LEU B N 1
ATOM 5812 C CA . LEU B 1 359 ? -13.133 -3.574 11.234 1 83 359 LEU B CA 1
ATOM 5813 C C . LEU B 1 359 ? -14.094 -2.898 10.258 1 83 359 LEU B C 1
ATOM 5815 O O . LEU B 1 359 ? -13.773 -2.742 9.07 1 83 359 LEU B O 1
ATOM 5819 N N . ARG B 1 360 ? -15.156 -2.518 10.695 1 83.31 360 ARG B N 1
ATOM 5820 C CA . ARG B 1 360 ? -16.125 -1.823 9.859 1 83.31 360 ARG B CA 1
ATOM 5821 C C . ARG B 1 360 ? -15.578 -0.489 9.367 1 83.31 360 ARG B C 1
ATOM 5823 O O . ARG B 1 360 ? -15.727 -0.139 8.195 1 83.31 360 ARG B O 1
ATOM 5830 N N . ALA B 1 361 ? -14.977 0.208 10.289 1 83.56 361 ALA B N 1
ATOM 5831 C CA . ALA B 1 361 ? -14.398 1.499 9.93 1 83.56 361 ALA B CA 1
ATOM 5832 C C . ALA B 1 361 ? -13.297 1.335 8.883 1 83.56 361 ALA B C 1
ATOM 5834 O O . ALA B 1 361 ? -13.203 2.125 7.941 1 83.56 361 ALA B O 1
ATOM 5835 N N . TRP B 1 362 ? -12.539 0.342 9.023 1 84.44 362 TRP B N 1
ATOM 5836 C CA . TRP B 1 362 ? -11.469 0.062 8.078 1 84.44 362 TRP B CA 1
ATOM 5837 C C . TRP B 1 362 ? -12.031 -0.261 6.695 1 84.44 362 TRP B C 1
ATOM 5839 O O . TRP B 1 362 ? -11.523 0.231 5.68 1 84.44 362 TRP B O 1
ATOM 5849 N N . ARG B 1 363 ? -12.945 -1.064 6.684 1 77.88 363 ARG B N 1
ATOM 5850 C CA . ARG B 1 363 ? -13.578 -1.461 5.43 1 77.88 363 ARG B CA 1
ATOM 5851 C C . ARG B 1 363 ? -14.141 -0.249 4.695 1 77.88 363 ARG B C 1
ATOM 5853 O O . ARG B 1 363 ? -13.945 -0.105 3.486 1 77.88 363 ARG B O 1
ATOM 5860 N N . GLU B 1 364 ? -14.766 0.537 5.43 1 78.56 364 GLU B N 1
ATOM 5861 C CA . GLU B 1 364 ? -15.367 1.73 4.84 1 78.56 364 GLU B CA 1
ATOM 5862 C C . GLU B 1 364 ? -14.305 2.641 4.234 1 78.56 364 GLU B C 1
ATOM 5864 O O . GLU B 1 364 ? -14.445 3.111 3.105 1 78.56 364 GLU B O 1
ATOM 5869 N N . GLU B 1 365 ? -13.305 2.854 4.953 1 79.75 365 GLU B N 1
ATOM 5870 C CA . GLU B 1 365 ? -12.227 3.709 4.473 1 79.75 365 GLU B CA 1
ATOM 5871 C C . GLU B 1 365 ? -11.586 3.129 3.215 1 79.75 365 GLU B C 1
ATOM 5873 O O . GLU B 1 365 ? -11.352 3.85 2.242 1 79.75 365 GLU B O 1
ATOM 5878 N N . LYS B 1 366 ? -11.312 1.916 3.244 1 76.69 366 LYS B N 1
ATOM 5879 C CA . LYS B 1 366 ? -10.617 1.276 2.129 1 76.69 366 LYS B CA 1
ATOM 5880 C C . LYS B 1 366 ? -11.477 1.301 0.864 1 76.69 366 LYS B C 1
ATOM 5882 O O . LYS B 1 366 ? -10.969 1.573 -0.226 1 76.69 366 LYS B O 1
ATOM 5887 N N . LEU B 1 367 ? -12.719 1.015 0.957 1 71.62 367 LEU B N 1
ATOM 5888 C CA . LEU B 1 367 ? -13.625 0.999 -0.184 1 71.62 367 LEU B CA 1
ATOM 5889 C C . LEU B 1 367 ? -13.695 2.369 -0.848 1 71.62 367 LEU B C 1
ATOM 5891 O O . LEU B 1 367 ? -13.703 2.471 -2.076 1 71.62 367 LEU B O 1
ATOM 5895 N N . LEU B 1 368 ? -13.609 3.385 -0.08 1 72.88 368 LEU B N 1
ATOM 5896 C CA . LEU B 1 368 ? -13.727 4.738 -0.616 1 72.88 368 LEU B CA 1
ATOM 5897 C C . LEU B 1 368 ? -12.406 5.195 -1.228 1 72.88 368 LEU B C 1
ATOM 5899 O O . LEU B 1 368 ? -12.391 5.777 -2.314 1 72.88 368 LEU B O 1
ATOM 5903 N N . THR B 1 369 ? -11.367 4.938 -0.565 1 71.69 369 THR B N 1
ATOM 5904 C CA . THR B 1 369 ? -10.07 5.469 -0.972 1 71.69 369 THR B CA 1
ATOM 5905 C C . THR B 1 369 ? -9.656 4.895 -2.32 1 71.69 369 THR B C 1
ATOM 5907 O O . THR B 1 369 ? -8.977 5.562 -3.104 1 71.69 369 THR B O 1
ATOM 5910 N N . GLN B 1 370 ? -10.047 3.779 -2.588 1 66.75 370 GLN B N 1
ATOM 5911 C CA . GLN B 1 370 ? -9.703 3.137 -3.852 1 66.75 370 GLN B CA 1
ATOM 5912 C C . GLN B 1 370 ? -10.383 3.832 -5.027 1 66.75 370 GLN B C 1
ATOM 5914 O O . GLN B 1 370 ? -9.945 3.695 -6.172 1 66.75 370 GLN B O 1
ATOM 5919 N N . LEU B 1 371 ? -11.383 4.66 -4.738 1 67.69 371 LEU B N 1
ATOM 5920 C CA . LEU B 1 371 ? -12.188 5.262 -5.797 1 67.69 371 LEU B CA 1
ATOM 5921 C C . LEU B 1 371 ? -11.844 6.734 -5.969 1 67.69 371 LEU B C 1
ATOM 5923 O O . LEU B 1 371 ? -12.367 7.398 -6.867 1 67.69 371 LEU B O 1
ATOM 5927 N N . TYR B 1 372 ? -10.914 7.211 -5.191 1 68.94 372 TYR B N 1
ATOM 5928 C CA . TYR B 1 372 ? -10.641 8.641 -5.207 1 68.94 372 TYR B CA 1
ATOM 5929 C C . TYR B 1 372 ? -9.867 9.031 -6.461 1 68.94 372 TYR B C 1
ATOM 5931 O O . TYR B 1 372 ? -9.141 8.219 -7.031 1 68.94 372 TYR B O 1
ATOM 5939 N N . PRO B 1 373 ? -10.031 10.289 -6.855 1 63.59 373 PRO B N 1
ATOM 5940 C CA . PRO B 1 373 ? -9.242 10.781 -7.988 1 63.59 373 PRO B CA 1
ATOM 5941 C C . PRO B 1 373 ? -7.75 10.883 -7.672 1 63.59 373 PRO B C 1
ATOM 5943 O O . PRO B 1 373 ? -7.355 10.789 -6.508 1 63.59 373 PRO B O 1
ATOM 5946 N N . MET B 1 374 ? -6.926 11.141 -8.727 1 59.94 374 MET B N 1
ATOM 5947 C CA . MET B 1 374 ? -5.48 11.289 -8.578 1 59.94 374 MET B CA 1
ATOM 5948 C C . MET B 1 374 ? -5.148 12.555 -7.797 1 59.94 374 MET B C 1
ATOM 5950 O O . MET B 1 374 ? -5.781 13.594 -7.988 1 59.94 374 MET B O 1
ATOM 5954 N N . THR B 1 375 ? -4.188 12.484 -6.902 1 56.41 375 THR B N 1
ATOM 5955 C CA . THR B 1 375 ? -3.746 13.57 -6.043 1 56.41 375 THR B CA 1
ATOM 5956 C C . THR B 1 375 ? -2.844 14.539 -6.809 1 56.41 375 THR B C 1
ATOM 5958 O O . THR B 1 375 ? -2.049 14.117 -7.648 1 56.41 375 THR B O 1
ATOM 5961 N N . ASP B 1 376 ? -2.988 15.82 -6.609 1 66.75 376 ASP B N 1
ATOM 5962 C CA . ASP B 1 376 ? -2.078 16.812 -7.164 1 66.75 376 ASP B CA 1
ATOM 5963 C C . ASP B 1 376 ? -0.807 16.922 -6.328 1 66.75 376 ASP B C 1
ATOM 5965 O O . ASP B 1 376 ? -0.864 16.891 -5.098 1 66.75 376 ASP B O 1
#

Organism: NCBI:txid190893

pLDDT: mean 91.41, std 9.39, range [32.53, 98.81]

Sequence (752 aa):
MTQLANVEMIPQGKVNAGMPVLHEPKRVISPFEFLPAWFVYAPVVVQSAALSLYHRDWALPLIANPAIKLSGMVGESKHDIFSAAGDITRQWILPFITLEKSDTNEEQLFTQAKEQLKQQGITYPLVAKPDLGCRGVGVKLVNGDQQLKDYIAQFPSQGRFLLQVRSDYSAEAGIFYVRQPGEERGKVISITLKYSPRVTGDGRSSLKQLIEHCPRAGKLQHLYLPRHSEHLDVVIPEGDEFQLAFAGSHSRGCIFRDGNQFITEALEQKLDEVLGDFDGFNYGRLDVKFKDINALMRGEAFDILEINGASSEAAHIWDSDTSLSHIFSTLLKQYRLLYQIGSKHKQQGHQTPSLGALLRAWREEKLLTQLYPMTDMTQLANVEMIPQGKVNAGMPVLHEPKRVISPFEFLPAWFVYAPVVVQSAALSLYHRDWALPLIANPAIKLSGMVGESKHDIFSAAGDITRQWILPFITLEKSDTNEEQLFTQAKEQLKQQGITYPLVAKPDLGCRGVGVKLVNGDQQLKDYIAQFPSQGRFLLQVRSDYSAEAGIFYVRQPGEERGKVISITLKYSPRVTGDGRSSLKQLIEHCPRAGKLQHLYLPRHSEHLDVVIPEGDEFQLAFAGSHSRGCIFRDGNQFITEALEQKLDEVLGDFDGFNYGRLDVKFKDINALMRGEAFDILEINGASSEAAHIWDSDTSLSHIFSTLLKQYRLLYQIGSKHKQQGHQTPSLGALLRAWREEKLLTQLYPMTD

Secondary structure (DSSP, 8-state):
----TT--BPPTTSTTTTSB--PPPS-SS-TTTTS-HHHHHHHHHHHHHHHHHHHT-TTGGGGSSTTSGGGGSSS-BHHHHHHHS-HHHHTTBPPEEEEE--SS-HHHHHHHHHHHHHHHT--SSEEEEESB-STTTT-EEE-SHHHHHHHHHHSPTT-EEEEEEPPS--EEEEEEEE--TT-S--EEEEEEEEEPPEEE--SSSBHHHHHHHSTTGGGGHHHHGGGGGGGTTPBPPTT-EEES--S--GGGTPEEEE-GGG--HHHHHHHHHHTTTSTT--EEEEEEEES-HHHHHTT-SEEEEEEE-TT---GGGGSTT--HHHHHHHHHHHHHHHHHHHHHHHHTTPPPPPHHHHHHHHHHHHHHHTTPPPP-/----S---BPPTTSTTTTSB--PPPS-SS-TTTTS-HHHHHHHHHHHHHHHHHHHT-TTGGGGSSTTSGGGGSSS-BHHHHHHHS-HHHHTTBPPEEEEE--SS-HHHHHHHHHHHHHHHT--SSEEEEESB-STTTT-EEE-SHHHHHHHHHHSPTT-EEEEEEPPS--EEEEEEEE--TT-S--EEEEEEEEEPPEEE--SSSBHHHHHHHSTTGGGGHHHHGGGGGGGTTPBPPTT-EEES--S--GGGTPEEEE-GGG--HHHHHHHHHHTTTSTT--EEEEEEEES-HHHHHTT-SEEEEEEE-TT---GGGGSTT--HHHHHHHHHHHHHHHHHHHHHHHHTTPPPPPHHHHHHHHHHHHHHHTTPPPP-

Radius of gyration: 27.61 Å; Cα contacts (8 Å, |Δi|>4): 1529; chains: 2; bounding box: 54×76×67 Å

Solvent-accessible surface area (backbone atoms only — not comparable to full-atom values): 39260 Å² total; per-residue (Å²): 127,75,83,61,85,73,70,57,52,37,55,82,91,48,79,46,13,18,30,65,69,69,80,79,63,93,34,84,62,34,88,62,76,55,53,55,66,64,71,69,41,41,65,44,52,46,49,49,53,52,49,15,60,75,68,69,43,80,41,28,45,38,36,33,13,68,55,33,70,47,7,22,55,46,57,42,41,52,61,58,48,58,67,52,36,18,75,63,33,47,72,39,37,58,59,66,51,78,46,70,38,49,98,58,57,65,65,57,53,51,52,52,50,52,51,52,30,56,74,68,70,56,59,74,47,27,35,34,32,45,27,55,65,61,80,49,51,30,26,37,80,27,72,45,69,66,52,46,51,51,49,57,66,51,41,45,74,73,37,44,33,32,46,24,53,55,72,93,44,56,15,36,33,39,39,25,39,38,31,53,84,92,52,84,63,51,44,68,82,28,27,16,35,47,42,61,37,65,46,69,23,73,53,74,46,25,43,47,53,47,37,60,67,31,83,53,48,32,78,42,40,73,66,38,48,74,77,37,62,90,46,34,79,44,60,34,50,62,77,42,74,45,74,61,37,75,41,89,18,59,93,60,59,23,40,41,33,67,32,56,86,58,68,39,68,47,25,34,51,39,48,34,59,38,48,58,55,22,64,44,65,24,46,29,27,38,32,30,31,22,57,27,53,63,42,39,33,59,47,33,67,58,37,37,76,45,75,37,26,54,56,50,70,70,55,24,51,61,13,33,70,50,50,70,68,57,38,46,52,51,52,43,49,52,52,50,50,34,40,50,37,8,49,53,35,39,75,72,65,53,76,62,73,55,71,67,58,53,53,50,34,38,41,54,40,51,64,50,52,69,43,48,44,84,52,68,125,75,83,67,84,73,69,56,53,37,55,82,91,47,80,46,12,19,31,65,68,69,79,80,63,91,34,83,62,34,88,61,74,56,51,56,67,64,70,69,39,41,64,45,52,47,49,48,52,51,49,16,61,73,69,69,43,79,41,28,45,39,34,32,13,70,56,32,69,49,6,22,55,47,57,41,42,50,61,58,48,58,66,52,37,18,73,63,32,46,73,40,35,58,60,65,50,77,47,71,38,50,98,59,57,66,65,58,54,51,52,49,49,52,52,51,30,56,76,69,70,56,60,75,47,27,35,35,31,44,27,56,64,61,79,49,52,30,25,37,82,27,74,47,68,66,52,45,50,51,48,57,66,51,42,44,75,74,37,44,34,31,45,24,52,54,70,92,42,56,14,36,33,39,40,26,39,39,31,54,84,91,53,86,63,50,44,68,80,28,27,18,34,46,40,61,37,64,45,70,21,72,53,74,46,25,45,47,54,48,38,59,67,31,82,54,48,32,78,43,41,71,65,38,50,73,78,37,63,91,45,33,78,44,60,35,50,60,76,42,73,45,74,64,36,75,40,90,16,60,93,60,57,23,41,40,33,67,33,57,88,57,67,39,68,47,24,36,51,39,48,34,58,39,48,57,55,23,65,45,65,25,46,29,28,36,34,30,31,22,57,27,52,65,42,40,33,58,46,34,66,57,36,37,75,44,75,37,26,54,56,51,69,71,54,24,50,60,13,34,69,51,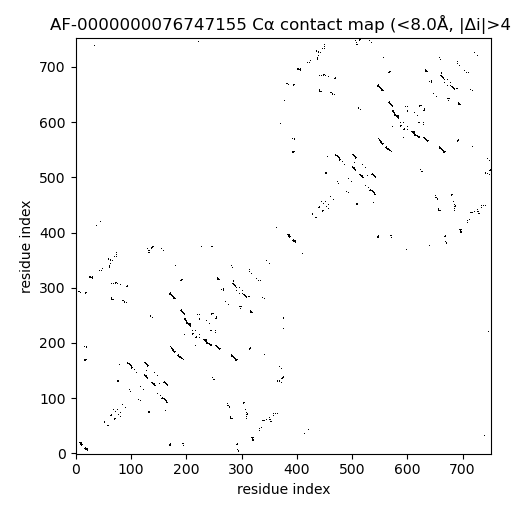50,70,68,56,40,47,52,50,51,43,49,52,51,50,48,35,41,52,36,7,48,54,35,39,75,72,65,55,74,64,72,56,70,67,57,54,53,51,34,38,42,53,41,51,65,49,52,68,44,48,43,82,52,69

Foldseek 3Di:
DPPPQDFDFDDPPDLAGQEGDDDDDPDLAAPCLPPDPCVLCVVVVVVLVVLCVVLVHSLLLLQLQVLFGRQQQFLGFQVSLLVLADPLLVVQAFDKDKFAAAVDDLVVRLVVVVVVCVVVVHDDFKWKAWRFDDQQFQIDTRGDSVSVSVSSVLADHRTMMMIGHDDPFSWKWKWKWFAAPPDLFIFTDFIKTWAFDKFFAQAPDFQLRRLCPDPNSVVVVVLQCVVPVVRRRPHHHGGDMDGRADDRGVVSPIAIAGPPVLAAPQLRVLVSVSRVRSPRAGTWMWMKGAHHSSQNSNNHGIHTHGIGTSNDASCNCRHSNHDSVNSNVRSNVSVVSSSVRSSVVVVVPDDGDDPVSVVVSNVVSVVNSVSHDGGD/DPPPQDFDFDDPPDLAGQEGDDDDDPDLAAPCLPPDPCVLCVVVVVVLVVLCVVLVHSLLLLQLQVLFGRQQQFLGFQVSLLVLADPLLVVQAFDKDKFAAAVDDLVVSLVVVVVVCVVVVHDDFKWKAWRFDDQQFQIDTRGDSVSVSVSSVLADHRTMMMIGHDDPFSWKWKWKWFAAPPDLFIFTDFIKTWAFDKFFAQAPDFQLRRLCPDPNSVVVVVLQCVVPVVRRRPHHHGGDMDGRADDRGVVSPIAIAGPPVLAAPQLRVLVSVSRVRSPRAGTWMWMKGAHHSSQNSNNHGIHTHGIGTSNDASCNCRHSNHDSVNSNVRSNVSVVSSSVRSSVVVVVPDDGDDPVSVVVSNVVSVVNSVSHDGGD